Protein AF-0000000067246087 (afdb_homodimer)

InterPro domains:
  IPR004305 Thiaminase-2/PQQC [PF03070] (16-229)
  IPR016084 Haem oxygenase-like, multi-helical [G3DSA:1.20.910.10] (14-231)
  IPR016084 Haem oxygenase-like, multi-helical [SSF48613] (20-230)
  IPR050967 Thiamine Salvage Pathway TenA [PTHR43198] (16-231)

Structure (mmCIF, N/CA/C/O backbone):
data_AF-0000000067246087-model_v1
#
loop_
_entity.id
_entity.type
_entity.pdbx_description
1 polymer 'Thiaminase-2/PQQC domain-containing protein'
#
loop_
_atom_site.group_PDB
_atom_site.id
_atom_site.type_symbol
_atom_site.label_atom_id
_atom_site.label_alt_id
_atom_site.label_comp_id
_atom_site.label_asym_id
_atom_site.label_entity_id
_atom_site.label_seq_id
_atom_site.pdbx_PDB_ins_code
_atom_site.Cartn_x
_atom_site.Cartn_y
_atom_site.Cartn_z
_atom_site.occupancy
_atom_site.B_iso_or_equiv
_atom_site.auth_seq_id
_atom_site.auth_comp_id
_atom_site.auth_asym_id
_atom_site.auth_atom_id
_atom_site.pdbx_PDB_model_num
ATOM 1 N N . MET A 1 1 ? 31.609 -16.297 -1.989 1 57.25 1 MET A N 1
ATOM 2 C CA . MET A 1 1 ? 30.766 -16.828 -3.055 1 57.25 1 MET A CA 1
ATOM 3 C C . MET A 1 1 ? 29.766 -15.789 -3.539 1 57.25 1 MET A C 1
ATOM 5 O O . MET A 1 1 ? 29.328 -14.945 -2.762 1 57.25 1 MET A O 1
ATOM 9 N N . ALA A 1 2 ? 29.531 -15.594 -4.875 1 67.12 2 ALA A N 1
ATOM 10 C CA . ALA A 1 2 ? 28.578 -14.617 -5.422 1 67.12 2 ALA A CA 1
ATOM 11 C C . ALA A 1 2 ? 27.188 -14.836 -4.863 1 67.12 2 ALA A C 1
ATOM 13 O O . ALA A 1 2 ? 26.766 -15.977 -4.652 1 67.12 2 ALA A O 1
ATOM 14 N N . PRO A 1 3 ? 26.484 -13.781 -4.523 1 81.06 3 PRO A N 1
ATOM 15 C CA . PRO A 1 3 ? 25.141 -13.961 -3.977 1 81.06 3 PRO A CA 1
ATOM 16 C C . PRO A 1 3 ? 24.203 -14.672 -4.945 1 81.06 3 PRO A C 1
ATOM 18 O O . PRO A 1 3 ? 24.359 -14.555 -6.164 1 81.06 3 PRO A O 1
ATOM 21 N N . VAL A 1 4 ? 23.469 -15.5 -4.418 1 95.12 4 VAL A N 1
ATOM 22 C CA . VAL A 1 4 ? 22.391 -16.125 -5.184 1 95.12 4 VAL A CA 1
ATOM 23 C C . VAL A 1 4 ? 21.516 -15.031 -5.824 1 95.12 4 VAL A C 1
ATOM 25 O O . VAL A 1 4 ? 21.359 -13.945 -5.266 1 95.12 4 VAL A O 1
ATOM 28 N N . THR A 1 5 ? 21.031 -15.227 -7.055 1 98.19 5 THR A N 1
ATOM 29 C CA . THR A 1 5 ? 20.172 -14.297 -7.781 1 98.19 5 THR A CA 1
ATOM 30 C C . THR A 1 5 ? 18.844 -14.953 -8.125 1 98.19 5 THR A C 1
ATOM 32 O O . THR A 1 5 ? 18.688 -16.172 -7.996 1 98.19 5 THR A O 1
ATOM 35 N N . THR A 1 6 ? 17.875 -14.125 -8.508 1 98.62 6 THR A N 1
ATOM 36 C CA . THR A 1 6 ? 16.594 -14.648 -8.961 1 98.62 6 THR A CA 1
ATOM 37 C C . THR A 1 6 ? 16.797 -15.633 -10.117 1 98.62 6 THR A C 1
ATOM 39 O O . THR A 1 6 ? 16.156 -16.688 -10.148 1 98.62 6 THR A O 1
ATOM 42 N N . ALA A 1 7 ? 17.703 -15.359 -11.055 1 97.75 7 ALA A N 1
ATOM 43 C CA . ALA A 1 7 ? 18 -16.234 -12.195 1 97.75 7 ALA A CA 1
ATOM 44 C C . ALA A 1 7 ? 18.531 -17.578 -11.734 1 97.75 7 ALA A C 1
ATOM 46 O O . ALA A 1 7 ? 18.109 -18.625 -12.227 1 97.75 7 ALA A O 1
ATOM 47 N N . SER A 1 8 ? 19.516 -17.5 -10.828 1 97.69 8 SER A N 1
ATOM 48 C CA . SER A 1 8 ? 20.109 -18.75 -10.352 1 97.69 8 SER A CA 1
ATOM 49 C C . SER A 1 8 ? 19.094 -19.578 -9.555 1 97.69 8 SER A C 1
ATOM 51 O O . SER A 1 8 ? 19.125 -20.812 -9.586 1 97.69 8 SER A O 1
ATOM 53 N N . ILE A 1 9 ? 18.219 -18.922 -8.781 1 98.12 9 ILE A N 1
ATOM 54 C CA . ILE A 1 9 ? 17.188 -19.609 -8.008 1 98.12 9 ILE A CA 1
ATOM 55 C C . ILE A 1 9 ? 16.219 -20.297 -8.953 1 98.12 9 ILE A C 1
ATOM 57 O O . ILE A 1 9 ? 15.875 -21.469 -8.758 1 98.12 9 ILE A O 1
ATOM 61 N N . GLN A 1 10 ? 15.75 -19.578 -9.938 1 97.69 10 GLN A N 1
ATOM 62 C CA . GLN A 1 10 ? 14.836 -20.172 -10.914 1 97.69 10 GLN A CA 1
ATOM 63 C C . GLN A 1 10 ? 15.469 -21.375 -11.609 1 97.69 10 GLN A C 1
ATOM 65 O O . GLN A 1 10 ? 14.82 -22.406 -11.789 1 97.69 10 GLN A O 1
ATOM 70 N N . ALA A 1 11 ? 16.75 -21.281 -12.047 1 96.06 11 ALA A N 1
ATOM 71 C CA . ALA A 1 11 ? 17.469 -22.359 -12.734 1 96.06 11 ALA A CA 1
ATOM 72 C C . ALA A 1 11 ? 17.656 -23.562 -11.812 1 96.06 11 ALA A C 1
ATOM 74 O O . ALA A 1 11 ? 17.797 -24.688 -12.289 1 96.06 11 ALA A O 1
ATOM 75 N N . GLY A 1 12 ? 17.672 -23.281 -10.516 1 96.38 12 GLY A N 1
ATOM 76 C CA . GLY A 1 12 ? 17.938 -24.328 -9.547 1 96.38 12 GLY A CA 1
ATOM 77 C C . GLY A 1 12 ? 16.688 -25.062 -9.109 1 96.38 12 GLY A C 1
ATOM 78 O O . GLY A 1 12 ? 16.766 -26 -8.312 1 96.38 12 GLY A O 1
ATOM 79 N N . LEU A 1 13 ? 15.555 -24.672 -9.578 1 97.25 13 LEU A N 1
ATOM 80 C CA . LEU A 1 13 ? 14.312 -25.359 -9.234 1 97.25 13 LEU A CA 1
ATOM 81 C C . LEU A 1 13 ? 14.312 -26.797 -9.758 1 97.25 13 LEU A C 1
ATOM 83 O O . LEU A 1 13 ? 15.031 -27.109 -10.711 1 97.25 13 LEU A O 1
ATOM 87 N N . PRO A 1 14 ? 13.539 -27.703 -9.086 1 96.75 14 PRO A N 1
ATOM 88 C CA . PRO A 1 14 ? 13.383 -29.047 -9.656 1 96.75 14 PRO A CA 1
ATOM 89 C C . PRO A 1 14 ? 13 -29.031 -11.133 1 96.75 14 PRO A C 1
ATOM 91 O O . PRO A 1 14 ? 12.266 -28.141 -11.57 1 96.75 14 PRO A O 1
ATOM 94 N N . GLU A 1 15 ? 13.438 -30.016 -11.875 1 95.12 15 GLU A N 1
ATOM 95 C CA . GLU A 1 15 ? 13.25 -30.062 -13.32 1 95.12 15 GLU A CA 1
ATOM 96 C C . GLU A 1 15 ? 11.773 -29.984 -13.688 1 95.12 15 GLU A C 1
ATOM 98 O O . GLU A 1 15 ? 10.961 -30.75 -13.164 1 95.12 15 GLU A O 1
ATOM 103 N N . GLY A 1 16 ? 11.5 -28.969 -14.492 1 96 16 GLY A N 1
ATOM 104 C CA . GLY A 1 16 ? 10.164 -28.859 -15.07 1 96 16 GLY A CA 1
ATOM 105 C C . GLY A 1 16 ? 9.195 -28.094 -14.195 1 96 16 GLY A C 1
ATOM 106 O O . GLY A 1 16 ? 8.086 -27.766 -14.625 1 96 16 GLY A O 1
ATOM 107 N N . LEU A 1 17 ? 9.547 -27.797 -12.969 1 97.38 17 LEU A N 1
ATOM 108 C CA . LEU A 1 17 ? 8.586 -27.203 -12.047 1 97.38 17 LEU A CA 1
ATOM 109 C C . LEU A 1 17 ? 8.164 -25.812 -12.523 1 97.38 17 LEU A C 1
ATOM 111 O O . LEU A 1 17 ? 6.973 -25.5 -12.539 1 97.38 17 LEU A O 1
ATOM 115 N N . TRP A 1 18 ? 9.156 -24.953 -12.891 1 97.69 18 TRP A N 1
ATOM 116 C CA . TRP A 1 18 ? 8.82 -23.609 -13.383 1 97.69 18 TRP A CA 1
ATOM 117 C C . TRP A 1 18 ? 7.965 -23.703 -14.641 1 97.69 18 TRP A C 1
ATOM 119 O O . TRP A 1 18 ? 7 -22.938 -14.797 1 97.69 18 TRP A O 1
ATOM 129 N N . ALA A 1 19 ? 8.258 -24.656 -15.516 1 97.06 19 ALA A N 1
ATOM 130 C CA . ALA A 1 19 ? 7.469 -24.875 -16.734 1 97.06 19 ALA A CA 1
ATOM 131 C C . ALA A 1 19 ? 6.039 -25.281 -16.391 1 97.06 19 ALA A C 1
ATOM 133 O O . ALA A 1 19 ? 5.086 -24.797 -17 1 97.06 19 ALA A O 1
ATOM 134 N N . LYS A 1 20 ? 5.898 -26.172 -15.43 1 96.75 20 LYS A N 1
ATOM 135 C CA . LYS A 1 20 ? 4.57 -26.594 -15.008 1 96.75 20 LYS A CA 1
ATOM 136 C C . LYS A 1 20 ? 3.771 -25.438 -14.43 1 96.75 20 LYS A C 1
ATOM 138 O O . LYS A 1 20 ? 2.553 -25.359 -14.602 1 96.75 20 LYS A O 1
ATOM 143 N N . ALA A 1 21 ? 4.473 -24.562 -13.742 1 97.75 21 ALA A N 1
ATOM 144 C CA . ALA A 1 21 ? 3.828 -23.422 -13.109 1 97.75 21 ALA A CA 1
ATOM 145 C C . ALA A 1 21 ? 3.439 -22.359 -14.141 1 97.75 21 ALA A C 1
ATOM 147 O O . ALA A 1 21 ? 2.564 -21.531 -13.883 1 97.75 21 ALA A O 1
ATOM 148 N N . THR A 1 22 ? 4.074 -22.344 -15.359 1 98 22 THR A N 1
ATOM 149 C CA . THR A 1 22 ? 3.875 -21.25 -16.297 1 98 22 THR A CA 1
ATOM 150 C C . THR A 1 22 ? 3.27 -21.766 -17.609 1 98 22 THR A C 1
ATOM 152 O O . THR A 1 22 ? 2.93 -20.969 -18.484 1 98 22 THR A O 1
ATOM 155 N N . SER A 1 23 ? 3.189 -23.047 -17.828 1 95.75 23 SER A N 1
ATOM 156 C CA . SER A 1 23 ? 2.539 -23.703 -18.969 1 95.75 23 SER A CA 1
ATOM 157 C C . SER A 1 23 ? 1.616 -24.828 -18.5 1 95.75 23 SER A C 1
ATOM 159 O O . SER A 1 23 ? 1.953 -26.016 -18.609 1 95.75 23 SER A O 1
ATOM 161 N N . HIS A 1 24 ? 0.532 -24.484 -18.016 1 95.06 24 HIS A N 1
ATOM 162 C CA . HIS A 1 24 ? -0.445 -25.391 -17.422 1 95.06 24 HIS A CA 1
ATOM 163 C C . HIS A 1 24 ? -1.601 -25.656 -18.375 1 95.06 24 HIS A C 1
ATOM 165 O O . HIS A 1 24 ? -1.938 -24.812 -19.203 1 95.06 24 HIS A O 1
ATOM 171 N N . PRO A 1 25 ? -2.322 -26.797 -18.25 1 95.19 25 PRO A N 1
ATOM 172 C CA . PRO A 1 25 ? -3.465 -27.125 -19.109 1 95.19 25 PRO A CA 1
ATOM 173 C C . PRO A 1 25 ? -4.539 -26.047 -19.109 1 95.19 25 PRO A C 1
ATOM 175 O O . PRO A 1 25 ? -5.223 -25.844 -20.109 1 95.19 25 PRO A O 1
ATOM 178 N N . PHE A 1 26 ? -4.797 -25.391 -18.047 1 96.94 26 PHE A N 1
ATOM 179 C CA . PHE A 1 26 ? -5.73 -24.266 -17.984 1 96.94 26 PHE A CA 1
ATOM 180 C C . PHE A 1 26 ? -5.367 -23.219 -19.016 1 96.94 26 PHE A C 1
ATOM 182 O O . PHE A 1 26 ? -6.227 -22.75 -19.781 1 96.94 26 PHE A O 1
ATOM 189 N N . LEU A 1 27 ? -4.086 -22.844 -19.016 1 97.31 27 LEU A N 1
ATOM 190 C CA . LEU A 1 27 ? -3.582 -21.844 -19.953 1 97.31 27 LEU A CA 1
ATOM 191 C C . LEU A 1 27 ? -3.637 -22.359 -21.391 1 97.31 27 LEU A C 1
ATOM 193 O O . LEU A 1 27 ? -4.016 -21.641 -22.312 1 97.31 27 LEU A O 1
ATOM 197 N N . ASP A 1 28 ? -3.307 -23.625 -21.531 1 96.31 28 ASP A N 1
ATOM 198 C CA . ASP A 1 28 ? -3.406 -24.25 -22.844 1 96.31 28 ASP A CA 1
ATOM 199 C C . ASP A 1 28 ? -4.84 -24.219 -23.375 1 96.31 28 ASP A C 1
ATOM 201 O O . ASP A 1 28 ? -5.07 -23.969 -24.562 1 96.31 28 ASP A O 1
ATOM 205 N N . ALA A 1 29 ? -5.793 -24.516 -22.484 1 96.94 29 ALA A N 1
ATOM 206 C CA . ALA A 1 29 ? -7.199 -24.531 -22.875 1 96.94 29 ALA A CA 1
ATOM 207 C C . ALA A 1 29 ? -7.648 -23.141 -23.328 1 96.94 29 ALA A C 1
ATOM 209 O O . ALA A 1 29 ? -8.461 -23.016 -24.25 1 96.94 29 ALA A O 1
ATOM 210 N N . ILE A 1 30 ? -7.184 -22.078 -22.672 1 97.25 30 ILE A N 1
ATOM 211 C CA . ILE A 1 30 ? -7.496 -20.703 -23.094 1 97.25 30 ILE A CA 1
ATOM 212 C C . ILE A 1 30 ? -6.91 -20.438 -24.469 1 97.25 30 ILE A C 1
ATOM 214 O O . ILE A 1 30 ? -7.605 -19.953 -25.359 1 97.25 30 ILE A O 1
ATOM 218 N N . ALA A 1 31 ? -5.648 -20.875 -24.703 1 96.62 31 ALA A N 1
ATOM 219 C CA . ALA A 1 31 ? -4.945 -20.672 -25.953 1 96.62 31 ALA A CA 1
ATOM 220 C C . ALA A 1 31 ? -5.609 -21.453 -27.094 1 96.62 31 ALA A C 1
ATOM 222 O O . ALA A 1 31 ? -5.715 -20.953 -28.219 1 96.62 31 ALA A O 1
ATOM 223 N N . ASP A 1 32 ? -6.027 -22.641 -26.766 1 95.81 32 ASP A N 1
ATOM 224 C CA . ASP A 1 32 ? -6.609 -23.547 -27.766 1 95.81 32 ASP A CA 1
ATOM 225 C C . ASP A 1 32 ? -8.102 -23.281 -27.938 1 95.81 32 ASP A C 1
ATOM 227 O O . ASP A 1 32 ? -8.766 -23.938 -28.734 1 95.81 32 ASP A O 1
ATOM 231 N N . ARG A 1 33 ? -8.617 -22.359 -27.156 1 95.25 33 ARG A N 1
ATOM 232 C CA . ARG A 1 33 ? -10.016 -21.938 -27.219 1 95.25 33 ARG A CA 1
ATOM 233 C C . ARG A 1 33 ? -10.945 -23.109 -26.875 1 95.25 33 ARG A C 1
ATOM 235 O O . ARG A 1 33 ? -11.992 -23.266 -27.5 1 95.25 33 ARG A O 1
ATOM 242 N N . THR A 1 34 ? -10.484 -23.906 -25.938 1 95.94 34 THR A N 1
ATOM 243 C CA . THR A 1 34 ? -11.273 -25.031 -25.469 1 95.94 34 THR A CA 1
ATOM 244 C C . THR A 1 34 ? -11.703 -24.844 -24.016 1 95.94 34 THR A C 1
ATOM 246 O O . THR A 1 34 ? -12.438 -25.656 -23.469 1 95.94 34 THR A O 1
ATOM 249 N N . ILE A 1 35 ? -11.297 -23.734 -23.453 1 96.38 35 ILE A N 1
ATOM 250 C CA . ILE A 1 35 ? -11.641 -23.484 -22.062 1 96.38 35 ILE A CA 1
ATOM 251 C C . ILE A 1 35 ? -13.148 -23.344 -21.922 1 96.38 35 ILE A C 1
ATOM 253 O O . ILE A 1 35 ? -13.805 -22.703 -22.734 1 96.38 35 ILE A O 1
ATOM 257 N N . GLN A 1 36 ? -13.727 -24 -20.922 1 95.31 36 GLN A N 1
ATOM 258 C CA . GLN A 1 36 ? -15.141 -23.828 -20.594 1 95.31 36 GLN A CA 1
ATOM 259 C C . GLN A 1 36 ? -15.359 -22.594 -19.719 1 95.31 36 GLN A C 1
ATOM 261 O O . GLN A 1 36 ? -14.555 -22.312 -18.828 1 95.31 36 GLN A O 1
ATOM 266 N N . PRO A 1 37 ? -16.453 -21.891 -19.922 1 94.25 37 PRO A N 1
ATOM 267 C CA . PRO A 1 37 ? -16.719 -20.688 -19.125 1 94.25 37 PRO A CA 1
ATOM 268 C C . PRO A 1 37 ? -16.672 -20.953 -17.625 1 94.25 37 PRO A C 1
ATOM 270 O O . PRO A 1 37 ? -16.125 -20.141 -16.875 1 94.25 37 PRO A O 1
ATOM 273 N N . ALA A 1 38 ? -17.188 -22.078 -17.188 1 94.69 38 ALA A N 1
ATOM 274 C CA . ALA A 1 38 ? -17.219 -22.406 -15.766 1 94.69 38 ALA A CA 1
ATOM 275 C C . ALA A 1 38 ? -15.805 -22.531 -15.203 1 94.69 38 ALA A C 1
ATOM 277 O O . ALA A 1 38 ? -15.555 -22.156 -14.055 1 94.69 38 ALA A O 1
ATOM 278 N N . GLN A 1 39 ? -14.914 -23.062 -15.977 1 95.44 39 GLN A N 1
ATOM 279 C CA . GLN A 1 39 ? -13.523 -23.219 -15.562 1 95.44 39 GLN A CA 1
ATOM 280 C C . GLN A 1 39 ? -12.844 -21.859 -15.391 1 95.44 39 GLN A C 1
ATOM 282 O O . GLN A 1 39 ? -12.234 -21.594 -14.352 1 95.44 39 GLN A O 1
ATOM 287 N N . PHE A 1 40 ? -13.016 -21.031 -16.438 1 96.75 40 PHE A N 1
ATOM 288 C CA . PHE A 1 40 ? -12.422 -19.703 -16.375 1 96.75 40 PHE A CA 1
ATOM 289 C C . PHE A 1 40 ? -13.008 -18.891 -15.227 1 96.75 40 PHE A C 1
ATOM 291 O O . PHE A 1 40 ? -12.273 -18.203 -14.508 1 96.75 40 PHE A O 1
ATOM 298 N N . ASN A 1 41 ? -14.289 -18.969 -15.062 1 96.19 41 ASN A N 1
ATOM 299 C CA . ASN A 1 41 ? -14.984 -18.219 -14.016 1 96.19 41 ASN A CA 1
ATOM 300 C C . ASN A 1 41 ? -14.516 -18.656 -12.625 1 96.19 41 ASN A C 1
ATOM 302 O O . ASN A 1 41 ? -14.398 -17.828 -11.727 1 96.19 41 ASN A O 1
ATOM 306 N N . THR A 1 42 ? -14.242 -19.938 -12.445 1 95.75 42 THR A N 1
ATOM 307 C CA . THR A 1 42 ? -13.727 -20.422 -11.18 1 95.75 42 THR A CA 1
ATOM 308 C C . THR A 1 42 ? -12.367 -19.797 -10.867 1 95.75 42 THR A C 1
ATOM 310 O O . THR A 1 42 ? -12.156 -19.281 -9.773 1 95.75 42 THR A O 1
ATOM 313 N N . TRP A 1 43 ? -11.516 -19.812 -11.836 1 96.88 43 TRP A N 1
ATOM 314 C CA . TRP A 1 43 ? -10.211 -19.172 -11.664 1 96.88 43 TRP A CA 1
ATOM 315 C C . TRP A 1 43 ? -10.359 -17.703 -11.336 1 96.88 43 TRP A C 1
ATOM 317 O O . TRP A 1 43 ? -9.719 -17.188 -10.414 1 96.88 43 TRP A O 1
ATOM 327 N N . LEU A 1 44 ? -11.188 -17.031 -12.086 1 96.94 44 LEU A N 1
ATOM 328 C CA . LEU A 1 44 ? -11.359 -15.594 -11.953 1 96.94 44 LEU A CA 1
ATOM 329 C C . LEU A 1 44 ? -11.781 -15.227 -10.539 1 96.94 44 LEU A C 1
ATOM 331 O O . LEU A 1 44 ? -11.188 -14.344 -9.914 1 96.94 44 LEU A O 1
ATOM 335 N N . VAL A 1 45 ? -12.742 -15.914 -9.984 1 96.75 45 VAL A N 1
ATOM 336 C CA . VAL A 1 45 ? -13.266 -15.641 -8.648 1 96.75 45 VAL A CA 1
ATOM 337 C C . VAL A 1 45 ? -12.203 -15.945 -7.598 1 96.75 45 VAL A C 1
ATOM 339 O O . VAL A 1 45 ? -11.969 -15.148 -6.684 1 96.75 45 VAL A O 1
ATOM 342 N N . GLN A 1 46 ? -11.523 -17.062 -7.777 1 97.06 46 GLN A N 1
ATOM 343 C CA . GLN A 1 46 ? -10.516 -17.469 -6.801 1 97.06 46 GLN A CA 1
ATOM 344 C C . GLN A 1 46 ? -9.305 -16.547 -6.832 1 97.06 46 GLN A C 1
ATOM 346 O O . GLN A 1 46 ? -8.711 -16.266 -5.789 1 97.06 46 GLN A O 1
ATOM 351 N N . ASP A 1 47 ? -8.961 -16.109 -8.016 1 97.25 47 ASP A N 1
ATOM 352 C CA . ASP A 1 47 ? -7.828 -15.188 -8.133 1 97.25 47 ASP A CA 1
ATOM 353 C C . ASP A 1 47 ? -8.148 -13.836 -7.496 1 97.25 47 ASP A C 1
ATOM 355 O O . ASP A 1 47 ? -7.258 -13.172 -6.961 1 97.25 47 ASP A O 1
ATOM 359 N N . TYR A 1 48 ? -9.43 -13.422 -7.523 1 96.88 48 TYR A N 1
ATOM 360 C CA . TYR A 1 48 ? -9.844 -12.211 -6.812 1 96.88 48 TYR A CA 1
ATOM 361 C C . TYR A 1 48 ? -9.539 -12.328 -5.324 1 96.88 48 TYR A C 1
ATOM 363 O O . TYR A 1 48 ? -9.023 -11.383 -4.719 1 96.88 48 TYR A O 1
ATOM 371 N N . PHE A 1 49 ? -9.844 -13.461 -4.734 1 96.44 49 PHE A N 1
ATOM 372 C CA . PHE A 1 49 ? -9.562 -13.664 -3.318 1 96.44 49 PHE A CA 1
ATOM 373 C C . PHE A 1 49 ? -8.062 -13.648 -3.051 1 96.44 49 PHE A C 1
ATOM 375 O O . PHE A 1 49 ? -7.609 -13.062 -2.068 1 96.44 49 PHE A O 1
ATOM 382 N N . TYR A 1 50 ? -7.328 -14.258 -3.893 1 97.75 50 TYR A N 1
ATOM 383 C CA . TYR A 1 50 ? -5.879 -14.305 -3.746 1 97.75 50 TYR A CA 1
ATOM 384 C C . TYR A 1 50 ? -5.281 -12.898 -3.793 1 97.75 50 TYR A C 1
ATOM 386 O O . TYR A 1 50 ? -4.41 -12.562 -2.988 1 97.75 50 TYR A O 1
ATOM 394 N N . VAL A 1 51 ? -5.73 -12.062 -4.785 1 97.62 51 VAL A N 1
ATOM 395 C CA . VAL A 1 51 ? -5.148 -10.742 -4.992 1 97.62 51 VAL A CA 1
ATOM 396 C C . VAL A 1 51 ? -5.34 -9.883 -3.742 1 97.62 51 VAL A C 1
ATOM 398 O O . VAL A 1 51 ? -4.473 -9.078 -3.391 1 97.62 51 VAL A O 1
ATOM 401 N N . ARG A 1 52 ? -6.387 -10.055 -3.016 1 95.88 52 ARG A N 1
ATOM 402 C CA . ARG A 1 52 ? -6.637 -9.305 -1.793 1 95.88 52 ARG A CA 1
ATOM 403 C C . ARG A 1 52 ? -5.586 -9.609 -0.733 1 95.88 52 ARG A C 1
ATOM 405 O O . ARG A 1 52 ? -5.121 -8.711 -0.033 1 95.88 52 ARG A O 1
ATOM 412 N N . SER A 1 53 ? -5.223 -10.906 -0.636 1 96.5 53 SER A N 1
ATOM 413 C CA . SER A 1 53 ? -4.145 -11.281 0.272 1 96.5 53 SER A CA 1
ATOM 414 C C . SER A 1 53 ? -2.797 -10.766 -0.227 1 96.5 53 SER A C 1
ATOM 416 O O . SER A 1 53 ? -1.938 -10.383 0.57 1 96.5 53 SER A O 1
ATOM 418 N N . PHE A 1 54 ? -2.627 -10.781 -1.501 1 98.5 54 PHE A N 1
ATOM 419 C CA . PHE A 1 54 ? -1.387 -10.305 -2.102 1 98.5 54 PHE A CA 1
ATOM 420 C C . PHE A 1 54 ? -1.192 -8.82 -1.837 1 98.5 54 PHE A C 1
ATOM 422 O O . PHE A 1 54 ? -0.063 -8.359 -1.655 1 98.5 54 PHE A O 1
ATOM 429 N N . VAL A 1 55 ? -2.242 -8.039 -1.796 1 98.38 55 VAL A N 1
ATOM 430 C CA . VAL A 1 55 ? -2.211 -6.625 -1.439 1 98.38 55 VAL A CA 1
ATOM 431 C C . VAL A 1 55 ? -1.589 -6.453 -0.056 1 98.38 55 VAL A C 1
ATOM 433 O O . VAL A 1 55 ? -0.711 -5.609 0.136 1 98.38 55 VAL A O 1
ATOM 436 N N . ARG A 1 56 ? -1.98 -7.297 0.888 1 97.56 56 ARG A N 1
ATOM 437 C CA . ARG A 1 56 ? -1.448 -7.191 2.242 1 97.56 56 ARG A CA 1
ATOM 438 C C . ARG A 1 56 ? 0.012 -7.629 2.293 1 97.56 56 ARG A C 1
ATOM 440 O O . ARG A 1 56 ? 0.812 -7.055 3.033 1 97.56 56 ARG A O 1
ATOM 447 N N . LEU A 1 57 ? 0.364 -8.656 1.5 1 97.88 57 LEU A N 1
ATOM 448 C CA . LEU A 1 57 ? 1.772 -9.016 1.404 1 97.88 57 LEU A CA 1
ATOM 449 C C . LEU A 1 57 ? 2.602 -7.855 0.869 1 97.88 57 LEU A C 1
ATOM 451 O O . LEU A 1 57 ? 3.707 -7.602 1.353 1 97.88 57 LEU A O 1
ATOM 455 N N . THR A 1 58 ? 2.064 -7.188 -0.126 1 98.5 58 THR A N 1
ATOM 456 C CA . THR A 1 58 ? 2.752 -6.035 -0.699 1 98.5 58 THR A CA 1
ATOM 457 C C . THR A 1 58 ? 2.953 -4.949 0.353 1 98.5 58 THR A C 1
ATOM 459 O O . THR A 1 58 ? 4.035 -4.367 0.454 1 98.5 58 THR A O 1
ATOM 462 N N . ALA A 1 59 ? 1.936 -4.695 1.177 1 98.31 59 ALA A N 1
ATOM 463 C CA . ALA A 1 59 ? 2.053 -3.709 2.246 1 98.31 59 ALA A CA 1
ATOM 464 C C . ALA A 1 59 ? 3.16 -4.086 3.225 1 98.31 59 ALA A C 1
ATOM 466 O O . ALA A 1 59 ? 3.996 -3.252 3.578 1 98.31 59 ALA A O 1
ATOM 467 N N . ALA A 1 60 ? 3.191 -5.344 3.637 1 96.81 60 ALA A N 1
ATOM 468 C CA . ALA A 1 60 ? 4.227 -5.812 4.551 1 96.81 60 ALA A CA 1
ATOM 469 C C . ALA A 1 60 ? 5.613 -5.691 3.922 1 96.81 60 ALA A C 1
ATOM 471 O O . ALA A 1 60 ? 6.57 -5.297 4.59 1 96.81 60 ALA A O 1
ATOM 472 N N . THR A 1 61 ? 5.695 -6.027 2.613 1 97.94 61 THR A N 1
ATOM 473 C CA . THR A 1 61 ? 6.961 -5.934 1.894 1 97.94 61 THR A CA 1
ATOM 474 C C . THR A 1 61 ? 7.438 -4.484 1.827 1 97.94 61 THR A C 1
ATOM 476 O O . THR A 1 61 ? 8.625 -4.211 2.002 1 97.94 61 THR A O 1
ATOM 479 N N . MET A 1 62 ? 6.52 -3.584 1.639 1 98.06 62 MET A N 1
ATOM 480 C CA . MET A 1 62 ? 6.848 -2.162 1.586 1 98.06 62 MET A CA 1
ATOM 481 C C . MET A 1 62 ? 7.367 -1.673 2.934 1 98.06 62 MET A C 1
ATOM 483 O O . MET A 1 62 ? 8.273 -0.843 2.99 1 98.06 62 MET A O 1
ATOM 487 N N . LEU A 1 63 ? 6.82 -2.16 4.043 1 96.56 63 LEU A N 1
ATOM 488 C CA . LEU A 1 63 ? 7.27 -1.768 5.375 1 96.56 63 LEU A CA 1
ATOM 489 C C . LEU A 1 63 ? 8.68 -2.279 5.645 1 96.56 63 LEU A C 1
ATOM 491 O O . LEU A 1 63 ? 9.469 -1.619 6.328 1 96.56 63 LEU A O 1
ATOM 495 N N . ALA A 1 64 ? 9 -3.395 5.047 1 95.81 64 ALA A N 1
ATOM 496 C CA . ALA A 1 64 ? 10.297 -4.023 5.293 1 95.81 64 ALA A CA 1
ATOM 497 C C . ALA A 1 64 ? 11.367 -3.457 4.363 1 95.81 64 ALA A C 1
ATOM 499 O O . ALA A 1 64 ? 12.562 -3.6 4.625 1 95.81 64 ALA A O 1
ATOM 500 N N . ALA A 1 65 ? 11.008 -2.861 3.258 1 97.19 65 ALA A N 1
ATOM 501 C CA . ALA A 1 65 ? 11.906 -2.5 2.164 1 97.19 65 ALA A CA 1
ATOM 502 C C . ALA A 1 65 ? 12.758 -1.289 2.531 1 97.19 65 ALA A C 1
ATOM 504 O O . ALA A 1 65 ? 12.289 -0.375 3.215 1 97.19 65 ALA A O 1
ATOM 505 N N . PRO A 1 66 ? 14 -1.288 2.068 1 95.81 66 PRO A N 1
ATOM 506 C CA . PRO A 1 66 ? 14.734 -0.023 2.125 1 95.81 66 PRO A CA 1
ATOM 507 C C . PRO A 1 66 ? 14.109 1.064 1.257 1 95.81 66 PRO A C 1
ATOM 509 O O . PRO A 1 66 ? 13.352 0.76 0.332 1 95.81 66 PRO A O 1
ATOM 512 N N . ASP A 1 67 ? 14.43 2.279 1.564 1 93.56 67 ASP A N 1
ATOM 513 C CA . ASP A 1 67 ? 13.766 3.428 0.956 1 93.56 67 ASP A CA 1
ATOM 514 C C . ASP A 1 67 ? 13.875 3.381 -0.567 1 93.56 67 ASP A C 1
ATOM 516 O O . ASP A 1 67 ? 12.914 3.693 -1.273 1 93.56 67 ASP A O 1
ATOM 520 N N . HIS A 1 68 ? 14.992 3.051 -1.107 1 94.62 68 HIS A N 1
ATOM 521 C CA . HIS A 1 68 ? 15.227 3.146 -2.543 1 94.62 68 HIS A CA 1
ATOM 522 C C . HIS A 1 68 ? 14.508 2.029 -3.295 1 94.62 68 HIS A C 1
ATOM 524 O O . HIS A 1 68 ? 14.492 2.02 -4.527 1 94.62 68 HIS A O 1
ATOM 530 N N . HIS A 1 69 ? 13.852 1.044 -2.627 1 97.5 69 HIS A N 1
ATOM 531 C CA . HIS A 1 69 ? 13.062 -0.002 -3.271 1 97.5 69 HIS A CA 1
ATOM 532 C C . HIS A 1 69 ? 11.57 0.323 -3.225 1 97.5 69 HIS A C 1
ATOM 534 O O . HIS A 1 69 ? 10.758 -0.378 -3.834 1 97.5 69 HIS A O 1
ATOM 540 N N . LEU A 1 70 ? 11.242 1.388 -2.541 1 97.25 70 LEU A N 1
ATOM 541 C CA . LEU A 1 70 ? 9.844 1.646 -2.229 1 97.25 70 LEU A CA 1
ATOM 542 C C . LEU A 1 70 ? 9.062 2.025 -3.486 1 97.25 70 LEU A C 1
ATOM 544 O O . LEU A 1 70 ? 7.91 1.628 -3.652 1 97.25 70 LEU A O 1
ATOM 548 N N . ASP A 1 71 ? 9.672 2.723 -4.434 1 96.31 71 ASP A N 1
ATOM 549 C CA . ASP A 1 71 ? 8.953 3.254 -5.59 1 96.31 71 ASP A CA 1
ATOM 550 C C . ASP A 1 71 ? 8.414 2.127 -6.465 1 96.31 71 ASP A C 1
ATOM 552 O O . ASP A 1 71 ? 7.266 2.178 -6.914 1 96.31 71 ASP A O 1
ATOM 556 N N . VAL A 1 72 ? 9.195 1.082 -6.711 1 97.75 72 VAL A N 1
ATOM 557 C CA . VAL A 1 72 ? 8.773 -0.042 -7.535 1 97.75 72 VAL A CA 1
ATOM 558 C C . VAL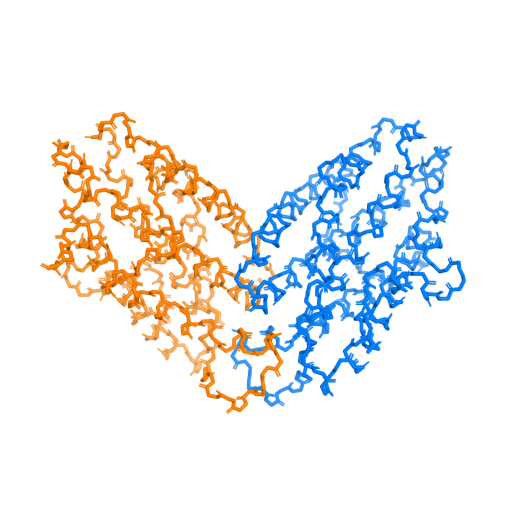 A 1 72 ? 7.617 -0.774 -6.859 1 97.75 72 VAL A C 1
ATOM 560 O O . VAL A 1 72 ? 6.621 -1.112 -7.504 1 97.75 72 VAL A O 1
ATOM 563 N N . LEU A 1 73 ? 7.715 -0.96 -5.527 1 98.38 73 LEU A N 1
ATOM 564 C CA . LEU A 1 73 ? 6.68 -1.652 -4.77 1 98.38 73 LEU A CA 1
ATOM 565 C C . LEU A 1 73 ? 5.395 -0.829 -4.727 1 98.38 73 LEU A C 1
ATOM 567 O O . LEU A 1 73 ? 4.297 -1.377 -4.844 1 98.38 73 LEU A O 1
ATOM 571 N N . LEU A 1 74 ? 5.574 0.441 -4.59 1 98.38 74 LEU A N 1
ATOM 572 C CA . LEU A 1 74 ? 4.43 1.345 -4.586 1 98.38 74 LEU A CA 1
ATOM 573 C C . LEU A 1 74 ? 3.715 1.324 -5.934 1 98.38 74 LEU A C 1
ATOM 575 O O . LEU A 1 74 ? 2.484 1.363 -5.992 1 98.38 74 LEU A O 1
ATOM 579 N N . GLY A 1 75 ? 4.48 1.331 -7.031 1 97.69 75 GLY A N 1
ATOM 580 C CA . GLY A 1 75 ? 3.885 1.155 -8.344 1 97.69 75 GLY A CA 1
ATOM 581 C C . GLY A 1 75 ? 3.096 -0.135 -8.469 1 97.69 75 GLY A C 1
ATOM 582 O O . GLY A 1 75 ? 2.004 -0.146 -9.047 1 97.69 75 GLY A O 1
ATOM 583 N N . GLY A 1 76 ? 3.637 -1.19 -7.953 1 98 76 GLY A N 1
ATOM 584 C CA . GLY A 1 76 ? 2.92 -2.455 -7.926 1 98 76 GLY A CA 1
ATOM 585 C C . GLY A 1 76 ? 1.62 -2.387 -7.148 1 98 76 GLY A C 1
ATOM 586 O O . GLY A 1 76 ? 0.606 -2.945 -7.574 1 98 76 GLY A O 1
ATOM 587 N N . MET A 1 77 ? 1.644 -1.721 -6.012 1 98.31 77 MET A N 1
ATOM 588 C CA . MET A 1 77 ? 0.444 -1.562 -5.191 1 98.31 77 MET A CA 1
ATOM 589 C C . MET A 1 77 ? -0.647 -0.827 -5.961 1 98.31 77 MET A C 1
ATOM 591 O O . MET A 1 77 ? -1.818 -1.203 -5.898 1 98.31 77 MET A O 1
ATOM 595 N N . ALA A 1 78 ? -0.263 0.204 -6.672 1 97.5 78 ALA A N 1
ATOM 596 C CA . ALA A 1 78 ? -1.23 0.938 -7.48 1 97.5 78 ALA A CA 1
ATOM 597 C C . ALA A 1 78 ? -1.836 0.042 -8.555 1 97.5 78 ALA A C 1
ATOM 599 O O . ALA A 1 78 ? -3.041 0.1 -8.82 1 97.5 78 ALA A O 1
ATOM 600 N N . ALA A 1 79 ? -0.972 -0.756 -9.18 1 96.81 79 ALA A N 1
ATOM 601 C CA . ALA A 1 79 ? -1.465 -1.699 -10.18 1 96.81 79 ALA A CA 1
ATOM 602 C C . ALA A 1 79 ? -2.438 -2.699 -9.562 1 96.81 79 ALA A C 1
ATOM 604 O O . ALA A 1 79 ? -3.43 -3.078 -10.188 1 96.81 79 ALA A O 1
ATOM 605 N N . LEU A 1 80 ? -2.174 -3.141 -8.328 1 97.94 80 LEU A N 1
ATOM 606 C CA . LEU A 1 80 ? -3.043 -4.09 -7.641 1 97.94 80 LEU A CA 1
ATOM 607 C C . LEU A 1 80 ? -4.391 -3.455 -7.316 1 97.94 80 LEU A C 1
ATOM 609 O O . LEU A 1 80 ? -5.426 -4.129 -7.352 1 97.94 80 LEU A O 1
ATOM 613 N N . GLN A 1 81 ? -4.371 -2.178 -6.969 1 97.62 81 GLN A N 1
ATOM 614 C CA . GLN A 1 81 ? -5.637 -1.487 -6.746 1 97.62 81 GLN A CA 1
ATOM 615 C C . GLN A 1 81 ? -6.523 -1.545 -7.984 1 97.62 81 GLN A C 1
ATOM 617 O O . GLN A 1 81 ? -7.711 -1.858 -7.895 1 97.62 81 GLN A O 1
ATOM 622 N N . SER A 1 82 ? -5.938 -1.241 -9.125 1 95.88 82 SER A N 1
ATOM 623 C CA . SER A 1 82 ? -6.652 -1.322 -10.391 1 95.88 82 SER A CA 1
ATOM 624 C C . SER A 1 82 ? -7.121 -2.746 -10.672 1 95.88 82 SER A C 1
ATOM 626 O O . SER A 1 82 ? -8.211 -2.953 -11.211 1 95.88 82 SER A O 1
ATOM 628 N N . GLU A 1 83 ? -6.277 -3.652 -10.266 1 96.69 83 GLU A N 1
ATOM 629 C CA . GLU A 1 83 ? -6.582 -5.059 -10.516 1 96.69 83 GLU A CA 1
ATOM 630 C C . GLU A 1 83 ? -7.781 -5.516 -9.688 1 96.69 83 GLU A C 1
ATOM 632 O O . GLU A 1 83 ? -8.664 -6.207 -10.195 1 96.69 83 GLU A O 1
ATOM 637 N N . VAL A 1 84 ? -7.832 -5.18 -8.445 1 96.69 84 VAL A N 1
ATOM 638 C CA . VAL A 1 84 ? -8.938 -5.551 -7.574 1 96.69 84 VAL A CA 1
ATOM 639 C C . VAL A 1 84 ? -10.25 -5.008 -8.141 1 96.69 84 VAL A C 1
ATOM 641 O O . VAL A 1 84 ? -11.234 -5.738 -8.25 1 96.69 84 VAL A O 1
ATOM 644 N N . ALA A 1 85 ? -10.234 -3.762 -8.555 1 95.12 85 ALA A N 1
ATOM 645 C CA . ALA A 1 85 ? -11.422 -3.146 -9.156 1 95.12 85 ALA A CA 1
ATOM 646 C C . ALA A 1 85 ? -11.797 -3.844 -10.461 1 95.12 85 ALA A C 1
ATOM 648 O O . ALA A 1 85 ? -12.984 -4.07 -10.727 1 95.12 85 ALA A O 1
ATOM 649 N N . TRP A 1 86 ? -10.812 -4.152 -11.234 1 96.31 86 TRP A N 1
ATOM 650 C CA . TRP A 1 86 ? -10.992 -4.82 -12.516 1 96.31 86 TRP A CA 1
ATOM 651 C C . TRP A 1 86 ? -11.594 -6.211 -12.328 1 96.31 86 TRP A C 1
ATOM 653 O O . TRP A 1 86 ? -12.523 -6.594 -13.039 1 96.31 86 TRP A O 1
ATOM 663 N N . PHE A 1 87 ? -11.117 -6.988 -11.305 1 96.31 87 PHE A N 1
ATOM 664 C CA . PHE A 1 87 ? -11.656 -8.312 -11 1 96.31 87 PHE A CA 1
ATOM 665 C C . PHE A 1 87 ? -13.117 -8.219 -10.594 1 96.31 87 PHE A C 1
ATOM 667 O O . PHE A 1 87 ? -13.938 -9.039 -11.016 1 96.31 87 PHE A O 1
ATOM 674 N N . LYS A 1 88 ? -13.477 -7.246 -9.812 1 96.19 88 LYS A N 1
ATOM 675 C CA . LYS A 1 88 ? -14.867 -7.055 -9.406 1 96.19 88 LYS A CA 1
ATOM 676 C C . LYS A 1 88 ? -15.758 -6.762 -10.617 1 96.19 88 LYS A C 1
ATOM 678 O O . LYS A 1 88 ? -16.844 -7.32 -10.742 1 96.19 88 LYS A O 1
ATOM 683 N N . ALA A 1 89 ? -15.281 -5.938 -11.516 1 96.44 89 ALA A N 1
ATOM 684 C CA . ALA A 1 89 ? -16.031 -5.594 -12.719 1 96.44 89 ALA A CA 1
ATOM 685 C C . ALA A 1 89 ? -16.219 -6.809 -13.617 1 96.44 89 ALA A C 1
ATOM 687 O O . ALA A 1 89 ? -17.312 -7.031 -14.156 1 96.44 89 ALA A O 1
ATOM 688 N N . LYS A 1 90 ? -15.086 -7.594 -13.773 1 96.56 90 LYS A N 1
ATOM 689 C CA . LYS A 1 90 ? -15.156 -8.781 -14.617 1 96.56 90 LYS A CA 1
ATOM 690 C C . LYS A 1 90 ? -16.125 -9.812 -14.031 1 96.56 90 LYS A C 1
ATOM 692 O O . LYS A 1 90 ? -16.859 -10.469 -14.773 1 96.56 90 LYS A O 1
ATOM 697 N N . ALA A 1 91 ? -16.125 -9.977 -12.719 1 96.75 91 ALA A 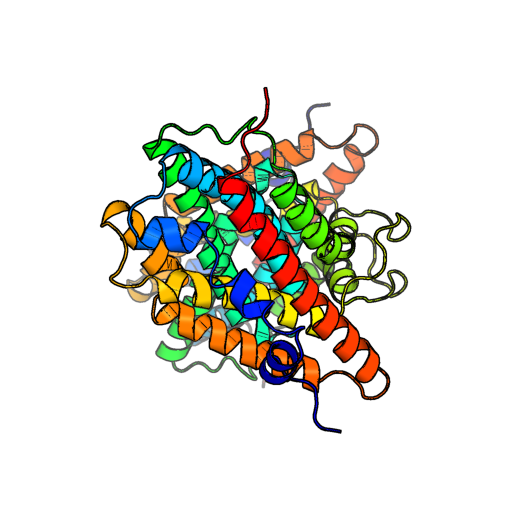N 1
ATOM 698 C CA . ALA A 1 91 ? -17.062 -10.883 -12.062 1 96.75 91 ALA A CA 1
ATOM 699 C C . ALA A 1 91 ? -18.5 -10.438 -12.281 1 96.75 91 ALA A C 1
ATOM 701 O O . ALA A 1 91 ? -19.359 -11.25 -12.602 1 96.75 91 ALA A O 1
ATOM 702 N N . ALA A 1 92 ? -18.734 -9.148 -12.18 1 96.56 92 ALA A N 1
ATOM 703 C CA . ALA A 1 92 ? -20.078 -8.594 -12.375 1 96.56 92 ALA A CA 1
ATOM 704 C C . ALA A 1 92 ? -20.562 -8.805 -13.805 1 96.56 92 ALA A C 1
ATOM 706 O O . ALA A 1 92 ? -21.703 -9.203 -14.031 1 96.56 92 ALA A O 1
ATOM 707 N N . GLU A 1 93 ? -19.703 -8.555 -14.75 1 96.06 93 GLU A N 1
ATOM 708 C CA . GLU A 1 93 ? -20.031 -8.742 -16.156 1 96.06 93 GLU A CA 1
ATOM 709 C C . GLU A 1 93 ? -20.469 -10.18 -16.438 1 96.06 93 GLU A C 1
ATOM 711 O O . GLU A 1 93 ? -21.297 -10.422 -17.312 1 96.06 93 GLU A O 1
ATOM 716 N N . ARG A 1 94 ? -19.891 -11.117 -15.672 1 95.81 94 ARG A N 1
ATOM 717 C CA . ARG A 1 94 ? -20.125 -12.539 -15.906 1 95.81 94 ARG A CA 1
ATOM 718 C C . ARG A 1 94 ? -21.203 -13.078 -14.969 1 95.81 94 ARG A C 1
ATOM 720 O O . ARG A 1 94 ? -21.484 -14.273 -14.969 1 95.81 94 ARG A O 1
ATOM 727 N N . GLY A 1 95 ? -21.734 -12.164 -14.094 1 96.44 95 GLY A N 1
ATOM 728 C CA . GLY A 1 95 ? -22.781 -12.562 -13.164 1 96.44 95 GLY A CA 1
ATOM 729 C C . GLY A 1 95 ? -22.281 -13.453 -12.047 1 96.44 95 GLY A C 1
ATOM 730 O O . GLY A 1 95 ? -23.016 -14.312 -11.547 1 96.44 95 GLY A O 1
ATOM 731 N N . LEU A 1 96 ? -21.031 -13.289 -11.688 1 96.75 96 LEU A N 1
ATOM 732 C CA . LEU A 1 96 ? -20.438 -14.133 -10.664 1 96.75 96 LEU A CA 1
ATOM 733 C C . LEU A 1 96 ? -20.562 -13.492 -9.289 1 96.75 96 LEU A C 1
ATOM 735 O O . LEU A 1 96 ? -20.422 -12.273 -9.148 1 96.75 96 LEU A O 1
ATOM 739 N N . GLN A 1 97 ? -20.812 -14.289 -8.359 1 93.94 97 GLN A N 1
ATOM 740 C CA . GLN A 1 97 ? -20.875 -13.844 -6.973 1 93.94 97 GLN A CA 1
ATOM 741 C C . GLN A 1 97 ? -19.531 -13.977 -6.281 1 93.94 97 GLN A C 1
ATOM 743 O O . GLN A 1 97 ? -18.922 -15.055 -6.281 1 93.94 97 GLN A O 1
ATOM 748 N N . LEU A 1 98 ? -19.047 -12.969 -5.695 1 94.31 98 LEU A N 1
ATOM 749 C CA . LEU A 1 98 ? -17.781 -13 -4.961 1 94.31 98 LEU A CA 1
ATOM 750 C C . LEU A 1 98 ? -18.016 -13.289 -3.48 1 94.31 98 LEU A C 1
ATOM 752 O O . LEU A 1 98 ? -17.562 -14.297 -2.959 1 94.31 98 LEU A O 1
ATOM 756 N N . GLU A 1 99 ? -18.891 -12.414 -2.885 1 89.12 99 GLU A N 1
ATOM 757 C CA . GLU A 1 99 ? -19.188 -12.609 -1.468 1 89.12 99 GLU A CA 1
ATOM 758 C C . GLU A 1 99 ? -19.875 -13.945 -1.226 1 89.12 99 GLU A C 1
ATOM 760 O O . GLU A 1 99 ? -20.828 -14.289 -1.92 1 89.12 99 GLU A O 1
ATOM 765 N N . GLY A 1 100 ? -19.312 -14.641 -0.31 1 90.06 100 GLY A N 1
ATOM 766 C CA . GLY A 1 100 ? -19.953 -15.891 0.06 1 90.06 100 GLY A CA 1
ATOM 767 C C . GLY A 1 100 ? -19.422 -17.078 -0.71 1 90.06 100 GLY A C 1
ATOM 768 O O . GLY A 1 100 ? -19.672 -18.234 -0.345 1 90.06 100 GLY A O 1
ATOM 769 N N . THR A 1 101 ? -18.703 -16.906 -1.83 1 94.31 101 THR A N 1
ATOM 770 C CA . THR A 1 101 ? -18.109 -18.016 -2.564 1 94.31 101 THR A CA 1
ATOM 771 C C . THR A 1 101 ? -16.969 -18.641 -1.767 1 94.31 101 THR A C 1
ATOM 773 O O . THR A 1 101 ? -16.062 -17.938 -1.31 1 94.31 101 THR A O 1
ATOM 776 N N . PRO A 1 102 ? -17.016 -19.938 -1.58 1 94.62 102 PRO A N 1
ATOM 777 C CA . PRO A 1 102 ? -15.953 -20.578 -0.807 1 94.62 102 PRO A CA 1
ATOM 778 C C . PRO A 1 102 ? -14.625 -20.641 -1.562 1 94.62 102 PRO A C 1
ATOM 780 O O . PRO A 1 102 ? -14.617 -20.766 -2.787 1 94.62 102 PRO A O 1
ATOM 783 N N . LEU A 1 103 ? -13.617 -20.625 -0.847 1 95.69 103 LEU A N 1
ATOM 784 C CA . LEU A 1 103 ? -12.297 -20.828 -1.434 1 95.69 103 LEU A CA 1
ATOM 785 C C . LEU A 1 103 ? -12.117 -22.297 -1.856 1 95.69 103 LEU A C 1
ATOM 787 O O . LEU A 1 103 ? -12.5 -23.203 -1.127 1 95.69 103 LEU A O 1
ATOM 791 N N . GLN A 1 104 ? -11.57 -22.438 -2.99 1 95.56 104 GLN A N 1
ATOM 792 C CA . GLN A 1 104 ? -11.078 -23.781 -3.336 1 95.56 104 GLN A CA 1
ATOM 793 C C . GLN A 1 104 ? -9.844 -24.141 -2.518 1 95.56 104 GLN A C 1
ATOM 795 O O . GLN A 1 104 ? -9.109 -23.25 -2.068 1 95.56 104 GLN A O 1
ATOM 800 N N . PRO A 1 105 ? -9.641 -25.422 -2.383 1 95.62 105 PRO A N 1
ATOM 801 C CA . PRO A 1 105 ? -8.516 -25.859 -1.553 1 95.62 105 PRO A CA 1
ATOM 802 C C . PRO A 1 105 ? -7.184 -25.281 -2.014 1 95.62 105 PRO A C 1
ATOM 804 O O . PRO A 1 105 ? -6.387 -24.812 -1.191 1 95.62 105 PRO A O 1
ATOM 807 N N . ALA A 1 106 ? -6.895 -25.25 -3.322 1 96.44 106 ALA A N 1
ATOM 808 C CA . ALA A 1 106 ? -5.633 -24.734 -3.834 1 96.44 106 ALA A CA 1
ATOM 809 C C . ALA A 1 106 ? -5.492 -23.234 -3.521 1 96.44 106 ALA A C 1
ATOM 811 O O . ALA A 1 106 ? -4.406 -22.781 -3.166 1 96.44 106 ALA A O 1
ATOM 812 N N . ALA A 1 107 ? -6.594 -22.5 -3.66 1 97.06 107 ALA A N 1
ATOM 813 C CA . ALA A 1 107 ? -6.578 -21.078 -3.328 1 97.06 107 ALA A CA 1
ATOM 814 C C . ALA A 1 107 ? -6.367 -20.875 -1.833 1 97.06 107 ALA A C 1
ATOM 816 O O . ALA A 1 107 ? -5.602 -20 -1.427 1 97.06 107 ALA A O 1
ATOM 817 N N . ARG A 1 108 ? -7.012 -21.672 -1.063 1 97.44 108 ARG A N 1
ATOM 818 C CA . ARG A 1 108 ? -6.855 -21.594 0.385 1 97.44 108 ARG A CA 1
ATOM 819 C C . ARG A 1 108 ? -5.41 -21.844 0.795 1 97.44 108 ARG A C 1
ATOM 821 O O . ARG A 1 108 ? -4.867 -21.125 1.642 1 97.44 108 ARG A O 1
ATOM 828 N N . ASP A 1 109 ? -4.801 -22.844 0.21 1 97.62 109 ASP A N 1
ATOM 829 C CA . ASP A 1 109 ? -3.41 -23.156 0.527 1 97.62 109 ASP A CA 1
ATOM 830 C C . ASP A 1 109 ? -2.484 -22.016 0.157 1 97.62 109 ASP A C 1
ATOM 832 O O . ASP A 1 109 ? -1.595 -21.641 0.931 1 97.62 109 ASP A O 1
ATOM 836 N N . TYR A 1 110 ? -2.703 -21.469 -0.995 1 98.25 110 TYR A N 1
ATOM 837 C CA . TYR A 1 110 ? -1.871 -20.375 -1.469 1 98.25 110 TYR A CA 1
ATOM 838 C C . TYR A 1 110 ? -2.053 -19.125 -0.595 1 98.25 110 TYR A C 1
ATOM 840 O O . TYR A 1 110 ? -1.073 -18.547 -0.125 1 98.25 110 TYR A O 1
ATOM 848 N N . ILE A 1 111 ? -3.287 -18.766 -0.322 1 97.88 111 ILE A N 1
ATOM 849 C CA . ILE A 1 111 ? -3.611 -17.594 0.487 1 97.88 111 ILE A CA 1
ATOM 850 C C . ILE A 1 111 ? -3.066 -17.781 1.901 1 97.88 111 ILE A C 1
ATOM 852 O O . ILE A 1 111 ? -2.469 -16.859 2.467 1 97.88 111 ILE A O 1
ATOM 856 N N . SER A 1 112 ? -3.207 -19 2.41 1 97.69 112 SER A N 1
ATOM 857 C CA . SER A 1 112 ? -2.693 -19.281 3.748 1 97.69 112 SER A CA 1
ATOM 858 C C . SER A 1 112 ? -1.18 -19.109 3.807 1 97.69 112 SER A C 1
ATOM 860 O O . SER A 1 112 ? -0.651 -18.547 4.7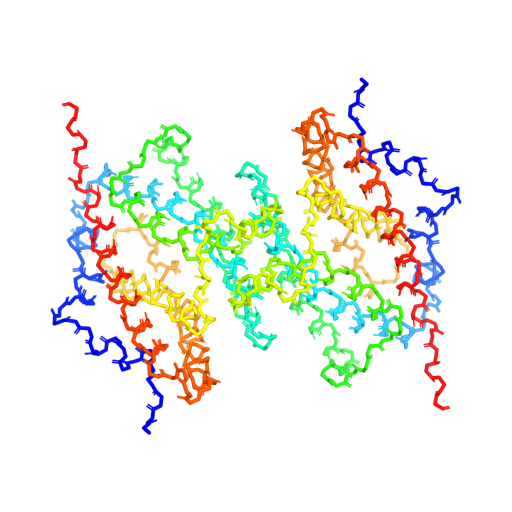66 1 97.69 112 SER A O 1
ATOM 862 N N . TRP A 1 113 ? -0.53 -19.609 2.857 1 97.88 113 TRP A N 1
ATOM 863 C CA . TRP A 1 113 ? 0.924 -19.484 2.828 1 97.88 113 TRP A CA 1
ATOM 864 C C . TRP A 1 113 ? 1.346 -18.031 2.723 1 97.88 113 TRP A C 1
ATOM 866 O O . TRP A 1 113 ? 2.252 -17.578 3.432 1 97.88 113 TRP A O 1
ATOM 876 N N . VAL A 1 114 ? 0.727 -17.266 1.864 1 96.94 114 VAL A N 1
ATOM 877 C CA . VAL A 1 114 ? 0.997 -15.836 1.7 1 96.94 114 VAL A CA 1
ATOM 878 C C . VAL A 1 114 ? 0.743 -15.102 3.018 1 96.94 114 VAL A C 1
ATOM 880 O O . VAL A 1 114 ? 1.548 -14.273 3.438 1 96.94 114 VAL A O 1
ATOM 883 N N . GLU A 1 115 ? -0.339 -15.438 3.65 1 95.56 115 GLU A N 1
ATOM 884 C CA . GLU A 1 115 ? -0.705 -14.789 4.906 1 95.56 115 GLU A CA 1
ATOM 885 C C . GLU A 1 115 ? 0.332 -15.062 5.992 1 95.56 115 GLU A C 1
ATOM 887 O O . GLU A 1 115 ? 0.597 -14.203 6.836 1 95.56 115 GLU A O 1
ATOM 892 N N . GLN A 1 116 ? 0.925 -16.25 5.938 1 95.38 116 GLN A N 1
ATOM 893 C CA . GLN A 1 116 ? 1.979 -16.578 6.895 1 95.38 116 GLN A CA 1
ATOM 894 C C . GLN A 1 116 ? 3.184 -15.656 6.719 1 95.38 116 GLN A C 1
ATOM 896 O O . GLN A 1 116 ? 3.873 -15.336 7.691 1 95.38 116 GLN A O 1
ATOM 901 N N . LEU A 1 117 ? 3.443 -15.234 5.535 1 94.81 117 LEU A N 1
ATOM 902 C CA . LEU A 1 117 ? 4.605 -14.406 5.242 1 94.81 117 LEU A CA 1
ATOM 903 C C . LEU A 1 117 ? 4.445 -13.016 5.852 1 94.81 117 LEU A C 1
ATOM 905 O O . LEU A 1 117 ? 5.434 -12.383 6.23 1 94.81 117 LEU A O 1
ATOM 909 N N . PHE A 1 118 ? 3.209 -12.531 5.961 1 93.75 118 PHE A N 1
ATOM 910 C CA . PHE A 1 118 ? 3.059 -11.18 6.488 1 93.75 118 PHE A CA 1
ATOM 911 C C . PHE A 1 118 ? 2.396 -11.203 7.859 1 93.75 118 PHE A C 1
ATOM 913 O O . PHE A 1 118 ? 2.143 -10.148 8.445 1 93.75 118 PHE A O 1
ATOM 920 N N . ALA A 1 119 ? 2.121 -12.336 8.43 1 92.81 119 ALA A N 1
ATOM 921 C CA . ALA A 1 119 ? 1.412 -12.477 9.695 1 92.81 119 ALA A CA 1
ATOM 922 C C . ALA A 1 119 ? 2.107 -11.703 10.812 1 92.81 119 ALA A C 1
ATOM 924 O O . ALA A 1 119 ? 1.456 -11 11.586 1 92.81 119 ALA A O 1
ATOM 925 N N . PRO A 1 120 ? 3.506 -11.758 10.914 1 90.88 120 PRO A N 1
ATOM 926 C CA . PRO A 1 120 ? 4.152 -11.008 11.992 1 90.88 120 PRO A CA 1
ATOM 927 C C . PRO A 1 120 ? 3.91 -9.508 11.898 1 90.88 120 PRO A C 1
ATOM 929 O O . PRO A 1 120 ? 3.6 -8.859 12.898 1 90.88 120 PRO A O 1
ATOM 932 N N . ALA A 1 121 ? 4.027 -8.969 10.688 1 91.69 121 ALA A N 1
ATOM 933 C CA . ALA A 1 121 ? 3.799 -7.543 10.492 1 91.69 121 ALA A CA 1
ATOM 934 C C . ALA A 1 121 ? 2.348 -7.176 10.781 1 91.69 121 ALA A C 1
ATOM 936 O O . ALA A 1 121 ? 2.074 -6.141 11.398 1 91.69 121 ALA A O 1
ATOM 937 N N . ALA A 1 122 ? 1.437 -8.016 10.344 1 92.06 122 ALA A N 1
ATOM 938 C CA . ALA A 1 122 ? 0.014 -7.77 10.57 1 92.06 122 ALA A CA 1
ATOM 939 C C . ALA A 1 122 ? -0.322 -7.809 12.055 1 92.06 122 ALA A C 1
ATOM 941 O O . ALA A 1 122 ? -1.074 -6.965 12.555 1 92.06 122 ALA A O 1
ATOM 942 N N . ALA A 1 123 ? 0.224 -8.758 12.727 1 90.44 123 ALA A N 1
ATOM 943 C CA . ALA A 1 123 ? -0.008 -8.875 14.164 1 90.44 123 ALA A CA 1
ATOM 944 C C . ALA A 1 123 ? 0.513 -7.641 14.898 1 90.44 123 ALA A C 1
ATOM 946 O O . ALA A 1 123 ? -0.168 -7.102 15.773 1 90.44 123 ALA A O 1
ATOM 947 N N . ALA A 1 124 ? 1.68 -7.207 14.539 1 90 124 ALA A N 1
ATOM 948 C CA . ALA A 1 124 ? 2.258 -6.02 15.164 1 90 124 ALA A CA 1
ATOM 949 C C . ALA A 1 124 ? 1.426 -4.777 14.852 1 90 124 ALA A C 1
ATOM 951 O O . ALA A 1 124 ? 1.208 -3.936 15.727 1 90 124 ALA A O 1
ATOM 952 N N . ALA A 1 125 ? 0.965 -4.676 13.617 1 90.5 125 ALA A N 1
ATOM 953 C CA . ALA A 1 125 ? 0.15 -3.537 13.211 1 90.5 125 ALA A CA 1
ATOM 954 C C . ALA A 1 125 ? -1.16 -3.49 13.992 1 90.5 125 ALA A C 1
ATOM 956 O O . ALA A 1 125 ? -1.682 -2.41 14.273 1 90.5 125 ALA A O 1
ATOM 957 N N . ALA A 1 126 ? -1.615 -4.664 14.375 1 86 126 ALA A N 1
ATOM 958 C CA . ALA A 1 126 ? -2.885 -4.777 15.086 1 86 126 ALA A CA 1
ATOM 959 C C . ALA A 1 126 ? -2.682 -4.633 16.594 1 86 126 ALA A C 1
ATOM 961 O O . ALA A 1 126 ? -3.645 -4.691 17.359 1 86 126 ALA A O 1
ATOM 962 N N . GLY A 1 127 ? -1.438 -4.402 17.047 1 80.62 127 GLY A N 1
ATOM 963 C CA . GLY A 1 127 ? -1.142 -4.227 18.453 1 80.62 127 GLY A CA 1
ATOM 964 C C . GLY A 1 127 ? -1.092 -5.531 19.234 1 80.62 127 GLY A C 1
ATOM 965 O O . GLY A 1 127 ? -1.246 -5.547 20.453 1 80.62 127 GLY A O 1
ATOM 966 N N . ALA A 1 128 ? -1.092 -6.625 18.422 1 66.25 128 ALA A N 1
ATOM 967 C CA . ALA A 1 128 ? -1 -7.922 19.094 1 66.25 128 ALA A CA 1
ATOM 968 C C . ALA A 1 128 ? 0.366 -8.102 19.75 1 66.25 128 ALA A C 1
ATOM 970 O O . ALA A 1 128 ? 1.369 -7.574 19.266 1 66.25 128 ALA A O 1
ATOM 971 N N . ASP A 1 129 ? 0.328 -8.469 21.062 1 57.19 129 ASP A N 1
ATOM 972 C CA . ASP A 1 129 ? 1.579 -8.75 21.766 1 57.19 129 ASP A CA 1
ATOM 973 C C . ASP A 1 129 ? 2.412 -9.773 21 1 57.19 129 ASP A C 1
ATOM 975 O O . ASP A 1 129 ? 1.863 -10.672 20.359 1 57.19 129 ASP A O 1
ATOM 979 N N . ASN A 1 130 ? 3.617 -9.297 20.516 1 49.94 130 ASN A N 1
ATOM 980 C CA . ASN A 1 130 ? 4.609 -10.141 19.859 1 49.94 130 ASN A CA 1
ATOM 981 C C . ASN A 1 130 ? 4.559 -11.57 20.391 1 49.94 130 ASN A C 1
ATOM 983 O O . ASN A 1 130 ? 5.238 -12.461 19.875 1 49.94 130 ASN A O 1
ATOM 987 N N . GLY A 1 131 ? 4.043 -11.727 21.578 1 46.94 131 GLY A N 1
ATOM 988 C CA . GLY A 1 131 ? 4.035 -13.102 22.078 1 46.94 131 GLY A CA 1
ATOM 989 C C . GLY A 1 131 ? 3.084 -14 21.312 1 46.94 131 GLY A C 1
ATOM 990 O O . GLY A 1 131 ? 2.936 -15.18 21.641 1 46.94 131 GLY A O 1
ATOM 991 N N . GLY A 1 132 ? 2.26 -13.406 20.562 1 49.06 132 GLY A N 1
ATOM 992 C CA . GLY A 1 132 ? 1.043 -14.094 20.156 1 49.06 132 GLY A CA 1
ATOM 993 C C . GLY A 1 132 ? 1.249 -15.016 18.969 1 49.06 132 GLY A C 1
ATOM 994 O O . GLY A 1 132 ? 0.285 -15.422 18.312 1 49.06 132 GLY A O 1
ATOM 995 N N . GLY A 1 133 ? 2.51 -15.641 18.922 1 58.12 133 GLY A N 1
ATOM 996 C CA . GLY A 1 133 ? 2.602 -16.828 18.094 1 58.12 133 GLY A CA 1
ATOM 997 C C . GLY A 1 133 ? 2.904 -16.516 16.641 1 58.12 133 GLY A C 1
ATOM 998 O O . GLY A 1 133 ? 2.951 -17.406 15.797 1 58.12 133 GLY A O 1
ATOM 999 N N . ALA A 1 134 ? 2.918 -15.141 16.375 1 64.88 134 ALA A N 1
ATOM 1000 C CA . ALA A 1 134 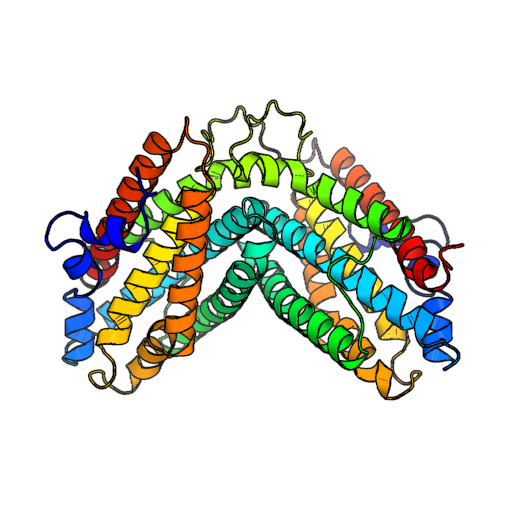? 3.254 -14.898 14.977 1 64.88 134 ALA A CA 1
ATOM 1001 C C . ALA A 1 134 ? 4.746 -15.086 14.734 1 64.88 134 ALA A C 1
ATOM 1003 O O . ALA A 1 134 ? 5.574 -14.68 15.547 1 64.88 134 ALA A O 1
ATOM 1004 N N . GLY A 1 135 ? 5.266 -16.219 14.5 1 73.75 135 GLY A N 1
ATOM 1005 C CA . GLY A 1 135 ? 6.637 -16.547 14.156 1 73.75 135 GLY A CA 1
ATOM 1006 C C . GLY A 1 135 ? 7.43 -15.359 13.656 1 73.75 135 GLY A C 1
ATOM 1007 O O . GLY A 1 135 ? 6.969 -14.219 13.742 1 73.75 135 GLY A O 1
ATOM 1008 N N . LYS A 1 136 ? 8.68 -15.477 13.406 1 80.94 136 LYS A N 1
ATOM 1009 C CA . LYS A 1 136 ? 9.57 -14.453 12.875 1 80.94 136 LYS A CA 1
ATOM 1010 C C . LYS A 1 136 ? 9.273 -14.164 11.406 1 80.94 136 LYS A C 1
ATOM 1012 O O . LYS A 1 136 ? 9.016 -15.086 10.633 1 80.94 136 LYS A O 1
ATOM 1017 N N . ALA A 1 137 ? 9.25 -12.852 11.117 1 86 137 ALA A N 1
ATOM 1018 C CA . ALA A 1 137 ? 9.016 -12.445 9.734 1 86 137 ALA A CA 1
ATOM 1019 C C . ALA A 1 137 ? 10.141 -12.93 8.828 1 86 137 ALA A C 1
ATOM 1021 O O . ALA A 1 137 ? 11.297 -13.031 9.258 1 86 137 ALA A O 1
ATOM 1022 N N . ALA A 1 138 ? 9.766 -13.188 7.617 1 89.56 138 ALA A N 1
ATOM 1023 C CA . ALA A 1 138 ? 10.789 -13.438 6.605 1 89.56 138 ALA A CA 1
ATOM 1024 C C . ALA A 1 138 ? 11.641 -12.195 6.359 1 89.56 138 ALA A C 1
ATOM 1026 O O . ALA A 1 138 ? 11.125 -11.07 6.383 1 89.56 138 ALA A O 1
ATOM 1027 N N . PRO A 1 139 ? 12.992 -12.406 6.172 1 93.19 139 PRO A N 1
ATOM 1028 C CA . PRO A 1 139 ? 13.828 -11.273 5.793 1 93.19 139 PRO A CA 1
ATOM 1029 C C . PRO A 1 139 ? 13.359 -10.586 4.512 1 93.19 139 PRO A C 1
ATOM 1031 O O . PRO A 1 139 ? 12.789 -11.242 3.631 1 93.19 139 PRO A O 1
ATOM 1034 N N . TYR A 1 140 ? 13.625 -9.305 4.406 1 96.56 140 TYR A N 1
ATOM 1035 C CA . TYR A 1 140 ? 13.195 -8.547 3.238 1 96.56 140 TYR A CA 1
ATOM 1036 C C . TYR A 1 140 ? 13.672 -9.211 1.952 1 96.56 140 TYR A C 1
ATOM 1038 O O . TYR A 1 140 ? 12.93 -9.266 0.963 1 96.56 140 TYR A O 1
ATOM 1046 N N . ALA A 1 141 ? 14.906 -9.695 1.924 1 97.25 141 ALA A N 1
ATOM 1047 C CA . ALA A 1 141 ? 15.453 -10.32 0.721 1 97.25 141 ALA A CA 1
ATOM 1048 C C . ALA A 1 141 ? 14.578 -11.477 0.254 1 97.25 141 ALA A C 1
ATOM 1050 O O . ALA A 1 141 ? 14.352 -11.648 -0.946 1 97.25 141 ALA A O 1
ATOM 1051 N N . VAL A 1 142 ? 14.07 -12.25 1.193 1 97.25 142 VAL A N 1
ATOM 1052 C CA . VAL A 1 142 ? 13.203 -13.383 0.857 1 97.25 142 VAL A CA 1
ATOM 1053 C C . VAL A 1 142 ? 11.867 -12.867 0.335 1 97.25 142 VAL A C 1
ATOM 1055 O O . VAL A 1 142 ? 11.352 -13.367 -0.667 1 97.25 142 VAL A O 1
ATOM 1058 N N . LEU A 1 143 ? 11.297 -11.844 1 1 97.62 143 LEU A N 1
ATOM 1059 C CA . LEU A 1 143 ? 10.031 -11.258 0.549 1 97.62 143 LEU A CA 1
ATOM 1060 C C . LEU A 1 143 ? 10.164 -10.703 -0.864 1 97.62 143 LEU A C 1
ATOM 1062 O O . LEU A 1 143 ? 9.266 -10.867 -1.688 1 97.62 143 LEU A O 1
ATOM 1066 N N . ALA A 1 144 ? 11.297 -10.031 -1.092 1 98.12 144 ALA A N 1
ATOM 1067 C CA . ALA A 1 144 ? 11.547 -9.461 -2.414 1 98.12 144 ALA A CA 1
ATOM 1068 C C . ALA A 1 144 ? 11.594 -10.555 -3.479 1 98.12 144 ALA A C 1
ATOM 1070 O O . ALA A 1 144 ? 11.055 -10.383 -4.574 1 98.12 144 ALA A O 1
ATOM 1071 N N . VAL A 1 145 ? 12.219 -11.648 -3.16 1 98.5 145 VAL A N 1
ATOM 1072 C CA . VAL A 1 145 ? 12.32 -12.766 -4.094 1 98.5 145 VAL A CA 1
ATOM 1073 C C . VAL A 1 145 ? 10.938 -13.391 -4.312 1 98.5 145 VAL A C 1
ATOM 1075 O O . VAL A 1 145 ? 10.578 -13.727 -5.438 1 98.5 145 VAL A O 1
ATOM 1078 N N . VAL A 1 146 ? 10.172 -13.578 -3.227 1 98.38 146 VAL A N 1
ATOM 1079 C CA . VAL A 1 146 ? 8.812 -14.109 -3.32 1 98.38 146 VAL A CA 1
ATOM 1080 C C . VAL A 1 146 ? 7.973 -13.227 -4.242 1 98.38 146 VAL A C 1
ATOM 1082 O O . VAL A 1 146 ? 7.285 -13.727 -5.133 1 98.38 146 VAL A O 1
ATOM 1085 N N . PHE A 1 147 ? 8.047 -11.969 -3.969 1 98.06 147 PHE A N 1
ATOM 1086 C CA . PHE A 1 147 ? 7.285 -11.008 -4.75 1 98.06 147 PHE A CA 1
ATOM 1087 C C . PHE A 1 147 ? 7.633 -11.109 -6.23 1 98.06 147 PHE A C 1
ATOM 1089 O O . PHE A 1 147 ? 6.746 -11.164 -7.082 1 98.06 147 PHE A O 1
ATOM 1096 N N . TRP A 1 148 ? 8.922 -11.141 -6.559 1 98.69 148 TRP A N 1
ATOM 1097 C CA . TRP A 1 148 ? 9.383 -11.328 -7.93 1 98.69 148 TRP A CA 1
ATOM 1098 C C . TRP A 1 148 ? 8.836 -12.625 -8.516 1 98.69 148 TRP A C 1
ATOM 1100 O O . TRP A 1 148 ? 8.305 -12.641 -9.625 1 98.69 148 TRP A O 1
ATOM 1110 N N . ALA A 1 149 ? 8.945 -13.719 -7.828 1 98.81 149 ALA A N 1
ATOM 1111 C CA . ALA A 1 149 ? 8.57 -15.039 -8.336 1 98.81 149 ALA A CA 1
ATOM 1112 C C . ALA A 1 149 ? 7.09 -15.094 -8.703 1 98.81 149 ALA A C 1
ATOM 1114 O O . ALA A 1 149 ? 6.719 -15.641 -9.742 1 98.81 149 ALA A O 1
ATOM 1115 N N . ILE A 1 150 ? 6.227 -14.508 -7.832 1 98.62 150 ILE A N 1
ATOM 1116 C CA . ILE A 1 150 ? 4.789 -14.477 -8.078 1 98.62 150 ILE A CA 1
ATOM 1117 C C . ILE A 1 150 ? 4.504 -13.734 -9.383 1 98.62 150 ILE A C 1
ATOM 1119 O O . ILE A 1 150 ? 3.795 -14.242 -10.258 1 98.62 150 ILE A O 1
ATOM 1123 N N . GLU A 1 151 ? 5.074 -12.562 -9.516 1 98.56 151 GLU A N 1
ATOM 1124 C CA . GLU A 1 151 ? 4.832 -11.727 -10.688 1 98.56 151 GLU A CA 1
ATOM 1125 C C . GLU A 1 151 ? 5.465 -12.336 -11.938 1 98.56 151 GLU A C 1
ATOM 1127 O O . GLU A 1 151 ? 4.879 -12.281 -13.023 1 98.56 151 GLU A O 1
ATOM 1132 N N . ALA A 1 152 ? 6.664 -12.891 -11.789 1 98.69 152 ALA A N 1
ATOM 1133 C CA . ALA A 1 152 ? 7.363 -13.5 -12.914 1 98.69 152 ALA A CA 1
ATOM 1134 C C . ALA A 1 152 ? 6.594 -14.703 -13.453 1 98.69 152 ALA A C 1
ATOM 1136 O O . ALA A 1 152 ? 6.551 -14.922 -14.672 1 98.69 152 ALA A O 1
ATOM 1137 N N . CYS A 1 153 ? 6.07 -15.516 -12.578 1 98.5 153 CYS A N 1
ATOM 1138 C CA . CYS A 1 153 ? 5.266 -16.656 -12.992 1 98.5 153 CYS A CA 1
ATOM 1139 C C . CYS A 1 153 ? 4.082 -16.219 -13.844 1 98.5 153 CYS A C 1
ATOM 1141 O O . CYS A 1 153 ? 3.863 -16.75 -14.93 1 98.5 153 CYS A O 1
ATOM 1143 N N . TYR A 1 154 ? 3.297 -15.188 -13.414 1 98.38 154 TYR A N 1
ATOM 1144 C CA . TYR A 1 154 ? 2.133 -14.695 -14.141 1 98.38 154 TYR A CA 1
ATOM 1145 C C . TYR A 1 154 ? 2.543 -14.047 -15.461 1 98.38 154 TYR A C 1
ATOM 1147 O O . TYR A 1 154 ? 1.866 -14.219 -16.469 1 98.38 154 TYR A O 1
ATOM 1155 N N . ASN A 1 155 ? 3.641 -13.297 -15.367 1 98.62 155 ASN A N 1
ATOM 1156 C CA . ASN A 1 155 ? 4.152 -12.688 -16.594 1 98.62 155 ASN A CA 1
ATOM 1157 C C . ASN A 1 155 ? 4.473 -13.734 -17.656 1 98.62 155 ASN A C 1
ATOM 1159 O O . ASN A 1 155 ? 4.039 -13.625 -18.797 1 98.62 155 ASN A O 1
ATOM 1163 N N . THR A 1 156 ? 5.258 -14.773 -17.281 1 98.25 156 THR A N 1
ATOM 1164 C CA . THR A 1 156 ? 5.656 -15.836 -18.203 1 98.25 156 THR A CA 1
ATOM 1165 C C . THR A 1 156 ? 4.434 -16.609 -18.703 1 98.25 156 THR A C 1
ATOM 1167 O O . THR A 1 156 ? 4.297 -16.859 -19.891 1 98.25 156 THR A O 1
ATOM 1170 N N . ALA A 1 157 ? 3.51 -16.953 -17.812 1 98.25 157 ALA A N 1
ATOM 1171 C CA . ALA A 1 157 ? 2.328 -17.75 -18.141 1 98.25 157 ALA A CA 1
ATOM 1172 C C . ALA A 1 157 ? 1.425 -17 -19.125 1 98.25 157 ALA A C 1
ATOM 1174 O O . ALA A 1 157 ? 1.206 -17.469 -20.234 1 98.25 157 ALA A O 1
ATOM 1175 N N . TRP A 1 158 ? 0.955 -15.805 -18.781 1 98.06 158 TRP A N 1
ATOM 1176 C CA . TRP A 1 158 ? 0.002 -15.07 -19.594 1 98.06 158 TRP A CA 1
ATOM 1177 C C . TRP A 1 158 ? 0.685 -14.484 -20.828 1 98.06 158 TRP A C 1
ATOM 1179 O O . TRP A 1 158 ? 0.077 -14.391 -21.906 1 98.06 158 TRP A O 1
ATOM 1189 N N . GLY A 1 159 ? 1.945 -14.055 -20.672 1 97.69 159 GLY A N 1
ATOM 1190 C CA . GLY A 1 159 ? 2.691 -13.555 -21.812 1 97.69 159 GLY A CA 1
ATOM 1191 C C . GLY A 1 159 ? 2.809 -14.57 -22.938 1 97.69 159 GLY A C 1
ATOM 1192 O O . GLY A 1 159 ? 2.814 -14.195 -24.109 1 97.69 159 GLY A O 1
ATOM 1193 N N . SER A 1 160 ? 2.914 -15.836 -22.625 1 96.94 160 SER A N 1
ATOM 1194 C CA . SER A 1 160 ? 3.086 -16.891 -23.609 1 96.94 160 SER A CA 1
ATOM 1195 C C . SER A 1 160 ? 1.821 -17.094 -24.438 1 96.94 160 SER A C 1
ATOM 1197 O O . SER A 1 160 ? 1.851 -17.734 -25.484 1 96.94 160 SER A O 1
ATOM 1199 N N . LEU A 1 161 ? 0.702 -16.5 -24.031 1 97.69 161 LEU A N 1
ATOM 1200 C CA . LEU A 1 161 ? -0.582 -16.688 -24.703 1 97.69 161 LEU A CA 1
ATOM 1201 C C . LEU A 1 161 ? -0.829 -15.602 -25.734 1 97.69 161 LEU A C 1
ATOM 1203 O O . LEU A 1 161 ? -1.822 -15.648 -26.469 1 97.69 161 LEU A O 1
ATOM 1207 N N . ARG A 1 162 ? 0.03 -14.648 -25.797 1 95.5 162 ARG A N 1
ATOM 1208 C CA . ARG A 1 162 ? -0.173 -13.516 -26.703 1 95.5 162 ARG A CA 1
ATOM 1209 C C . ARG A 1 162 ? -0.421 -13.984 -28.125 1 95.5 162 ARG A C 1
ATOM 1211 O O . ARG A 1 162 ? 0.361 -14.766 -28.672 1 95.5 162 ARG A O 1
ATOM 1218 N N . GLY A 1 163 ? -1.543 -13.516 -28.719 1 94.25 163 GLY A N 1
ATOM 1219 C CA . GLY A 1 163 ? -1.881 -13.812 -30.094 1 94.25 163 GLY A CA 1
ATOM 1220 C C . GLY A 1 163 ? -2.529 -15.172 -30.266 1 94.25 163 GLY A C 1
ATOM 1221 O O . GLY A 1 163 ? -2.852 -15.578 -31.391 1 94.25 163 GLY A O 1
ATOM 1222 N N . ARG A 1 164 ? -2.84 -15.875 -29.172 1 95.62 164 ARG A N 1
ATOM 1223 C CA . ARG A 1 164 ? -3.336 -17.25 -29.281 1 95.62 164 ARG A CA 1
ATOM 1224 C C . ARG A 1 164 ? -4.742 -17.375 -28.719 1 95.62 164 ARG A C 1
ATOM 1226 O O . ARG A 1 164 ? -5.41 -18.391 -28.906 1 95.62 164 ARG A O 1
ATOM 1233 N N . VAL A 1 165 ? -5.199 -16.328 -28.062 1 96.81 165 VAL A N 1
ATOM 1234 C CA . VAL A 1 165 ? -6.438 -16.469 -27.297 1 96.81 165 VAL A CA 1
ATOM 1235 C C . VAL A 1 165 ? -7.59 -15.82 -28.062 1 96.81 165 VAL A C 1
ATOM 1237 O O . VAL A 1 165 ? -7.363 -15.008 -28.969 1 96.81 165 VAL A O 1
ATOM 1240 N N . ALA A 1 166 ? -8.836 -16.172 -27.781 1 96.19 166 ALA A N 1
ATOM 1241 C CA . ALA A 1 166 ? -10.016 -15.461 -28.266 1 96.19 166 ALA A CA 1
ATOM 1242 C C . ALA A 1 166 ? -10.062 -14.031 -27.734 1 96.19 166 ALA A C 1
ATOM 1244 O O . ALA A 1 166 ? -9.484 -13.734 -26.688 1 96.19 166 ALA A O 1
ATOM 1245 N N . PRO A 1 167 ? -10.711 -13.125 -28.406 1 95.44 167 PRO A N 1
ATOM 1246 C CA . PRO A 1 167 ? -10.734 -11.703 -28.047 1 95.44 167 PRO A CA 1
ATOM 1247 C C . PRO A 1 167 ? -11.203 -11.461 -26.609 1 95.44 167 PRO A C 1
ATOM 1249 O O . PRO A 1 167 ? -10.75 -10.523 -25.953 1 95.44 167 PRO A O 1
ATOM 1252 N N . GLU A 1 168 ? -12.07 -12.289 -26.094 1 94.19 168 GLU A N 1
ATOM 1253 C CA . GLU A 1 168 ? -12.641 -12.07 -24.766 1 94.19 168 GLU A CA 1
ATOM 1254 C C . GLU A 1 168 ? -11.586 -12.273 -23.672 1 94.19 168 GLU A C 1
ATOM 1256 O O . GLU A 1 168 ? -11.781 -11.852 -22.531 1 94.19 168 GLU A O 1
ATOM 1261 N N . TYR A 1 169 ? -10.453 -12.859 -24.016 1 96.31 169 TYR A N 1
ATOM 1262 C CA . TYR A 1 169 ? -9.422 -13.125 -23.016 1 96.31 169 TYR A CA 1
ATOM 1263 C C . TYR A 1 169 ? -8.203 -12.227 -23.25 1 96.31 169 TYR A C 1
ATOM 1265 O O . TYR A 1 169 ? -7.242 -12.266 -22.484 1 96.31 169 TYR A O 1
ATOM 1273 N N . ASP A 1 170 ? -8.203 -11.352 -24.266 1 96.25 170 ASP A N 1
ATOM 1274 C CA . ASP A 1 170 ? -7.09 -10.477 -24.625 1 96.25 170 ASP A CA 1
ATOM 1275 C C . ASP A 1 170 ? -6.703 -9.57 -23.469 1 96.25 170 ASP A C 1
ATOM 1277 O O . ASP A 1 170 ? -5.52 -9.297 -23.25 1 96.25 170 ASP A O 1
ATOM 1281 N N . GLU A 1 171 ? -7.703 -9.117 -22.766 1 96.06 171 GLU A N 1
ATOM 1282 C CA . GLU A 1 171 ? -7.43 -8.18 -21.688 1 96.06 171 GLU A CA 1
ATOM 1283 C C . GLU A 1 171 ? -6.578 -8.828 -20.594 1 96.06 171 GLU A C 1
ATOM 1285 O O . GLU A 1 171 ? -5.766 -8.156 -19.953 1 96.06 171 GLU A O 1
ATOM 1290 N N . PHE A 1 172 ? -6.738 -10.117 -20.359 1 97 172 PHE A N 1
ATOM 1291 C CA . PHE A 1 172 ? -5.961 -10.836 -19.359 1 97 172 PHE A CA 1
ATOM 1292 C C . PHE A 1 172 ? -4.516 -11 -19.812 1 97 172 PHE A C 1
ATOM 1294 O O . PHE A 1 172 ? -3.584 -10.797 -19.031 1 97 172 PHE A O 1
ATOM 1301 N N . VAL A 1 173 ? -4.332 -11.32 -21.078 1 97.62 173 VAL A N 1
ATOM 1302 C CA . VAL A 1 173 ? -3 -11.438 -21.656 1 97.62 173 VAL A CA 1
ATOM 1303 C C . VAL A 1 173 ? -2.291 -10.086 -21.594 1 97.62 173 VAL A C 1
ATOM 1305 O O . VAL A 1 173 ? -1.108 -10.016 -21.25 1 97.62 173 VAL A O 1
ATOM 1308 N N . GLU A 1 174 ? -2.996 -9 -21.859 1 97 174 GLU A N 1
ATOM 1309 C CA . GLU A 1 174 ? -2.418 -7.66 -21.844 1 97 174 GLU A CA 1
ATOM 1310 C C . GLU A 1 174 ? -2.039 -7.242 -20.422 1 97 174 GLU A C 1
ATOM 1312 O O . GLU A 1 174 ? -1.037 -6.551 -20.219 1 97 174 GLU A O 1
ATOM 1317 N N . ARG A 1 175 ? -2.82 -7.629 -19.484 1 96.56 175 ARG A N 1
ATOM 1318 C CA . ARG A 1 175 ? -2.562 -7.234 -18.109 1 96.56 175 ARG A CA 1
ATOM 1319 C C . ARG A 1 175 ? -1.231 -7.801 -17.609 1 96.56 175 ARG A C 1
ATOM 1321 O O . ARG A 1 175 ? -0.42 -7.074 -17.031 1 96.56 175 ARG A O 1
ATOM 1328 N N . TRP A 1 176 ? -0.942 -9.078 -17.859 1 97.62 176 TRP A N 1
ATOM 1329 C CA . TRP A 1 176 ? 0.243 -9.695 -17.266 1 97.62 176 TRP A CA 1
ATOM 1330 C C . TRP A 1 176 ? 1.3 -9.969 -18.328 1 97.62 176 TRP A C 1
ATOM 1332 O O . TRP A 1 176 ? 2.414 -10.391 -18.016 1 97.62 176 TRP A O 1
ATOM 1342 N N . GLY A 1 177 ? 0.98 -9.656 -19.641 1 97.25 177 GLY A N 1
ATOM 1343 C CA . GLY A 1 177 ? 1.933 -9.891 -20.719 1 97.25 177 GLY A CA 1
ATOM 1344 C C . GLY A 1 177 ? 2.373 -8.609 -21.406 1 97.25 177 GLY A C 1
ATOM 1345 O O . GLY A 1 177 ? 3.104 -8.656 -22.406 1 97.25 177 GLY A O 1
ATOM 1346 N N . SER A 1 178 ? 1.92 -7.449 -20.969 1 96.69 178 SER A N 1
ATOM 1347 C CA . SER A 1 178 ? 2.27 -6.184 -21.594 1 96.69 178 SER A CA 1
ATOM 1348 C C . SER A 1 178 ? 3.756 -5.875 -21.438 1 96.69 178 SER A C 1
ATOM 1350 O O . SER A 1 178 ? 4.422 -6.441 -20.562 1 96.69 178 SER A O 1
ATOM 1352 N N . LYS A 1 179 ? 4.289 -4.965 -22.25 1 97.31 179 LYS A N 1
ATOM 1353 C CA . LYS A 1 179 ? 5.676 -4.523 -22.141 1 97.31 179 LYS A CA 1
ATOM 1354 C C . LYS A 1 179 ? 5.945 -3.867 -20.797 1 97.31 179 LYS A C 1
ATOM 1356 O O . LYS A 1 179 ? 7.023 -4.035 -20.219 1 97.31 179 LYS A O 1
ATOM 1361 N N . GLU A 1 180 ? 4.961 -3.141 -20.281 1 97.12 180 GLU A N 1
ATOM 1362 C CA . GLU A 1 180 ? 5.086 -2.475 -19 1 97.12 180 GLU A CA 1
ATOM 1363 C C . GLU A 1 180 ? 5.227 -3.488 -17.859 1 97.12 180 GLU A C 1
ATOM 1365 O O . GLU A 1 180 ? 6.012 -3.285 -16.938 1 97.12 180 GLU A O 1
ATOM 1370 N N . PHE A 1 181 ? 4.492 -4.555 -17.969 1 98 181 PHE A N 1
ATOM 1371 C CA . PHE A 1 181 ? 4.562 -5.574 -16.938 1 98 181 PHE A CA 1
ATOM 1372 C C . PHE A 1 181 ? 5.871 -6.352 -17.031 1 98 181 PHE A C 1
ATOM 1374 O O . PHE A 1 181 ? 6.457 -6.707 -16 1 98 181 PHE A O 1
ATOM 1381 N N . VAL A 1 182 ? 6.336 -6.645 -18.203 1 98.31 182 VAL A N 1
ATOM 1382 C CA . VAL A 1 182 ? 7.641 -7.273 -18.391 1 98.31 182 VAL A CA 1
ATOM 1383 C C . VAL A 1 182 ? 8.719 -6.434 -17.719 1 98.31 182 VAL A C 1
ATOM 1385 O O . VAL A 1 182 ? 9.57 -6.961 -17 1 98.31 182 VAL A O 1
ATOM 1388 N N . GLN A 1 183 ? 8.688 -5.16 -17.953 1 98.38 183 GLN A N 1
ATOM 1389 C CA . GLN A 1 183 ? 9.664 -4.266 -17.344 1 98.38 183 GLN A CA 1
ATOM 1390 C C . GLN A 1 183 ? 9.523 -4.27 -15.82 1 98.38 183 GLN A C 1
ATOM 1392 O O . GLN A 1 183 ? 10.531 -4.234 -15.102 1 98.38 183 GLN A O 1
ATOM 1397 N N . TYR A 1 184 ? 8.328 -4.27 -15.383 1 98.25 184 TYR A N 1
ATOM 1398 C CA . TYR A 1 184 ? 8.078 -4.32 -13.945 1 98.25 184 TYR A CA 1
ATOM 1399 C C . TYR A 1 184 ? 8.711 -5.555 -13.328 1 98.25 184 TYR A C 1
ATOM 1401 O O . TYR A 1 184 ? 9.383 -5.465 -12.297 1 98.25 184 TYR A O 1
ATOM 1409 N N . VAL A 1 185 ? 8.531 -6.73 -13.914 1 98.62 185 VAL A N 1
ATOM 1410 C CA . VAL A 1 185 ? 9.086 -7.984 -13.422 1 98.62 185 VAL A CA 1
ATOM 1411 C C . VAL A 1 185 ? 10.617 -7.91 -13.43 1 98.62 185 VAL A C 1
ATOM 1413 O O . VAL A 1 185 ? 11.273 -8.383 -12.5 1 98.62 185 VAL A O 1
ATOM 1416 N N . ALA A 1 186 ? 11.164 -7.281 -14.453 1 98.69 186 ALA A N 1
ATOM 1417 C CA . ALA A 1 186 ? 12.609 -7.09 -14.516 1 98.69 186 ALA A CA 1
ATOM 1418 C C . ALA A 1 186 ? 13.102 -6.211 -13.367 1 98.69 186 ALA A C 1
ATOM 1420 O O . ALA A 1 186 ? 14.141 -6.492 -12.766 1 98.69 186 ALA A O 1
ATOM 1421 N N . ASP A 1 187 ? 12.383 -5.141 -13.094 1 98.69 187 ASP A N 1
ATOM 1422 C CA . ASP A 1 187 ? 12.734 -4.258 -11.984 1 98.69 187 ASP A CA 1
ATOM 1423 C C . ASP A 1 187 ? 12.68 -5 -10.648 1 98.69 187 ASP A C 1
ATOM 1425 O O . ASP A 1 187 ? 13.531 -4.789 -9.781 1 98.69 187 ASP A O 1
ATOM 1429 N N . LEU A 1 188 ? 11.68 -5.832 -10.469 1 98.75 188 LEU A N 1
ATOM 1430 C CA . LEU A 1 188 ? 11.562 -6.633 -9.258 1 98.75 188 LEU A CA 1
ATOM 1431 C C . LEU A 1 188 ? 12.75 -7.582 -9.109 1 98.75 188 LEU A C 1
ATOM 1433 O O . LEU A 1 188 ? 13.242 -7.801 -8 1 98.75 188 LEU A O 1
ATOM 1437 N N . ALA A 1 189 ? 13.164 -8.203 -10.242 1 98.81 189 ALA A N 1
ATOM 1438 C CA . ALA A 1 189 ? 14.32 -9.094 -10.203 1 98.81 189 ALA A CA 1
ATOM 1439 C C . ALA A 1 189 ? 15.57 -8.352 -9.742 1 98.81 189 ALA A C 1
ATOM 1441 O O . ALA A 1 189 ? 16.328 -8.852 -8.906 1 98.81 189 ALA A O 1
ATOM 1442 N N . VAL A 1 190 ? 15.773 -7.156 -10.266 1 98.69 190 VAL A N 1
ATOM 1443 C CA . VAL A 1 190 ? 16.922 -6.34 -9.906 1 98.69 190 VAL A CA 1
ATOM 1444 C C . VAL A 1 190 ? 16.891 -6.023 -8.414 1 98.69 190 VAL A C 1
ATOM 1446 O O . VAL A 1 190 ? 17.906 -6.133 -7.719 1 98.69 190 VAL A O 1
ATOM 1449 N N . GLN A 1 191 ? 15.742 -5.676 -7.941 1 98.38 191 GLN A N 1
ATOM 1450 C CA . GLN A 1 191 ? 15.57 -5.344 -6.531 1 98.38 191 GLN A CA 1
ATOM 1451 C C . GLN A 1 191 ? 15.82 -6.566 -5.648 1 98.38 191 GLN A C 1
ATOM 1453 O O . GLN A 1 191 ? 16.469 -6.461 -4.605 1 98.38 191 GLN A O 1
ATOM 1458 N N . ALA A 1 192 ? 15.242 -7.656 -6.043 1 98.62 192 ALA A N 1
ATOM 1459 C CA . ALA A 1 192 ? 15.438 -8.891 -5.281 1 98.62 192 ALA A CA 1
ATOM 1460 C C . ALA A 1 192 ? 16.906 -9.281 -5.234 1 98.62 192 ALA A C 1
ATOM 1462 O O . ALA A 1 192 ? 17.422 -9.656 -4.176 1 98.62 192 ALA A O 1
ATOM 1463 N N . ASP A 1 193 ? 17.594 -9.18 -6.355 1 98.69 193 ASP A N 1
ATOM 1464 C CA . ASP A 1 193 ? 19.016 -9.508 -6.414 1 98.69 193 ASP A CA 1
ATOM 1465 C C . ASP A 1 193 ? 19.828 -8.57 -5.531 1 98.69 193 ASP A C 1
ATOM 1467 O O . ASP A 1 193 ? 20.75 -9.016 -4.832 1 98.69 193 ASP A O 1
ATOM 1471 N N . ALA A 1 194 ? 19.516 -7.285 -5.582 1 98.19 194 ALA A N 1
ATOM 1472 C CA . ALA A 1 194 ? 20.203 -6.324 -4.727 1 98.19 194 ALA A CA 1
ATOM 1473 C C . ALA A 1 194 ? 19.984 -6.641 -3.252 1 98.19 194 ALA A C 1
ATOM 1475 O O . ALA A 1 194 ? 20.891 -6.531 -2.439 1 98.19 194 ALA A O 1
ATOM 1476 N N . ALA A 1 195 ? 18.766 -6.977 -2.902 1 97.69 195 ALA A N 1
ATOM 1477 C CA . ALA A 1 195 ? 18.438 -7.328 -1.521 1 97.69 195 ALA A CA 1
ATOM 1478 C C . ALA A 1 195 ? 19.219 -8.555 -1.065 1 97.69 195 ALA A C 1
ATOM 1480 O O . ALA A 1 195 ? 19.734 -8.586 0.054 1 97.69 195 ALA A O 1
ATOM 1481 N N . LEU A 1 196 ? 19.281 -9.578 -1.914 1 97.94 196 LEU A N 1
ATOM 1482 C CA . LEU A 1 196 ? 20.047 -10.781 -1.604 1 97.94 196 LEU A CA 1
ATOM 1483 C C . LEU A 1 196 ? 21.531 -10.445 -1.403 1 97.94 196 LEU A C 1
ATOM 1485 O O . LEU A 1 196 ? 22.172 -10.953 -0.48 1 97.94 196 LEU A O 1
ATOM 1489 N N . ALA A 1 197 ? 22.047 -9.555 -2.207 1 97.5 197 ALA A N 1
ATOM 1490 C CA . ALA A 1 197 ? 23.453 -9.18 -2.158 1 97.5 197 ALA A CA 1
ATOM 1491 C C . ALA A 1 197 ? 23.781 -8.398 -0.887 1 97.5 197 ALA A C 1
ATOM 1493 O O . ALA A 1 197 ? 24.906 -8.406 -0.409 1 97.5 197 ALA A O 1
ATOM 1494 N N . ALA A 1 198 ? 22.781 -7.746 -0.355 1 95.94 198 ALA A N 1
ATOM 1495 C CA . ALA A 1 198 ? 22.984 -6.863 0.791 1 95.94 198 ALA A CA 1
ATOM 1496 C C . ALA A 1 198 ? 22.938 -7.645 2.102 1 95.94 198 ALA A C 1
ATOM 1498 O O . ALA A 1 198 ? 23.219 -7.102 3.168 1 95.94 198 ALA A O 1
ATOM 1499 N N . VAL A 1 199 ? 22.594 -8.938 2.059 1 95.38 199 VAL A N 1
ATOM 1500 C CA . VAL A 1 199 ? 22.484 -9.758 3.262 1 95.38 199 VAL A CA 1
ATOM 1501 C C . VAL A 1 199 ? 23.859 -9.953 3.877 1 95.38 199 VAL A C 1
ATOM 1503 O O . VAL A 1 199 ? 24.828 -10.273 3.172 1 95.38 199 VAL A O 1
ATOM 1506 N N . PRO A 1 200 ? 23.953 -9.664 5.191 1 94 200 PRO A N 1
ATOM 1507 C CA . PRO A 1 200 ? 25.234 -9.898 5.848 1 94 200 PRO A CA 1
ATOM 1508 C C . PRO A 1 200 ? 25.766 -11.312 5.613 1 94 200 PRO A C 1
ATOM 1510 O O . PRO A 1 200 ? 24.984 -12.266 5.566 1 94 200 PRO A O 1
ATOM 1513 N N . ALA A 1 201 ? 27.047 -11.461 5.605 1 94.88 201 ALA A N 1
ATOM 1514 C CA . ALA A 1 201 ? 27.734 -12.703 5.238 1 94.88 201 ALA A CA 1
ATOM 1515 C C . ALA A 1 201 ? 27.312 -13.852 6.156 1 94.88 201 ALA A C 1
ATOM 1517 O O . ALA A 1 201 ? 27.156 -14.984 5.703 1 94.88 201 ALA A O 1
ATOM 1518 N N . ASP A 1 202 ? 27.125 -13.547 7.375 1 95.31 202 ASP A N 1
ATOM 1519 C CA . ASP A 1 202 ? 26.859 -14.594 8.359 1 95.31 202 ASP A CA 1
ATOM 1520 C C . ASP A 1 202 ? 25.422 -15.125 8.211 1 95.31 202 ASP A C 1
ATOM 1522 O O . ASP A 1 202 ? 25.094 -16.188 8.742 1 95.31 202 ASP A O 1
ATOM 1526 N N . GLN A 1 203 ? 24.609 -14.422 7.414 1 94.38 203 GLN A N 1
ATOM 1527 C CA . GLN A 1 203 ? 23.234 -14.836 7.203 1 94.38 203 GLN A CA 1
ATOM 1528 C C . GLN A 1 203 ? 22.984 -15.234 5.754 1 94.38 203 GLN A C 1
ATOM 1530 O O . GLN A 1 203 ? 21.906 -15.703 5.406 1 94.38 203 GLN A O 1
ATOM 1535 N N . ALA A 1 204 ? 23.922 -15.062 4.918 1 95.44 204 ALA A N 1
ATOM 1536 C CA . ALA A 1 204 ? 23.766 -15.156 3.471 1 95.44 204 ALA A CA 1
ATOM 1537 C C . ALA A 1 204 ? 23.297 -16.547 3.061 1 95.44 204 ALA A C 1
ATOM 1539 O O . ALA A 1 204 ? 22.375 -16.703 2.264 1 95.44 204 ALA A O 1
ATOM 1540 N N . ALA A 1 205 ? 23.906 -17.547 3.592 1 96.06 205 ALA A N 1
ATOM 1541 C CA . ALA A 1 205 ? 23.562 -18.906 3.217 1 96.06 205 ALA A CA 1
ATOM 1542 C C . ALA A 1 205 ? 22.141 -19.25 3.621 1 96.06 205 ALA A C 1
ATOM 1544 O O . ALA A 1 205 ? 21.391 -19.859 2.846 1 96.06 205 ALA A O 1
ATOM 1545 N N . ALA A 1 206 ? 21.766 -18.906 4.812 1 95.81 206 ALA A N 1
ATOM 1546 C CA . ALA A 1 206 ? 20.422 -19.203 5.312 1 95.81 206 ALA A CA 1
ATOM 1547 C C . ALA A 1 206 ? 19.359 -18.453 4.504 1 95.81 206 ALA A C 1
ATOM 1549 O O . ALA A 1 206 ? 18.312 -19.016 4.176 1 95.81 206 ALA A O 1
ATOM 1550 N N . VAL A 1 207 ? 19.641 -17.234 4.211 1 96.44 207 VAL A N 1
ATOM 1551 C CA . VAL A 1 207 ? 18.703 -16.422 3.453 1 96.44 207 VAL A CA 1
ATOM 1552 C C . VAL A 1 207 ? 18.578 -16.969 2.029 1 96.44 207 VAL A C 1
ATOM 1554 O O . VAL A 1 207 ? 17.484 -17.031 1.474 1 96.44 207 VAL A O 1
ATOM 1557 N N . ALA A 1 208 ? 19.656 -17.328 1.473 1 97.25 208 ALA A N 1
ATOM 1558 C CA . ALA A 1 208 ? 19.641 -17.922 0.141 1 97.25 208 ALA A CA 1
ATOM 1559 C C . ALA A 1 208 ? 18.781 -19.188 0.115 1 97.25 208 ALA A C 1
ATOM 1561 O O . ALA A 1 208 ? 17.953 -19.359 -0.778 1 97.25 208 ALA A O 1
ATOM 1562 N N . ALA A 1 209 ? 18.969 -20.031 1.067 1 97.69 209 ALA A N 1
ATOM 1563 C CA . ALA A 1 209 ? 18.203 -21.266 1.151 1 97.69 209 ALA A CA 1
ATOM 1564 C C . ALA A 1 209 ? 16.703 -20.969 1.312 1 97.69 209 ALA A C 1
ATOM 1566 O O . ALA A 1 209 ? 15.867 -21.625 0.694 1 97.69 209 ALA A O 1
ATOM 1567 N N . ALA A 1 210 ? 16.406 -20 2.129 1 97.12 210 ALA A N 1
ATOM 1568 C CA . ALA A 1 210 ? 15.008 -19.625 2.348 1 97.12 210 ALA A CA 1
ATOM 1569 C C . ALA A 1 210 ? 14.383 -19.062 1.069 1 97.12 210 ALA A C 1
ATOM 1571 O O . ALA A 1 210 ? 13.227 -19.344 0.764 1 97.12 210 ALA A O 1
ATOM 1572 N N . ALA A 1 211 ? 15.141 -18.281 0.354 1 98 211 ALA A N 1
ATOM 1573 C CA . ALA A 1 211 ? 14.656 -17.703 -0.902 1 98 211 ALA A CA 1
ATOM 1574 C C . ALA A 1 211 ? 14.398 -18.797 -1.935 1 98 211 ALA A C 1
ATOM 1576 O O . ALA A 1 211 ? 13.375 -18.781 -2.619 1 98 211 ALA A O 1
ATOM 1577 N N . GLU A 1 212 ? 15.32 -19.719 -2.025 1 98.12 212 GLU A N 1
ATOM 1578 C CA . GLU A 1 212 ? 15.148 -20.844 -2.941 1 98.12 212 GLU A CA 1
ATOM 1579 C C . GLU A 1 212 ? 13.906 -21.656 -2.592 1 98.12 212 GLU A C 1
ATOM 1581 O O . GLU A 1 212 ? 13.125 -22.016 -3.475 1 98.12 212 GLU A O 1
ATOM 1586 N N . ALA A 1 213 ? 13.75 -21.938 -1.349 1 98.31 213 ALA A N 1
ATOM 1587 C CA . ALA A 1 213 ? 12.586 -22.688 -0.89 1 98.31 213 ALA A CA 1
ATOM 1588 C C . ALA A 1 213 ? 11.297 -21.922 -1.182 1 98.31 213 ALA A C 1
ATOM 1590 O O . ALA A 1 213 ? 10.273 -22.531 -1.531 1 98.31 213 ALA A O 1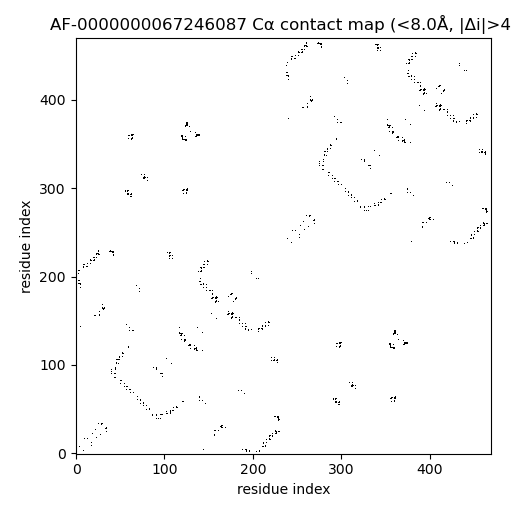
ATOM 1591 N N . ALA A 1 214 ? 11.352 -20.656 -1.006 1 98.19 214 ALA A N 1
ATOM 1592 C CA . ALA A 1 214 ? 10.164 -19.828 -1.226 1 98.19 214 ALA A CA 1
ATOM 1593 C C . ALA A 1 214 ? 9.766 -19.828 -2.697 1 98.19 214 ALA A C 1
ATOM 1595 O O . ALA A 1 214 ? 8.578 -19.922 -3.025 1 98.19 214 ALA A O 1
ATOM 1596 N N . VAL A 1 215 ? 10.75 -19.719 -3.619 1 98.69 215 VAL A N 1
ATOM 1597 C CA . VAL A 1 215 ? 10.438 -19.719 -5.047 1 98.69 215 VAL A CA 1
ATOM 1598 C C . VAL A 1 215 ? 9.891 -21.078 -5.449 1 98.69 215 VAL A C 1
ATOM 1600 O O . VAL A 1 215 ? 8.945 -21.172 -6.234 1 98.69 215 VAL A O 1
ATOM 1603 N N . ARG A 1 216 ? 10.477 -22.125 -4.91 1 98.62 216 ARG A N 1
ATOM 1604 C CA . ARG A 1 216 ? 9.945 -23.453 -5.148 1 98.62 216 ARG A CA 1
ATOM 1605 C C . ARG A 1 216 ? 8.492 -23.562 -4.695 1 98.62 216 ARG A C 1
ATOM 1607 O O . ARG A 1 216 ? 7.648 -24.094 -5.414 1 98.62 216 ARG A O 1
ATOM 1614 N N . ARG A 1 217 ? 8.18 -23.062 -3.527 1 98.56 217 ARG A N 1
ATOM 1615 C CA . ARG A 1 217 ? 6.832 -23.109 -2.977 1 98.56 217 ARG A CA 1
ATOM 1616 C C . ARG A 1 217 ? 5.863 -22.312 -3.854 1 98.56 217 ARG A C 1
ATOM 1618 O O . ARG A 1 217 ? 4.746 -22.781 -4.117 1 98.56 217 ARG A O 1
ATOM 1625 N N . VAL A 1 218 ? 6.262 -21.109 -4.328 1 98.62 218 VAL A N 1
ATOM 1626 C CA . VAL A 1 218 ? 5.434 -20.312 -5.227 1 98.62 218 VAL A CA 1
ATOM 1627 C C . VAL A 1 218 ? 5.086 -21.125 -6.473 1 98.62 218 VAL A C 1
ATOM 1629 O O . VAL A 1 218 ? 3.92 -21.203 -6.867 1 98.62 218 VAL A O 1
ATOM 1632 N N . ALA A 1 219 ? 6.105 -21.734 -7.062 1 98.38 219 ALA A N 1
ATOM 1633 C CA . ALA A 1 219 ? 5.887 -22.516 -8.273 1 98.38 219 ALA A CA 1
ATOM 1634 C C . ALA A 1 219 ? 4.914 -23.656 -8.023 1 98.38 219 ALA A C 1
ATOM 1636 O O . ALA A 1 219 ? 4.012 -23.906 -8.828 1 98.38 219 ALA A O 1
ATOM 1637 N N . GLU A 1 220 ? 5.074 -24.359 -6.918 1 98.06 220 GLU A N 1
ATOM 1638 C CA . GLU A 1 220 ? 4.195 -25.469 -6.57 1 98.06 220 GLU A CA 1
ATOM 1639 C C . GLU A 1 220 ? 2.758 -25 -6.379 1 98.06 220 GLU A C 1
ATOM 1641 O O . GLU A 1 220 ? 1.82 -25.641 -6.855 1 98.06 220 GLU A O 1
ATOM 1646 N N . LEU A 1 221 ? 2.617 -23.922 -5.684 1 98.38 221 LEU A N 1
ATOM 1647 C CA . LEU A 1 221 ? 1.288 -23.391 -5.398 1 98.38 221 LEU A CA 1
ATOM 1648 C C . LEU A 1 221 ? 0.625 -22.875 -6.672 1 98.38 221 LEU A C 1
ATOM 1650 O O . LEU A 1 221 ? -0.591 -23 -6.836 1 98.38 221 LEU A O 1
ATOM 1654 N N . GLU A 1 222 ? 1.409 -22.312 -7.59 1 98.12 222 GLU A N 1
ATOM 1655 C CA . GLU A 1 222 ? 0.866 -21.812 -8.852 1 98.12 222 GLU A CA 1
ATOM 1656 C C . GLU A 1 222 ? 0.298 -22.969 -9.688 1 98.12 222 GLU A C 1
ATOM 1658 O O . GLU A 1 222 ? -0.741 -22.812 -10.336 1 98.12 222 GLU A O 1
ATOM 1663 N N . VAL A 1 223 ? 0.966 -24.109 -9.672 1 96.81 223 VAL A N 1
ATOM 1664 C CA . VAL A 1 223 ? 0.473 -25.281 -10.398 1 96.81 223 VAL A CA 1
ATOM 1665 C C . VAL A 1 223 ? -0.918 -25.641 -9.891 1 96.81 223 VAL A C 1
ATOM 1667 O O . VAL A 1 223 ? -1.835 -25.875 -10.688 1 96.81 223 VAL A O 1
ATOM 1670 N N . GLY A 1 224 ? -1.018 -25.719 -8.555 1 95.5 224 GLY A N 1
ATOM 1671 C CA . GLY A 1 224 ? -2.309 -26.016 -7.961 1 95.5 224 GLY A CA 1
ATOM 1672 C C . GLY A 1 224 ? -3.354 -24.953 -8.234 1 95.5 224 GLY A C 1
ATOM 1673 O O . GLY A 1 224 ? -4.535 -25.266 -8.406 1 95.5 224 GLY A O 1
ATOM 1674 N N . PHE A 1 225 ? -2.934 -23.719 -8.273 1 96 225 PHE A N 1
ATOM 1675 C CA . PHE A 1 225 ? -3.832 -22.578 -8.461 1 96 225 PHE A CA 1
ATOM 1676 C C . PHE A 1 225 ? -4.496 -22.641 -9.828 1 96 225 PHE A C 1
ATOM 1678 O O . PHE A 1 225 ? -5.711 -22.469 -9.945 1 96 225 PHE A O 1
ATOM 1685 N N . TRP A 1 226 ? -3.744 -22.969 -10.852 1 95.81 226 TRP A N 1
ATOM 1686 C CA . TRP A 1 226 ? -4.301 -23.141 -12.188 1 95.81 226 TRP A CA 1
ATOM 1687 C C . TRP A 1 226 ? -5.273 -24.328 -12.219 1 95.81 226 TRP A C 1
ATOM 1689 O O . TRP A 1 226 ? -6.332 -24.234 -12.852 1 95.81 226 TRP A O 1
ATOM 1699 N N . ALA A 1 227 ? -4.957 -25.375 -11.547 1 93.75 227 ALA A N 1
ATOM 1700 C CA . ALA A 1 227 ? -5.691 -26.625 -11.586 1 93.75 227 ALA A CA 1
ATOM 1701 C C . ALA A 1 227 ? -7.082 -26.469 -10.977 1 93.75 227 ALA A C 1
ATOM 1703 O O . ALA A 1 227 ? -7.98 -27.281 -11.25 1 93.75 227 ALA A O 1
ATOM 1704 N N . MET A 1 228 ? -7.281 -25.375 -10.195 1 91.69 228 MET A N 1
ATOM 1705 C CA . MET A 1 228 ? -8.562 -25.156 -9.539 1 91.69 228 MET A CA 1
ATOM 1706 C C . MET A 1 228 ? -9.688 -25.016 -10.562 1 91.69 228 MET A C 1
ATOM 1708 O O . MET A 1 228 ? -10.836 -25.359 -10.281 1 91.69 228 MET A O 1
ATOM 1712 N N . ALA A 1 229 ? -9.312 -24.562 -11.711 1 89.31 229 ALA A N 1
ATOM 1713 C CA . ALA A 1 229 ? -10.289 -24.344 -12.773 1 89.31 229 ALA A CA 1
ATOM 1714 C C . ALA A 1 229 ? -10.984 -25.656 -13.164 1 89.31 229 ALA A C 1
ATOM 1716 O O . ALA A 1 229 ? -12.086 -25.641 -13.703 1 89.31 229 ALA A O 1
ATOM 1717 N N . PHE A 1 230 ? -10.328 -26.781 -12.805 1 88.38 230 PHE A N 1
ATOM 1718 C CA . PHE A 1 230 ? -10.852 -28.078 -13.25 1 88.38 230 PHE A CA 1
ATOM 1719 C C . PHE A 1 230 ? -11.508 -28.812 -12.102 1 88.38 230 PHE A C 1
ATOM 1721 O O . PHE A 1 230 ? -12.047 -29.906 -12.289 1 88.38 230 PHE A O 1
ATOM 1728 N N . HIS A 1 231 ? -11.242 -28.203 -10.898 1 77.12 231 HIS A N 1
ATOM 1729 C CA . HIS A 1 231 ? -11.852 -28.859 -9.742 1 77.12 231 HIS A CA 1
ATOM 1730 C C . HIS A 1 231 ? -13.359 -28.641 -9.711 1 77.12 231 HIS A C 1
ATOM 1732 O O . HIS A 1 231 ? -13.828 -27.516 -9.883 1 77.12 231 HIS A O 1
ATOM 1738 N N . VAL A 1 232 ? -14.117 -29.75 -9.875 1 60.38 232 VAL A N 1
ATOM 1739 C CA . VAL A 1 232 ? -15.57 -29.719 -9.75 1 60.38 232 VAL A CA 1
ATOM 1740 C C . VAL A 1 232 ? -15.977 -30.031 -8.312 1 60.38 232 VAL A C 1
ATOM 1742 O O . VAL A 1 232 ? -15.469 -30.984 -7.723 1 60.38 232 VAL A O 1
ATOM 1745 N N . ASP A 1 233 ? -16.281 -28.953 -7.59 1 51.12 233 ASP A N 1
ATOM 1746 C CA . ASP A 1 233 ? -16.812 -29.25 -6.262 1 51.12 233 ASP A CA 1
ATOM 1747 C C . ASP A 1 233 ? -17.828 -30.391 -6.32 1 51.12 233 ASP A C 1
ATOM 1749 O O . ASP A 1 233 ? -18.703 -30.406 -7.188 1 51.12 233 ASP A O 1
ATOM 1753 N N . SER A 1 234 ? -17.406 -31.609 -6.141 1 39.12 234 SER A N 1
ATOM 1754 C CA . SER A 1 234 ? -18.422 -32.656 -5.98 1 39.12 234 SER A CA 1
ATOM 1755 C C . SER A 1 234 ? -19.547 -32.219 -5.051 1 39.12 234 SER A C 1
ATOM 1757 O O . SER A 1 234 ? -19.297 -31.906 -3.883 1 39.12 234 SER A O 1
ATOM 1759 N N . LYS A 1 235 ? -20.469 -31.594 -5.578 1 37.69 235 LYS A N 1
ATOM 1760 C CA . LYS A 1 235 ? -21.641 -31.688 -4.707 1 37.69 235 LYS A CA 1
ATOM 1761 C C . LYS A 1 235 ? -22.141 -33.125 -4.594 1 37.69 235 LYS A C 1
ATOM 1763 O O . LYS A 1 235 ? -22.094 -33.875 -5.57 1 37.69 235 LYS A O 1
ATOM 1768 N N . MET B 1 1 ? -22.516 5.195 26.625 1 56.19 1 MET B N 1
ATOM 1769 C CA . MET B 1 1 ? -22.25 6.48 26 1 56.19 1 MET B CA 1
ATOM 1770 C C . MET B 1 1 ? -21.969 6.309 24.5 1 56.19 1 MET B C 1
ATOM 1772 O O . MET B 1 1 ? -21.422 5.281 24.094 1 56.19 1 MET B O 1
ATOM 1776 N N . ALA B 1 2 ? -22.5 7.152 23.578 1 65.88 2 ALA B N 1
ATOM 1777 C CA . ALA B 1 2 ? -22.281 7.047 22.141 1 65.88 2 ALA B CA 1
ATOM 1778 C C . ALA B 1 2 ? -20.797 7.09 21.797 1 65.88 2 ALA B C 1
ATOM 1780 O O . ALA B 1 2 ? -20.031 7.812 22.438 1 65.88 2 ALA B O 1
ATOM 1781 N N . PRO B 1 3 ? -20.359 6.262 20.891 1 80.12 3 PRO B N 1
ATOM 1782 C CA . PRO B 1 3 ? -18.938 6.277 20.547 1 80.12 3 PRO B CA 1
ATOM 1783 C C . PRO B 1 3 ? -18.469 7.629 20.016 1 80.12 3 PRO B C 1
ATOM 1785 O O . PRO B 1 3 ? -19.25 8.367 19.406 1 80.12 3 PRO B O 1
ATOM 1788 N N . VAL B 1 4 ? -17.375 8 20.469 1 95 4 VAL B N 1
ATOM 1789 C CA . VAL B 1 4 ? -16.719 9.18 19.906 1 95 4 VAL B CA 1
ATOM 1790 C C . VAL B 1 4 ? -16.609 9.055 18.391 1 95 4 VAL B C 1
ATOM 1792 O O . VAL B 1 4 ? -16.453 7.949 17.875 1 95 4 VAL B O 1
ATOM 1795 N N . THR B 1 5 ? -16.844 10.133 17.625 1 98.12 5 THR B N 1
ATOM 1796 C CA . THR B 1 5 ? -16.75 10.172 16.172 1 98.12 5 THR B CA 1
ATOM 1797 C C . THR B 1 5 ? -15.695 11.18 15.727 1 98.12 5 THR B C 1
ATOM 1799 O O . THR B 1 5 ? -15.211 11.977 16.531 1 98.12 5 THR B O 1
ATOM 1802 N N . THR B 1 6 ? -15.32 11.078 14.445 1 98.56 6 THR B N 1
ATOM 1803 C CA . THR B 1 6 ? -14.398 12.062 13.883 1 98.56 6 THR B CA 1
ATOM 1804 C C . THR B 1 6 ? -14.945 13.477 14.055 1 98.56 6 THR B C 1
ATOM 1806 O O . THR B 1 6 ? -14.203 14.398 14.414 1 98.56 6 THR B O 1
ATOM 1809 N N . ALA B 1 7 ? -16.25 13.703 13.891 1 97.69 7 ALA B N 1
ATOM 1810 C CA . ALA B 1 7 ? -16.891 15.008 14.047 1 97.69 7 ALA B CA 1
ATOM 1811 C C . ALA B 1 7 ? -16.766 15.516 15.484 1 97.69 7 ALA B C 1
ATOM 1813 O O . ALA B 1 7 ? -16.438 16.688 15.711 1 97.69 7 ALA B O 1
ATOM 1814 N N . SER B 1 8 ? -17.078 14.625 16.422 1 97.56 8 SER B N 1
ATOM 1815 C CA . SER B 1 8 ? -17.016 15.039 17.812 1 97.56 8 SER B CA 1
ATOM 1816 C C . SER B 1 8 ? -15.57 15.32 18.234 1 97.56 8 SER B C 1
ATOM 1818 O O . SER B 1 8 ? -15.312 16.203 19.062 1 97.56 8 SER B O 1
ATOM 1820 N N . ILE B 1 9 ? -14.602 14.547 17.719 1 98.06 9 ILE B N 1
ATOM 1821 C CA . ILE B 1 9 ? -13.195 14.758 18.031 1 98.06 9 ILE B CA 1
ATOM 1822 C C . ILE B 1 9 ? -12.742 16.109 17.484 1 98.06 9 ILE B C 1
ATOM 1824 O O . ILE B 1 9 ? -12.094 16.891 18.188 1 98.06 9 ILE B O 1
ATOM 1828 N N . GLN B 1 10 ? -13.062 16.391 16.25 1 97.62 10 GLN B N 1
ATOM 1829 C CA . GLN B 1 10 ? -12.703 17.672 15.656 1 97.62 10 GLN B CA 1
ATOM 1830 C C . GLN B 1 10 ? -13.305 18.828 16.438 1 97.62 10 GLN B C 1
ATOM 1832 O O . GLN B 1 10 ? -12.633 19.828 16.703 1 97.62 10 GLN B O 1
ATOM 1837 N N . ALA B 1 11 ? -14.594 18.766 16.844 1 95.94 11 ALA B N 1
ATOM 1838 C CA . ALA B 1 11 ? -15.289 19.797 17.609 1 95.94 11 ALA B CA 1
ATOM 1839 C C . ALA B 1 11 ? -14.672 19.984 18.984 1 95.94 11 ALA B C 1
ATOM 1841 O O . ALA B 1 11 ? -14.773 21.062 19.578 1 95.94 11 ALA B O 1
ATOM 1842 N N . GLY B 1 12 ? -14.062 18.906 19.469 1 96.19 12 GLY B N 1
ATOM 1843 C CA . GLY B 1 12 ? -13.508 18.922 20.812 1 96.19 12 GLY B CA 1
ATOM 1844 C C . GLY B 1 12 ? -12.086 19.438 20.859 1 96.19 12 GLY B C 1
ATOM 1845 O O . GLY B 1 12 ? -11.5 19.547 21.938 1 96.19 12 GLY B O 1
ATOM 1846 N N . LEU B 1 13 ? -11.492 19.766 19.75 1 97.19 13 LEU B N 1
ATOM 1847 C CA . LEU B 1 13 ? -10.141 20.312 19.719 1 97.19 13 LEU B CA 1
ATOM 1848 C C . LEU B 1 13 ? -10.086 21.656 20.422 1 97.19 13 LEU B C 1
ATOM 1850 O O . LEU B 1 13 ? -11.102 22.344 20.531 1 97.19 13 LEU B O 1
ATOM 1854 N N . PRO B 1 14 ? -8.875 22.047 20.953 1 96.69 14 PRO B N 1
ATOM 1855 C CA . PRO B 1 14 ? -8.727 23.406 21.484 1 96.69 14 PRO B CA 1
ATOM 1856 C C . PRO B 1 14 ? -9.219 24.469 20.5 1 96.69 14 PRO B C 1
ATOM 1858 O O . PRO B 1 14 ? -9.07 24.312 19.297 1 96.69 14 PRO B O 1
ATOM 1861 N N . GLU B 1 15 ? -9.742 25.547 21.031 1 95.12 15 GLU B N 1
ATOM 1862 C CA . GLU B 1 15 ? -10.359 26.594 20.219 1 95.12 15 GLU B CA 1
ATOM 1863 C C . GLU B 1 15 ? -9.375 27.141 19.188 1 95.12 15 GLU B C 1
ATOM 1865 O O . GLU B 1 15 ? -8.25 27.516 19.531 1 95.12 15 GLU B O 1
ATOM 1870 N N . GLY B 1 16 ? -9.82 27.031 17.938 1 95.94 16 GLY B N 1
ATOM 1871 C CA . GLY B 1 16 ? -9.078 27.672 16.859 1 95.94 16 GLY B CA 1
ATOM 1872 C C . GLY B 1 16 ? -7.996 26.781 16.281 1 95.94 16 GLY B C 1
ATOM 1873 O O . GLY B 1 16 ? -7.414 27.109 15.242 1 95.94 16 GLY B O 1
ATOM 1874 N N . LEU B 1 17 ? -7.695 25.672 16.891 1 97.38 17 LEU B N 1
ATOM 1875 C CA . LEU B 1 17 ? -6.566 24.859 16.453 1 97.38 17 LEU B CA 1
ATOM 1876 C C . LEU B 1 17 ? -6.812 24.312 15.047 1 97.38 17 LEU B C 1
ATOM 1878 O O . LEU B 1 17 ? -5.93 24.375 14.188 1 97.38 17 LEU B O 1
ATOM 1882 N N . TRP B 1 18 ? -8.031 23.719 14.805 1 97.62 18 TRP B N 1
ATOM 1883 C CA . TRP B 1 18 ? -8.336 23.188 13.477 1 97.62 18 TRP B CA 1
ATOM 1884 C C . TRP B 1 18 ? -8.297 24.297 12.43 1 97.62 18 TRP B C 1
ATOM 1886 O O . TRP B 1 18 ? -7.777 24.094 11.328 1 97.62 18 TRP B O 1
ATOM 1896 N N . ALA B 1 19 ? -8.773 25.484 12.789 1 97.06 19 ALA B N 1
ATOM 1897 C CA . ALA B 1 19 ? -8.742 26.625 11.891 1 97.06 19 ALA B CA 1
ATOM 1898 C C . ALA B 1 19 ? -7.301 27.031 11.57 1 97.06 19 ALA B C 1
ATOM 1900 O O . ALA B 1 19 ? -6.973 27.328 10.422 1 97.06 19 ALA B O 1
ATOM 1901 N N . LYS B 1 20 ? -6.461 27.047 12.578 1 96.75 20 LYS B N 1
ATOM 1902 C CA . LYS B 1 20 ? -5.055 27.375 12.375 1 96.75 20 LYS B CA 1
ATOM 1903 C C . LYS B 1 20 ? -4.371 26.359 11.461 1 96.75 20 LYS B C 1
ATOM 1905 O O . LYS B 1 20 ? -3.498 26.719 10.672 1 96.75 20 LYS B O 1
ATOM 1910 N N . ALA B 1 21 ? -4.773 25.125 11.609 1 97.81 21 ALA B N 1
ATOM 1911 C CA . ALA B 1 21 ? -4.184 24.047 10.82 1 97.81 21 ALA B CA 1
ATOM 1912 C C . ALA B 1 21 ? -4.668 24.094 9.375 1 97.81 21 ALA B C 1
ATOM 1914 O O . ALA B 1 21 ? -4.02 23.562 8.477 1 97.81 21 ALA B O 1
ATOM 1915 N N . THR B 1 22 ? -5.844 24.75 9.078 1 97.94 22 THR B N 1
ATOM 1916 C CA . THR B 1 22 ? -6.449 24.672 7.75 1 97.94 22 THR B CA 1
ATOM 1917 C C . THR B 1 22 ? -6.531 26.047 7.102 1 97.94 22 THR B C 1
ATOM 1919 O O . THR B 1 22 ? -6.91 26.156 5.934 1 97.94 22 THR B O 1
ATOM 1922 N N . SER B 1 23 ? -6.293 27.125 7.816 1 95.75 23 SER B N 1
ATOM 1923 C CA . SER B 1 23 ? -6.211 28.5 7.332 1 95.75 23 SER B CA 1
ATOM 1924 C C . SER B 1 23 ? -4.945 29.188 7.832 1 95.75 23 SER B C 1
ATOM 1926 O O . SER B 1 23 ? -5 30 8.75 1 95.75 23 SER B O 1
ATOM 1928 N N . HIS B 1 24 ? -3.902 28.875 7.27 1 95 24 HIS B N 1
ATOM 1929 C CA . HIS B 1 24 ? -2.576 29.344 7.656 1 95 24 HIS B CA 1
ATOM 1930 C C . HIS B 1 24 ? -2.084 30.453 6.727 1 95 24 HIS B C 1
ATOM 1932 O O . HIS B 1 24 ? -2.453 30.484 5.551 1 95 24 HIS B O 1
ATOM 1938 N N . PRO B 1 25 ? -1.153 31.344 7.172 1 95.19 25 PRO B N 1
ATOM 1939 C CA . PRO B 1 25 ? -0.605 32.406 6.348 1 95.19 25 PRO B CA 1
ATOM 1940 C C . PRO B 1 25 ? 0.006 31.906 5.043 1 95.19 25 PRO B C 1
ATOM 1942 O O . PRO B 1 25 ? -0.025 32.625 4.027 1 95.19 25 PRO B O 1
ATOM 1945 N N . PHE B 1 26 ? 0.632 30.797 5.004 1 96.94 26 PHE B N 1
ATOM 1946 C CA . PHE B 1 26 ? 1.149 30.188 3.781 1 96.94 26 PHE B CA 1
ATOM 1947 C C . PHE B 1 26 ? 0.048 30.062 2.736 1 96.94 26 PHE B C 1
ATOM 1949 O O . PHE B 1 26 ? 0.231 30.453 1.581 1 96.94 26 PHE B O 1
ATOM 1956 N N . LEU B 1 27 ? -1.073 29.484 3.168 1 97.25 27 LEU B N 1
ATOM 1957 C CA . LEU B 1 27 ? -2.223 29.297 2.289 1 97.25 27 LEU B CA 1
ATOM 1958 C C . LEU B 1 27 ? -2.818 30.641 1.882 1 97.25 27 LEU B C 1
ATOM 1960 O O . LEU B 1 27 ? -3.178 30.844 0.719 1 97.25 27 LEU B O 1
ATOM 1964 N N . ASP B 1 28 ? -2.867 31.547 2.832 1 96.31 28 ASP B N 1
ATOM 1965 C CA . ASP B 1 28 ? -3.338 32.906 2.531 1 96.31 28 ASP B CA 1
ATOM 1966 C C . ASP B 1 28 ? -2.463 33.562 1.472 1 96.31 28 ASP B C 1
ATOM 1968 O O . ASP B 1 28 ? -2.971 34.25 0.575 1 96.31 28 ASP B O 1
ATOM 1972 N N . ALA B 1 29 ? -1.146 33.406 1.619 1 97 29 ALA B N 1
ATOM 1973 C CA . ALA B 1 29 ? -0.212 34 0.672 1 97 29 ALA B CA 1
ATOM 1974 C C . ALA B 1 29 ? -0.421 33.438 -0.733 1 97 29 ALA B C 1
ATOM 1976 O O . ALA B 1 29 ? -0.285 34.188 -1.722 1 97 29 ALA B O 1
ATOM 1977 N N . ILE B 1 30 ? -0.699 32.156 -0.866 1 97.25 30 ILE B N 1
ATOM 1978 C CA . ILE B 1 30 ? -0.992 31.547 -2.162 1 97.25 30 ILE B CA 1
ATOM 1979 C C . ILE B 1 30 ? -2.27 32.156 -2.736 1 97.25 30 ILE B C 1
ATOM 1981 O O . ILE B 1 30 ? -2.301 32.562 -3.896 1 97.25 30 ILE B O 1
ATOM 1985 N N . ALA B 1 31 ? -3.311 32.312 -1.883 1 96.62 31 ALA B N 1
ATOM 1986 C CA . ALA B 1 31 ? -4.605 32.844 -2.293 1 96.62 31 ALA B CA 1
ATOM 1987 C C . ALA B 1 31 ? -4.488 34.312 -2.707 1 96.62 31 ALA B C 1
ATOM 1989 O O . ALA B 1 31 ? -5.125 34.75 -3.674 1 96.62 31 ALA B O 1
ATOM 1990 N N . ASP B 1 32 ? -3.695 35.031 -1.96 1 95.88 32 ASP B N 1
ATOM 1991 C CA . ASP B 1 32 ? -3.539 36.469 -2.18 1 95.88 32 ASP B CA 1
ATOM 1992 C C . ASP B 1 32 ? -2.49 36.75 -3.252 1 95.88 32 ASP B C 1
ATOM 1994 O O . ASP B 1 32 ? -2.225 37.906 -3.582 1 95.88 32 ASP B O 1
ATOM 1998 N N . ARG B 1 33 ? -1.869 35.719 -3.75 1 95.25 33 ARG B N 1
ATOM 1999 C CA . ARG B 1 33 ? -0.867 35.781 -4.809 1 95.25 33 ARG B CA 1
ATOM 2000 C C . ARG B 1 33 ? 0.352 36.562 -4.352 1 95.25 33 ARG B C 1
ATOM 2002 O O . ARG B 1 33 ? 0.915 37.344 -5.121 1 95.25 33 ARG B O 1
ATOM 2009 N N . THR B 1 34 ? 0.67 36.406 -3.09 1 95.94 34 THR B N 1
ATOM 2010 C CA . THR B 1 34 ? 1.832 37.094 -2.52 1 95.94 34 THR B CA 1
ATOM 2011 C C . THR B 1 34 ? 2.908 36.062 -2.135 1 95.94 34 THR B C 1
ATOM 2013 O O . THR B 1 34 ? 3.996 36.438 -1.697 1 95.94 34 THR B O 1
ATOM 2016 N N . ILE B 1 35 ? 2.619 34.812 -2.363 1 96.44 35 ILE B N 1
ATOM 2017 C CA . ILE B 1 35 ? 3.58 33.781 -2 1 96.44 35 ILE B CA 1
ATOM 2018 C C . ILE B 1 35 ? 4.855 33.938 -2.826 1 96.44 35 ILE B C 1
ATOM 2020 O O . ILE B 1 35 ? 4.793 34.188 -4.031 1 96.44 35 ILE B O 1
ATOM 2024 N N . GLN B 1 36 ? 5.996 33.875 -2.189 1 95.31 36 GLN B N 1
ATOM 2025 C CA . GLN B 1 36 ? 7.273 33.875 -2.895 1 95.31 36 GLN B CA 1
ATOM 2026 C C . GLN B 1 36 ? 7.629 32.469 -3.387 1 95.31 36 GLN B C 1
ATOM 2028 O O . GLN B 1 36 ? 7.375 31.484 -2.697 1 95.31 36 GLN B O 1
ATOM 2033 N N . PRO B 1 37 ? 8.242 32.375 -4.555 1 94.31 37 PRO B N 1
ATOM 2034 C CA . PRO B 1 37 ? 8.594 31.062 -5.094 1 94.31 37 PRO B CA 1
ATOM 2035 C C . PRO B 1 37 ? 9.422 30.219 -4.121 1 94.31 37 PRO B C 1
ATOM 2037 O O . PRO B 1 37 ? 9.188 29.016 -3.982 1 94.31 37 PRO B O 1
ATOM 2040 N N . ALA B 1 38 ? 10.344 30.844 -3.408 1 94.69 38 ALA B N 1
ATOM 2041 C CA . ALA B 1 38 ? 11.195 30.125 -2.471 1 94.69 38 ALA B CA 1
ATOM 2042 C C . ALA B 1 38 ? 10.375 29.5 -1.35 1 94.69 38 ALA B C 1
ATOM 2044 O O . ALA B 1 38 ? 10.703 28.406 -0.873 1 94.69 38 ALA B O 1
ATOM 2045 N N . GLN B 1 39 ? 9.375 30.203 -0.911 1 95.5 39 GLN B N 1
ATOM 2046 C CA . GLN B 1 39 ? 8.508 29.688 0.147 1 95.5 39 GLN B CA 1
ATOM 2047 C C . GLN B 1 39 ? 7.727 28.469 -0.32 1 95.5 39 GLN B C 1
ATOM 2049 O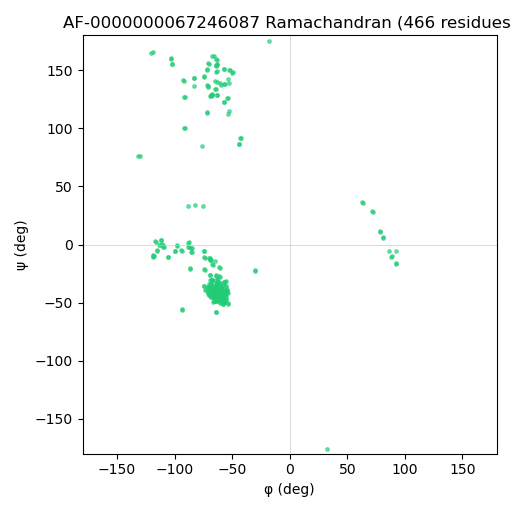 O . GLN B 1 39 ? 7.727 27.422 0.35 1 95.5 39 GLN B O 1
ATOM 2054 N N . PHE B 1 40 ? 7.113 28.625 -1.51 1 96.75 40 PHE B N 1
ATOM 2055 C CA . PHE B 1 40 ? 6.344 27.516 -2.059 1 96.75 40 PHE B CA 1
ATOM 2056 C C . PHE B 1 40 ? 7.242 26.312 -2.326 1 96.75 40 PHE B C 1
ATOM 2058 O O . PHE B 1 40 ? 6.875 25.172 -2.018 1 96.75 40 PHE B O 1
ATOM 2065 N N . ASN B 1 41 ? 8.383 26.562 -2.879 1 96.19 41 ASN B N 1
ATOM 2066 C CA . ASN B 1 41 ? 9.336 25.5 -3.203 1 96.19 41 ASN B CA 1
ATOM 2067 C C . ASN B 1 41 ? 9.797 24.75 -1.952 1 96.19 41 ASN B C 1
ATOM 2069 O O . ASN B 1 41 ? 9.984 23.547 -1.979 1 96.19 41 ASN B O 1
ATOM 2073 N N . THR B 1 42 ? 9.984 25.469 -0.853 1 95.75 42 THR B N 1
ATOM 2074 C CA . THR B 1 42 ? 10.352 24.828 0.407 1 95.75 42 THR B CA 1
ATOM 2075 C C . THR B 1 42 ? 9.273 23.859 0.865 1 95.75 42 THR B C 1
ATOM 2077 O O . THR B 1 42 ? 9.562 22.703 1.19 1 95.75 42 THR B O 1
ATOM 2080 N N . TRP B 1 43 ? 8.062 24.328 0.835 1 96.88 43 TRP B N 1
ATOM 2081 C CA . TRP B 1 43 ? 6.945 23.453 1.203 1 96.88 43 TRP B CA 1
ATOM 2082 C C . TRP B 1 43 ? 6.887 22.234 0.295 1 96.88 43 TRP B C 1
ATOM 2084 O O . TRP B 1 43 ? 6.746 21.109 0.771 1 96.88 43 TRP B O 1
ATOM 2094 N N . LEU B 1 44 ? 7.004 22.469 -0.975 1 96.94 44 LEU B N 1
ATOM 2095 C CA . LEU B 1 44 ? 6.871 21.406 -1.972 1 96.94 44 LEU B CA 1
ATOM 2096 C C . LEU B 1 44 ? 7.887 20.297 -1.721 1 96.94 44 LEU B C 1
ATOM 2098 O O . LEU B 1 44 ? 7.523 19.125 -1.678 1 96.94 44 LEU B O 1
ATOM 2102 N N . VAL B 1 45 ? 9.125 20.625 -1.491 1 96.75 45 VAL B N 1
ATOM 2103 C CA . VAL B 1 45 ? 10.195 19.656 -1.28 1 96.75 45 VAL B CA 1
ATOM 2104 C C . VAL B 1 45 ? 9.969 18.922 0.034 1 96.75 45 VAL B C 1
ATOM 2106 O O . VAL B 1 45 ? 10.086 17.688 0.088 1 96.75 45 VAL B O 1
ATOM 2109 N N . GLN B 1 46 ? 9.586 19.656 1.059 1 97.06 46 GLN B N 1
ATOM 2110 C CA . GLN B 1 46 ? 9.398 19.047 2.371 1 97.06 46 GLN B CA 1
ATOM 2111 C C . GLN B 1 46 ? 8.18 18.141 2.383 1 97.06 46 GLN B C 1
ATOM 2113 O O . GLN B 1 46 ? 8.18 17.094 3.047 1 97.06 46 GLN B O 1
ATOM 2118 N N . ASP B 1 47 ? 7.16 18.547 1.663 1 97.25 47 ASP B N 1
ATOM 2119 C CA . ASP B 1 47 ? 5.965 17.703 1.594 1 97.25 47 ASP B CA 1
ATOM 2120 C C . ASP B 1 47 ? 6.242 16.406 0.839 1 97.25 47 ASP B C 1
ATOM 2122 O O . ASP B 1 47 ? 5.645 15.375 1.137 1 97.25 47 ASP B O 1
ATOM 2126 N N . TYR B 1 48 ? 7.168 16.438 -0.143 1 96.94 48 TYR B N 1
ATOM 2127 C CA . TYR B 1 48 ? 7.594 15.219 -0.812 1 96.94 48 TYR B CA 1
ATOM 2128 C C . TYR B 1 48 ? 8.172 14.227 0.188 1 96.94 48 TYR B C 1
ATOM 2130 O O . TYR B 1 48 ? 7.852 13.031 0.141 1 96.94 48 TYR B O 1
ATOM 2138 N N . PHE B 1 49 ? 9.008 14.695 1.093 1 96.44 49 PHE B N 1
ATOM 2139 C CA . PHE B 1 49 ? 9.594 13.812 2.102 1 96.44 49 PHE B CA 1
ATOM 2140 C C . PHE B 1 49 ? 8.516 13.273 3.033 1 96.44 49 PHE B C 1
ATOM 2142 O O . PHE B 1 49 ? 8.523 12.086 3.383 1 96.44 49 PHE B O 1
ATOM 2149 N N . TYR B 1 50 ? 7.609 14.094 3.412 1 97.75 50 TYR B N 1
ATOM 2150 C CA . TYR B 1 50 ? 6.523 13.68 4.293 1 97.75 50 TYR B CA 1
ATOM 2151 C C . TYR B 1 50 ? 5.684 12.586 3.645 1 97.75 50 TYR B C 1
ATOM 2153 O O . TYR B 1 50 ? 5.324 11.602 4.297 1 97.75 50 TYR B O 1
ATOM 2161 N N . VAL B 1 51 ? 5.305 12.766 2.334 1 97.62 51 VAL B N 1
ATOM 2162 C CA . VAL B 1 51 ? 4.41 11.844 1.651 1 97.62 51 VAL B CA 1
ATOM 2163 C C . VAL B 1 51 ? 5.035 10.445 1.616 1 97.62 51 VAL B C 1
ATOM 2165 O O . VAL B 1 51 ? 4.332 9.445 1.719 1 97.62 51 VAL B O 1
ATOM 2168 N N . ARG B 1 52 ? 6.316 10.336 1.536 1 95.94 52 ARG B N 1
ATOM 2169 C CA . ARG B 1 52 ? 6.996 9.047 1.522 1 95.94 52 ARG B CA 1
ATOM 2170 C C . ARG B 1 52 ? 6.781 8.297 2.836 1 95.94 52 ARG B C 1
ATOM 2172 O O . ARG B 1 52 ? 6.566 7.086 2.838 1 95.94 52 ARG B O 1
ATOM 2179 N N . SER B 1 53 ? 6.855 9.047 3.943 1 96.56 53 SER B N 1
ATOM 2180 C CA . SER B 1 53 ? 6.559 8.445 5.238 1 96.56 53 SER B CA 1
ATOM 2181 C C . SER B 1 53 ? 5.078 8.094 5.355 1 96.56 53 SER B C 1
ATOM 2183 O O . SER B 1 53 ? 4.719 7.082 5.961 1 96.56 53 SER B O 1
ATOM 2185 N N . PHE B 1 54 ? 4.258 8.93 4.82 1 98.44 54 PHE B N 1
ATOM 2186 C CA . PHE B 1 54 ? 2.818 8.703 4.855 1 98.44 54 PHE B CA 1
ATOM 2187 C C . PHE B 1 54 ? 2.451 7.434 4.098 1 98.44 54 PHE B C 1
ATOM 2189 O O . PHE B 1 54 ? 1.523 6.719 4.484 1 98.44 54 PHE B O 1
ATOM 2196 N N . VAL B 1 55 ? 3.143 7.102 3.025 1 98.38 55 VAL B N 1
ATOM 2197 C CA . VAL B 1 55 ? 2.971 5.863 2.275 1 98.38 55 VAL B CA 1
ATOM 2198 C C . VAL B 1 55 ? 3.17 4.664 3.201 1 98.38 55 VAL B C 1
ATOM 2200 O O . VAL B 1 55 ? 2.361 3.734 3.205 1 98.38 55 VAL B O 1
ATOM 2203 N N . ARG B 1 56 ? 4.191 4.719 4.035 1 97.56 56 ARG B N 1
ATOM 2204 C CA . ARG B 1 56 ? 4.465 3.609 4.945 1 97.56 56 ARG B CA 1
ATOM 2205 C C . ARG B 1 56 ? 3.41 3.533 6.043 1 97.56 56 ARG B C 1
ATOM 2207 O O . ARG B 1 56 ? 3.02 2.441 6.461 1 97.56 56 ARG B O 1
ATOM 2214 N N . LEU B 1 57 ? 2.943 4.699 6.516 1 97.88 57 LEU B N 1
ATOM 2215 C CA . LEU B 1 57 ? 1.837 4.688 7.469 1 97.88 57 LEU B CA 1
ATOM 2216 C C . LEU B 1 57 ? 0.603 4.031 6.855 1 97.88 57 LEU B C 1
ATOM 2218 O O . LEU B 1 57 ? -0.094 3.266 7.523 1 97.88 57 LEU B O 1
ATOM 2222 N N . THR B 1 58 ? 0.344 4.359 5.613 1 98.56 58 THR B N 1
ATOM 2223 C CA . THR B 1 58 ? -0.794 3.77 4.918 1 98.56 58 THR B CA 1
ATOM 2224 C C . THR B 1 58 ? -0.652 2.254 4.832 1 98.56 58 THR B C 1
ATOM 2226 O O . THR B 1 58 ? -1.612 1.52 5.074 1 98.56 58 THR B O 1
ATOM 2229 N N . ALA B 1 59 ? 0.555 1.766 4.535 1 98.31 59 ALA B N 1
ATOM 2230 C CA . ALA B 1 59 ? 0.798 0.326 4.48 1 98.31 59 ALA B CA 1
ATOM 2231 C C . ALA B 1 59 ? 0.512 -0.329 5.828 1 98.31 59 ALA B C 1
ATOM 2233 O O . ALA B 1 59 ? -0.174 -1.353 5.895 1 98.31 59 ALA B O 1
ATOM 2234 N N . ALA B 1 60 ? 1.008 0.273 6.898 1 96.81 60 ALA B N 1
ATOM 2235 C CA . ALA B 1 60 ? 0.769 -0.261 8.234 1 96.81 60 ALA B CA 1
ATOM 2236 C C . ALA B 1 60 ? -0.719 -0.255 8.57 1 96.81 60 ALA B C 1
ATOM 2238 O O . ALA B 1 60 ? -1.232 -1.208 9.164 1 96.81 60 ALA B O 1
ATOM 2239 N N . THR B 1 61 ? -1.405 0.84 8.18 1 97.94 61 THR B N 1
ATOM 2240 C CA . THR B 1 61 ? -2.838 0.954 8.422 1 97.94 61 THR B CA 1
ATOM 2241 C C . THR B 1 61 ? -3.604 -0.132 7.676 1 97.94 61 THR B C 1
ATOM 2243 O O . THR B 1 61 ? -4.535 -0.732 8.219 1 97.94 61 THR B O 1
ATOM 2246 N N . MET B 1 62 ? -3.182 -0.416 6.48 1 98.06 62 MET B N 1
ATOM 2247 C CA . MET B 1 62 ? -3.814 -1.456 5.676 1 98.06 62 MET B CA 1
ATOM 2248 C C . MET B 1 62 ? -3.627 -2.828 6.316 1 98.06 62 MET B C 1
ATOM 2250 O O . MET B 1 62 ? -4.531 -3.666 6.273 1 98.06 62 MET B O 1
ATOM 2254 N N . LEU B 1 63 ? -2.473 -3.107 6.918 1 96.56 63 LEU B N 1
ATOM 2255 C CA . LEU B 1 63 ? -2.219 -4.387 7.574 1 96.56 63 LEU B CA 1
ATOM 2256 C C . LEU B 1 63 ? -3.096 -4.547 8.812 1 96.56 63 LEU B C 1
ATOM 2258 O O . LEU B 1 63 ? -3.523 -5.656 9.133 1 96.56 63 LEU B O 1
ATOM 2262 N N . ALA B 1 64 ? -3.41 -3.438 9.43 1 95.81 64 ALA B N 1
ATOM 2263 C CA . ALA B 1 64 ? -4.176 -3.475 10.672 1 95.81 64 ALA B CA 1
ATOM 2264 C C . ALA B 1 64 ? -5.676 -3.498 10.391 1 95.81 64 ALA B C 1
ATOM 2266 O O . ALA B 1 64 ? -6.473 -3.859 11.258 1 95.81 64 ALA B O 1
ATOM 2267 N N . ALA B 1 65 ? -6.125 -3.086 9.234 1 97.19 65 ALA B N 1
ATOM 2268 C CA . ALA B 1 65 ? -7.523 -2.816 8.922 1 97.19 65 ALA B CA 1
ATOM 2269 C C . ALA B 1 65 ? -8.305 -4.113 8.75 1 97.19 65 ALA B C 1
ATOM 2271 O O . ALA B 1 65 ? -7.781 -5.105 8.242 1 97.19 65 ALA B O 1
ATOM 2272 N N . PRO B 1 66 ? -9.562 -4.098 9.172 1 95.81 66 PRO B N 1
ATOM 2273 C CA . PRO B 1 66 ? -10.438 -5.195 8.742 1 95.81 66 PRO B CA 1
ATOM 2274 C C . PRO B 1 66 ? -10.648 -5.223 7.23 1 95.81 66 PRO B C 1
ATOM 2276 O O . PRO B 1 66 ? -10.453 -4.207 6.555 1 95.81 66 PRO B O 1
ATOM 2279 N N . ASP B 1 67 ? -11.031 -6.359 6.738 1 93.62 67 ASP B N 1
ATOM 2280 C CA . ASP B 1 67 ? -11.086 -6.594 5.301 1 93.62 67 ASP B CA 1
ATOM 2281 C C . ASP B 1 67 ? -11.977 -5.57 4.605 1 93.62 67 ASP B C 1
ATOM 2283 O O . ASP B 1 67 ? -11.648 -5.086 3.521 1 93.62 67 ASP B O 1
ATOM 2287 N N . HIS B 1 68 ? -13.094 -5.242 5.148 1 94.62 68 HIS B N 1
ATOM 2288 C CA . HIS B 1 68 ? -14.078 -4.402 4.473 1 94.62 68 HIS B CA 1
ATOM 2289 C C . HIS B 1 68 ? -13.633 -2.943 4.453 1 94.62 68 HIS B C 1
ATOM 2291 O O . HIS B 1 68 ? -14.266 -2.105 3.809 1 94.62 68 HIS B O 1
ATOM 2297 N N . HIS B 1 69 ? -12.508 -2.539 5.105 1 97.56 69 HIS B N 1
ATOM 2298 C CA . HIS B 1 69 ? -11.961 -1.187 5.059 1 97.56 69 HIS B CA 1
ATOM 2299 C C . HIS B 1 69 ? -10.805 -1.094 4.066 1 97.56 69 HIS B C 1
ATOM 2301 O O . HIS B 1 69 ? -10.312 0 3.783 1 97.56 69 HIS B O 1
ATOM 2307 N N . LEU B 1 70 ? -10.43 -2.225 3.531 1 97.31 70 LEU B N 1
ATOM 2308 C CA . LEU B 1 70 ? -9.195 -2.287 2.764 1 97.31 70 LEU B CA 1
ATOM 2309 C C . LEU B 1 70 ? -9.328 -1.527 1.448 1 97.31 70 LEU B C 1
ATOM 2311 O O . LEU B 1 70 ? -8.383 -0.862 1.011 1 97.31 70 LEU B O 1
ATOM 2315 N N . ASP B 1 71 ? -10.492 -1.521 0.823 1 96.31 71 ASP B N 1
ATOM 2316 C CA . ASP B 1 71 ? -10.656 -0.948 -0.509 1 96.31 71 ASP B CA 1
ATOM 2317 C C . ASP B 1 71 ? -10.422 0.561 -0.492 1 96.31 71 ASP B C 1
ATOM 2319 O O . ASP B 1 71 ? -9.742 1.097 -1.371 1 96.31 71 ASP B O 1
ATOM 2323 N N . VAL B 1 72 ? -10.93 1.267 0.503 1 97.81 72 VAL B N 1
ATOM 2324 C CA . VAL B 1 72 ? -10.766 2.713 0.606 1 97.81 72 VAL B CA 1
ATOM 2325 C C . VAL B 1 72 ? -9.289 3.045 0.826 1 97.81 72 VAL B C 1
ATOM 2327 O O . VAL B 1 72 ? -8.75 3.953 0.188 1 97.81 72 VAL B O 1
ATOM 2330 N N . LEU B 1 73 ? -8.617 2.256 1.688 1 98.38 73 LEU B N 1
ATOM 2331 C CA . LEU B 1 73 ? -7.211 2.482 1.987 1 98.38 73 LEU B CA 1
ATOM 2332 C C . LEU B 1 73 ? -6.34 2.18 0.771 1 98.38 73 LEU B C 1
ATOM 2334 O O . LEU B 1 73 ? -5.383 2.904 0.494 1 98.38 73 LEU B O 1
ATOM 2338 N N . LEU B 1 74 ? -6.711 1.157 0.081 1 98.44 74 LEU B N 1
ATOM 2339 C CA . LEU B 1 74 ? -5.996 0.793 -1.138 1 98.44 74 LEU B CA 1
ATOM 2340 C C . LEU B 1 74 ? -6.133 1.884 -2.195 1 98.44 74 LEU B C 1
ATOM 2342 O O . LEU B 1 74 ? -5.176 2.188 -2.908 1 98.44 74 LEU B O 1
ATOM 2346 N N . GLY B 1 75 ? -7.344 2.439 -2.352 1 97.75 75 GLY B N 1
ATOM 2347 C CA . GLY B 1 75 ? -7.52 3.588 -3.225 1 97.75 75 GLY B CA 1
ATOM 2348 C C . GLY B 1 75 ? -6.645 4.77 -2.844 1 97.75 75 GLY B C 1
ATOM 2349 O O . GLY B 1 75 ? -6.066 5.426 -3.713 1 97.75 75 GLY B O 1
ATOM 2350 N N . GLY B 1 76 ? -6.547 5.023 -1.571 1 98.06 76 GLY B N 1
ATOM 2351 C CA . GLY B 1 76 ? -5.648 6.062 -1.089 1 98.06 76 GLY B CA 1
ATOM 2352 C C . GLY B 1 76 ? -4.195 5.805 -1.433 1 98.06 76 GLY B C 1
ATOM 2353 O O . GLY B 1 76 ? -3.469 6.723 -1.817 1 98.06 76 GLY B O 1
ATOM 2354 N N . MET B 1 77 ? -3.77 4.566 -1.295 1 98.31 77 MET B N 1
ATOM 2355 C CA . MET B 1 77 ? -2.396 4.195 -1.624 1 98.31 77 MET B CA 1
ATOM 2356 C C . MET B 1 77 ? -2.1 4.457 -3.098 1 98.31 77 MET B C 1
ATOM 2358 O O . MET B 1 77 ? -1.027 4.961 -3.439 1 98.31 77 MET B O 1
ATOM 2362 N N . ALA B 1 78 ? -3.035 4.117 -3.949 1 97.56 78 ALA B N 1
ATOM 2363 C CA . ALA B 1 78 ? -2.861 4.379 -5.375 1 97.56 78 ALA B CA 1
ATOM 2364 C C . ALA B 1 78 ? -2.734 5.875 -5.645 1 97.56 78 ALA B C 1
ATOM 2366 O O . ALA B 1 78 ? -1.91 6.297 -6.461 1 97.56 78 ALA B O 1
ATOM 2367 N N . ALA B 1 79 ? -3.576 6.652 -4.965 1 96.88 79 ALA B N 1
ATOM 2368 C CA . ALA B 1 79 ? -3.492 8.102 -5.105 1 96.88 79 ALA B CA 1
ATOM 2369 C C . ALA B 1 79 ? -2.135 8.617 -4.637 1 96.88 79 ALA B C 1
ATOM 2371 O O . ALA B 1 79 ? -1.577 9.547 -5.234 1 96.88 79 ALA B O 1
ATOM 2372 N N . LEU B 1 80 ? -1.59 8.031 -3.566 1 97.94 80 LEU B N 1
ATOM 2373 C CA . LEU B 1 80 ? -0.293 8.445 -3.039 1 97.94 80 LEU B CA 1
ATOM 2374 C C . LEU B 1 80 ? 0.824 8.102 -4.02 1 97.94 80 LEU B C 1
ATOM 2376 O O . LEU B 1 80 ? 1.801 8.844 -4.137 1 97.94 80 LEU B O 1
ATOM 2380 N N . GLN B 1 81 ? 0.695 6.973 -4.695 1 97.69 81 GLN B N 1
ATOM 2381 C CA . GLN B 1 81 ? 1.677 6.641 -5.723 1 97.69 81 GLN B CA 1
ATOM 2382 C C . GLN B 1 81 ? 1.741 7.727 -6.793 1 97.69 81 GLN B C 1
ATOM 2384 O O . GLN B 1 81 ? 2.828 8.164 -7.176 1 97.69 81 GLN B O 1
ATOM 2389 N N . SER B 1 82 ? 0.588 8.133 -7.258 1 95.94 82 SER B N 1
ATOM 2390 C CA . SER B 1 82 ? 0.505 9.219 -8.234 1 95.94 82 SER B CA 1
ATOM 2391 C C . SER B 1 82 ? 1.073 10.516 -7.676 1 95.94 82 SER B C 1
ATOM 2393 O O . SER B 1 82 ? 1.712 11.281 -8.398 1 95.94 82 SER B O 1
ATOM 2395 N N . GLU B 1 83 ? 0.82 10.672 -6.414 1 96.69 83 GLU B N 1
ATOM 2396 C CA . GLU B 1 83 ? 1.271 11.898 -5.762 1 96.69 83 GLU B CA 1
ATOM 2397 C C . GLU B 1 83 ? 2.795 11.945 -5.672 1 96.69 83 GLU B C 1
ATOM 2399 O O . GLU B 1 83 ? 3.404 12.984 -5.938 1 96.69 83 GLU B O 1
ATOM 2404 N N . VAL B 1 84 ? 3.422 10.891 -5.293 1 96.75 84 VAL B N 1
ATOM 2405 C CA . VAL B 1 84 ? 4.875 10.828 -5.191 1 96.75 84 VAL B CA 1
ATOM 2406 C C . VAL B 1 84 ? 5.504 11.133 -6.547 1 96.75 84 VAL B C 1
ATOM 2408 O O . VAL B 1 84 ? 6.422 11.953 -6.645 1 96.75 84 VAL B O 1
ATOM 2411 N N . ALA B 1 85 ? 4.969 10.547 -7.59 1 95.12 85 ALA B N 1
ATOM 2412 C CA . ALA B 1 85 ? 5.457 10.797 -8.945 1 95.12 85 ALA B CA 1
ATOM 2413 C C . ALA B 1 85 ? 5.234 12.25 -9.344 1 95.12 85 ALA B C 1
ATOM 2415 O O . ALA B 1 85 ? 6.105 12.867 -9.961 1 95.12 85 ALA B O 1
ATOM 2416 N N . TRP B 1 86 ? 4.102 12.75 -9 1 96.31 86 TRP B N 1
ATOM 2417 C CA . TRP B 1 86 ? 3.717 14.125 -9.305 1 96.31 86 TRP B CA 1
ATOM 2418 C C . TRP B 1 86 ? 4.637 15.117 -8.594 1 96.31 86 TRP B C 1
ATOM 2420 O O . TRP B 1 86 ? 5.102 16.094 -9.203 1 96.31 86 TRP B O 1
ATOM 2430 N N . PHE B 1 87 ? 4.98 14.859 -7.301 1 96.31 87 PHE B N 1
ATOM 2431 C CA . PHE B 1 87 ? 5.895 15.711 -6.547 1 96.31 87 PHE B CA 1
ATOM 2432 C C . PHE B 1 87 ? 7.277 15.719 -7.184 1 96.31 87 PHE B C 1
ATOM 2434 O O . PHE B 1 87 ? 7.91 16.781 -7.289 1 96.31 87 PHE B O 1
ATOM 2441 N N . LYS B 1 88 ? 7.758 14.609 -7.625 1 96.12 88 LYS B N 1
ATOM 2442 C CA . LYS B 1 88 ? 9.055 14.531 -8.297 1 96.12 88 LYS B CA 1
ATOM 2443 C C . LYS B 1 88 ? 9.055 15.352 -9.578 1 96.12 88 LYS B C 1
ATOM 2445 O O . LYS B 1 88 ? 10 16.094 -9.859 1 96.12 88 LYS B O 1
ATOM 2450 N N . ALA B 1 89 ? 7.996 15.273 -10.344 1 96.44 89 ALA B N 1
ATOM 2451 C CA . ALA B 1 89 ? 7.875 16.016 -11.594 1 96.44 89 ALA B CA 1
ATOM 2452 C C . ALA B 1 89 ? 7.828 17.516 -11.336 1 96.44 89 ALA B C 1
ATOM 2454 O O . ALA B 1 89 ? 8.477 18.297 -12.047 1 96.44 89 ALA B O 1
ATOM 2455 N N . LYS B 1 90 ? 7.016 17.891 -10.289 1 96.56 90 LYS B N 1
ATOM 2456 C CA . LYS B 1 90 ? 6.902 19.312 -9.953 1 96.56 90 LYS B CA 1
ATOM 2457 C C . LYS B 1 90 ? 8.242 19.875 -9.484 1 96.56 90 LYS B C 1
ATOM 2459 O O . LYS B 1 90 ? 8.602 21 -9.82 1 96.56 90 LYS B O 1
ATOM 2464 N N . ALA B 1 91 ? 8.977 19.109 -8.703 1 96.75 91 ALA B N 1
ATOM 2465 C CA . ALA B 1 91 ? 10.305 19.531 -8.258 1 96.75 91 ALA B CA 1
ATOM 2466 C C . ALA B 1 91 ? 11.25 19.703 -9.438 1 96.75 91 ALA B C 1
ATOM 2468 O O . ALA B 1 91 ? 11.977 20.703 -9.523 1 96.75 91 ALA B O 1
ATOM 2469 N N . ALA B 1 92 ? 11.195 18.797 -10.375 1 96.62 92 ALA B N 1
ATOM 2470 C CA . ALA B 1 92 ? 12.047 18.844 -11.562 1 96.62 92 ALA B CA 1
ATOM 2471 C C . ALA B 1 92 ? 11.719 20.078 -12.414 1 96.62 92 ALA B C 1
ATOM 2473 O O . ALA B 1 92 ? 12.617 20.766 -12.883 1 96.62 92 ALA B O 1
ATOM 2474 N N . GLU B 1 93 ? 10.461 20.328 -12.602 1 96.12 93 GLU B N 1
ATOM 2475 C CA . GLU B 1 93 ? 10.016 21.484 -13.375 1 96.12 93 GLU B CA 1
ATOM 2476 C C . GLU B 1 93 ? 10.562 22.781 -12.781 1 96.12 93 GLU B C 1
ATOM 2478 O O . GLU B 1 93 ? 10.828 23.734 -13.516 1 96.12 93 GLU B O 1
ATOM 2483 N N . ARG B 1 94 ? 10.727 22.797 -11.461 1 95.81 94 ARG B N 1
ATOM 2484 C CA . ARG B 1 94 ? 11.133 24 -10.75 1 95.81 94 ARG B CA 1
ATOM 2485 C C . ARG B 1 94 ? 12.641 24 -10.484 1 95.81 94 ARG B C 1
ATOM 2487 O O . ARG B 1 94 ? 13.156 24.906 -9.836 1 95.81 94 ARG B O 1
ATOM 2494 N N . GLY B 1 95 ? 13.32 22.891 -10.93 1 96.44 95 GLY B N 1
ATOM 2495 C CA . GLY B 1 95 ? 14.758 22.797 -10.75 1 96.44 95 GLY B CA 1
ATOM 2496 C C . GLY B 1 95 ? 15.164 22.547 -9.312 1 96.44 95 GLY B C 1
ATOM 2497 O O . GLY B 1 95 ? 16.234 22.984 -8.875 1 96.44 95 GLY B O 1
ATOM 2498 N N . LEU B 1 96 ? 14.305 21.906 -8.57 1 96.75 96 LEU B N 1
ATOM 2499 C CA . LEU B 1 96 ? 14.562 21.656 -7.152 1 96.75 96 LEU B CA 1
ATOM 2500 C C . LEU B 1 96 ? 15.258 20.312 -6.945 1 96.75 96 LEU B C 1
ATOM 2502 O O . LEU B 1 96 ? 14.938 19.344 -7.625 1 96.75 96 LEU B O 1
ATOM 2506 N N . GLN B 1 97 ? 16.141 20.312 -6.078 1 93.94 97 GLN B N 1
ATOM 2507 C CA . GLN B 1 97 ? 16.844 19.094 -5.703 1 93.94 97 GLN B CA 1
ATOM 2508 C C . GLN B 1 97 ? 16.141 18.391 -4.535 1 93.94 97 GLN B C 1
ATOM 2510 O O . GLN B 1 97 ? 15.922 19 -3.488 1 93.94 97 GLN B O 1
ATOM 2515 N N . LEU B 1 98 ? 15.836 17.188 -4.652 1 94.31 98 LEU B N 1
ATOM 2516 C CA . LEU B 1 98 ? 15.211 16.406 -3.584 1 94.31 98 LEU B CA 1
ATOM 2517 C C . LEU B 1 98 ? 16.266 15.68 -2.76 1 94.31 98 LEU B C 1
ATOM 2519 O O . LEU B 1 98 ? 16.391 15.914 -1.558 1 94.31 98 LEU B O 1
ATOM 2523 N N . GLU B 1 99 ? 17.078 14.875 -3.504 1 89.19 99 GLU B N 1
ATOM 2524 C CA . GLU B 1 99 ? 18.125 14.133 -2.807 1 89.19 99 GLU B CA 1
ATOM 2525 C C . GLU B 1 99 ? 19.141 15.07 -2.154 1 89.19 99 GLU B C 1
ATOM 2527 O O . GLU B 1 99 ? 19.625 16.016 -2.793 1 89.19 99 GLU B O 1
ATOM 2532 N N . GLY B 1 100 ? 19.344 14.797 -0.918 1 89.94 100 GLY B N 1
ATOM 2533 C CA . GLY B 1 100 ? 20.359 15.586 -0.232 1 89.94 100 GLY B CA 1
ATOM 2534 C C . GLY B 1 100 ? 19.797 16.812 0.459 1 89.94 100 GLY B C 1
ATOM 2535 O O . GLY B 1 100 ? 20.469 17.438 1.279 1 89.94 100 GLY B O 1
ATOM 2536 N N . THR B 1 101 ? 18.562 17.281 0.147 1 94.19 101 THR B N 1
ATOM 2537 C CA . THR B 1 101 ? 17.953 18.406 0.838 1 94.19 101 THR B CA 1
ATOM 2538 C C . THR B 1 101 ? 17.609 18.031 2.275 1 94.19 101 THR B C 1
ATOM 2540 O O . THR B 1 101 ? 16.953 17.016 2.518 1 94.19 101 THR B O 1
ATOM 2543 N N . PRO B 1 102 ? 18.047 18.828 3.205 1 94.62 102 PRO B N 1
ATOM 2544 C CA . PRO B 1 102 ? 17.75 18.516 4.605 1 94.62 102 PRO B CA 1
ATOM 2545 C C . PRO B 1 102 ? 16.297 18.75 4.965 1 94.62 102 PRO B C 1
ATOM 2547 O O . PRO B 1 102 ? 15.656 19.656 4.438 1 94.62 102 PRO B O 1
ATOM 2550 N N . LEU B 1 103 ? 15.852 18 5.867 1 95.69 103 LEU B N 1
ATOM 2551 C CA . LEU B 1 103 ? 14.523 18.234 6.414 1 95.69 103 LEU B CA 1
ATOM 2552 C C . LEU B 1 103 ? 14.484 19.484 7.273 1 95.69 103 LEU B C 1
ATOM 2554 O O . LEU B 1 103 ? 15.406 19.734 8.055 1 95.69 103 LEU B O 1
ATOM 2558 N N . GLN B 1 104 ? 13.469 20.234 7.082 1 95.56 104 GLN B N 1
ATOM 2559 C CA . GLN B 1 104 ? 13.195 21.281 8.062 1 95.56 104 GLN B CA 1
ATOM 2560 C C . GLN B 1 104 ? 12.719 20.688 9.383 1 95.56 104 GLN B C 1
ATOM 2562 O O . GLN B 1 104 ? 12.156 19.594 9.414 1 95.56 104 GLN B O 1
ATOM 2567 N N . PRO B 1 105 ? 12.938 21.453 10.438 1 95.62 105 PRO B N 1
ATOM 2568 C CA . PRO B 1 105 ? 12.57 20.938 11.758 1 95.62 105 PRO B CA 1
ATOM 2569 C C . PRO B 1 105 ? 11.109 20.516 11.844 1 95.62 105 PRO B C 1
ATOM 2571 O O . PRO B 1 105 ? 10.797 19.453 12.375 1 95.62 105 PRO B O 1
ATOM 2574 N N . ALA B 1 106 ? 10.172 21.312 11.312 1 96.44 106 ALA B N 1
ATOM 2575 C CA . ALA B 1 106 ? 8.75 20.984 11.375 1 96.44 106 ALA B CA 1
ATOM 2576 C C . ALA B 1 106 ? 8.453 19.703 10.609 1 96.44 106 ALA B C 1
ATOM 2578 O O . ALA B 1 106 ? 7.652 18.875 11.062 1 96.44 106 ALA B O 1
ATOM 2579 N N . ALA B 1 107 ? 9.086 19.547 9.453 1 97.06 107 ALA B N 1
ATOM 2580 C CA . ALA B 1 107 ? 8.914 18.328 8.672 1 97.06 107 ALA B CA 1
ATOM 2581 C C . ALA B 1 107 ? 9.492 17.125 9.414 1 97.06 107 ALA B C 1
ATOM 2583 O O . ALA B 1 107 ? 8.883 16.047 9.438 1 97.06 107 ALA B O 1
ATOM 2584 N N . ARG B 1 108 ? 10.633 17.312 10 1 97.38 108 ARG B N 1
ATOM 2585 C CA . ARG B 1 108 ? 11.258 16.25 10.766 1 97.38 108 ARG B CA 1
ATOM 2586 C C . ARG B 1 108 ? 10.367 15.805 11.922 1 97.38 108 ARG B C 1
ATOM 2588 O O . ARG B 1 108 ? 10.211 14.602 12.156 1 97.38 108 ARG B O 1
ATOM 2595 N N . ASP B 1 109 ? 9.797 16.75 12.625 1 97.62 109 ASP B N 1
ATOM 2596 C CA . ASP B 1 109 ? 8.922 16.422 13.742 1 97.62 109 ASP B CA 1
ATOM 2597 C C . ASP B 1 109 ? 7.695 15.641 13.273 1 97.62 109 ASP B C 1
ATOM 2599 O O . ASP B 1 109 ? 7.301 14.656 13.906 1 97.62 109 ASP B O 1
ATOM 2603 N N . TYR B 1 110 ? 7.133 16.094 12.219 1 98.25 110 TYR B N 1
ATOM 2604 C CA . TYR B 1 110 ? 5.941 15.445 11.68 1 98.25 110 TYR B CA 1
ATOM 2605 C C . TYR B 1 110 ? 6.262 14.031 11.195 1 98.25 110 TYR B C 1
ATOM 2607 O O . TYR B 1 110 ? 5.578 13.078 11.562 1 98.25 110 TYR B O 1
ATOM 2615 N N . ILE B 1 111 ? 7.316 13.883 10.422 1 97.88 111 ILE B N 1
ATOM 2616 C CA . ILE B 1 111 ? 7.73 12.602 9.875 1 97.88 111 ILE B CA 1
ATOM 2617 C C . ILE B 1 111 ? 8.094 11.648 11.008 1 97.88 111 ILE B C 1
ATOM 2619 O O . ILE B 1 111 ? 7.688 10.477 11 1 97.88 111 ILE B O 1
ATOM 2623 N N . SER B 1 112 ? 8.773 12.203 12.016 1 97.69 112 SER B N 1
ATOM 2624 C CA . SER B 1 112 ? 9.141 11.375 13.164 1 97.69 112 SER B CA 1
ATOM 2625 C C . SER B 1 112 ? 7.898 10.852 13.891 1 97.69 112 SER B C 1
ATOM 2627 O O . SER B 1 112 ? 7.855 9.688 14.281 1 97.69 112 SER B O 1
ATOM 2629 N N . TRP B 1 113 ? 6.984 11.695 14.094 1 97.88 113 TRP B N 1
ATOM 2630 C CA . TRP B 1 113 ? 5.762 11.281 14.773 1 97.88 113 TRP B CA 1
ATOM 2631 C C . TRP B 1 113 ? 5.02 10.227 13.969 1 97.88 113 TRP B C 1
ATOM 2633 O O . TRP B 1 113 ? 4.559 9.219 14.516 1 97.88 113 TRP B O 1
ATOM 2643 N N . VAL B 1 114 ? 4.871 10.406 12.68 1 96.94 114 VAL B N 1
ATOM 2644 C CA . VAL B 1 114 ? 4.227 9.453 11.789 1 96.94 114 VAL B CA 1
ATOM 2645 C C . VAL B 1 114 ? 4.969 8.117 11.836 1 96.94 114 VAL B C 1
ATOM 2647 O O . VAL B 1 114 ? 4.344 7.055 11.922 1 96.94 114 VAL B O 1
ATOM 2650 N N . GLU B 1 115 ? 6.262 8.18 11.789 1 95.5 115 GLU B N 1
ATOM 2651 C CA . GLU B 1 115 ? 7.074 6.965 11.797 1 95.5 115 GLU B CA 1
ATOM 2652 C C . GLU B 1 115 ? 6.887 6.18 13.094 1 95.5 115 GLU B C 1
ATOM 2654 O O . GLU B 1 115 ? 6.922 4.949 13.094 1 95.5 115 GLU B O 1
ATOM 2659 N N . GLN B 1 116 ? 6.668 6.906 14.18 1 95.38 116 GLN B N 1
ATOM 2660 C CA . GLN B 1 116 ? 6.402 6.246 15.453 1 95.38 116 GLN B CA 1
ATOM 2661 C C . GLN B 1 116 ? 5.117 5.426 15.391 1 95.38 116 GLN B C 1
ATOM 2663 O O . GLN B 1 116 ? 5.008 4.383 16.047 1 95.38 116 GLN B O 1
ATOM 2668 N N . LEU B 1 117 ? 4.164 5.875 14.664 1 94.75 117 LEU B N 1
ATOM 2669 C CA . LEU B 1 117 ? 2.869 5.211 14.578 1 94.75 117 LEU B CA 1
ATOM 2670 C C . LEU B 1 117 ? 2.992 3.863 13.875 1 94.75 117 LEU B C 1
ATOM 2672 O O . LEU B 1 117 ? 2.244 2.93 14.172 1 94.75 117 LEU B O 1
ATOM 2676 N N . PHE B 1 118 ? 3.943 3.738 12.938 1 93.69 118 PHE B N 1
ATOM 2677 C CA . PHE B 1 118 ? 4.02 2.473 12.211 1 93.69 118 PHE B CA 1
ATOM 2678 C C . PHE B 1 118 ? 5.297 1.722 12.57 1 93.69 118 PHE B C 1
ATOM 2680 O O . PHE B 1 118 ? 5.566 0.648 12.031 1 93.69 118 PHE B O 1
ATOM 2687 N N . ALA B 1 119 ? 6.094 2.205 13.477 1 92.81 119 ALA B N 1
ATOM 2688 C CA . ALA B 1 119 ? 7.387 1.626 13.836 1 92.81 119 ALA B CA 1
ATOM 2689 C C . ALA B 1 119 ? 7.234 0.166 14.258 1 92.81 119 ALA B C 1
ATOM 2691 O O . ALA B 1 119 ? 8.008 -0.692 13.828 1 92.81 119 ALA B O 1
ATOM 2692 N N . PRO B 1 120 ? 6.184 -0.2 15.102 1 90.94 120 PRO B N 1
ATOM 2693 C CA . PRO B 1 120 ? 6.062 -1.605 15.5 1 90.94 120 PRO B CA 1
ATOM 2694 C C . PRO B 1 120 ? 5.844 -2.537 14.305 1 90.94 120 PRO B C 1
ATOM 2696 O O . PRO B 1 120 ? 6.48 -3.59 14.219 1 90.94 120 PRO B O 1
ATOM 2699 N N . ALA B 1 121 ? 4.977 -2.137 13.398 1 91.69 121 ALA B N 1
ATOM 2700 C CA . ALA B 1 121 ? 4.711 -2.947 12.211 1 91.69 121 ALA B CA 1
ATOM 2701 C C . ALA B 1 121 ? 5.957 -3.057 11.336 1 91.69 121 ALA B C 1
ATOM 2703 O O . ALA B 1 121 ? 6.262 -4.129 10.805 1 91.69 121 ALA B O 1
ATOM 2704 N N . ALA B 1 122 ? 6.656 -1.953 11.18 1 92.12 122 ALA B N 1
ATOM 2705 C CA . ALA B 1 122 ? 7.867 -1.938 10.367 1 92.12 122 ALA B CA 1
ATOM 2706 C C . ALA B 1 122 ? 8.945 -2.828 10.977 1 92.12 122 ALA B C 1
ATOM 2708 O O . ALA B 1 122 ? 9.625 -3.574 10.266 1 92.12 122 ALA B O 1
ATOM 2709 N N . ALA B 1 123 ? 9.086 -2.744 12.258 1 90.44 123 ALA B N 1
ATOM 2710 C CA . ALA B 1 123 ? 10.07 -3.576 12.938 1 90.44 123 ALA B CA 1
ATOM 2711 C C . ALA B 1 123 ? 9.75 -5.059 12.773 1 90.44 123 ALA B C 1
ATOM 2713 O O . ALA B 1 123 ? 10.641 -5.863 12.484 1 90.44 123 ALA B O 1
ATOM 2714 N N . ALA B 1 124 ? 8.508 -5.402 12.922 1 90.12 124 ALA B N 1
ATOM 2715 C CA . ALA B 1 124 ? 8.086 -6.793 12.758 1 90.12 124 ALA B CA 1
ATOM 2716 C C . ALA B 1 124 ? 8.305 -7.258 11.32 1 90.12 124 ALA B C 1
ATOM 2718 O O . ALA B 1 124 ? 8.75 -8.383 11.086 1 90.12 124 ALA B O 1
ATOM 2719 N N . ALA B 1 125 ? 7.996 -6.398 10.367 1 90.56 125 ALA B N 1
ATOM 2720 C CA . ALA B 1 125 ? 8.164 -6.727 8.953 1 90.56 125 ALA B CA 1
ATOM 2721 C C . ALA B 1 125 ? 9.641 -6.973 8.625 1 90.56 125 ALA B C 1
ATOM 2723 O O . ALA B 1 125 ? 9.953 -7.797 7.762 1 90.56 125 ALA B O 1
ATOM 2724 N N . ALA B 1 126 ? 10.492 -6.289 9.359 1 86.06 126 ALA B N 1
ATOM 2725 C CA . ALA B 1 126 ? 11.93 -6.387 9.117 1 86.06 126 ALA B CA 1
ATOM 2726 C C . ALA B 1 126 ? 12.539 -7.547 9.906 1 86.06 126 ALA B C 1
ATOM 2728 O O . ALA B 1 126 ? 13.742 -7.793 9.82 1 86.06 126 ALA B O 1
ATOM 2729 N N . GLY B 1 127 ? 11.711 -8.305 10.641 1 80.94 127 GLY B N 1
ATOM 2730 C CA . GLY B 1 127 ? 12.188 -9.445 11.398 1 80.94 127 GLY B CA 1
ATOM 2731 C C . GLY B 1 127 ? 12.859 -9.062 12.703 1 80.94 127 GLY B C 1
ATOM 2732 O O . GLY B 1 127 ? 13.641 -9.844 13.258 1 80.94 127 GLY B O 1
ATOM 2733 N N . ALA B 1 128 ? 12.688 -7.758 13.023 1 66.75 128 ALA B N 1
ATOM 2734 C CA . ALA B 1 128 ? 13.273 -7.324 14.289 1 66.75 128 ALA B CA 1
ATOM 2735 C C . ALA B 1 128 ? 12.539 -7.949 15.469 1 66.75 128 ALA B C 1
ATOM 2737 O O . ALA B 1 128 ? 11.336 -8.227 15.391 1 66.75 128 ALA B O 1
ATOM 2738 N N . ASP B 1 129 ? 13.328 -8.57 16.375 1 57.28 129 ASP B N 1
ATOM 2739 C CA . ASP B 1 129 ? 12.734 -9.117 17.594 1 57.28 129 ASP B CA 1
ATOM 2740 C C . ASP B 1 129 ? 11.93 -8.047 18.328 1 57.28 129 ASP B C 1
ATOM 2742 O O . ASP B 1 129 ? 12.289 -6.867 18.312 1 57.28 129 ASP B O 1
ATOM 2746 N N . ASN B 1 130 ? 10.555 -8.258 18.344 1 50.38 130 ASN B N 1
ATOM 2747 C CA . ASN B 1 130 ? 9.648 -7.402 19.109 1 50.38 130 ASN B CA 1
ATOM 2748 C C . ASN B 1 130 ? 10.336 -6.836 20.344 1 50.38 130 ASN B C 1
ATOM 2750 O O . ASN B 1 130 ? 9.742 -6.039 21.078 1 50.38 130 ASN B O 1
ATOM 2754 N N . GLY B 1 131 ? 11.375 -7.496 20.766 1 46 131 GLY B N 1
ATOM 2755 C CA . GLY B 1 131 ? 11.969 -6.926 21.969 1 46 131 GLY B CA 1
ATOM 2756 C C . GLY B 1 131 ? 12.547 -5.543 21.75 1 46 131 GLY B C 1
ATOM 2757 O O . GLY B 1 131 ? 13.078 -4.934 22.688 1 46 131 GLY B O 1
ATOM 2758 N N . GLY B 1 132 ? 12.703 -5.188 20.547 1 47.97 132 GLY B N 1
ATOM 2759 C CA . GLY B 1 132 ? 13.672 -4.145 20.234 1 47.97 132 GLY B CA 1
ATOM 2760 C C . GLY B 1 132 ? 13.086 -2.746 20.312 1 47.97 132 GLY B C 1
ATOM 2761 O O . GLY B 1 132 ? 13.641 -1.806 19.734 1 47.97 132 GLY B O 1
ATOM 2762 N N . GLY B 1 133 ? 12.094 -2.541 21.281 1 57.78 133 GLY B N 1
ATOM 2763 C CA . GLY B 1 133 ? 11.883 -1.158 21.688 1 57.78 133 GLY B CA 1
ATOM 2764 C C . GLY B 1 133 ? 10.805 -0.462 20.891 1 57.78 133 GLY B C 1
ATOM 2765 O O . GLY B 1 133 ? 10.539 0.725 21.094 1 57.78 133 GLY B O 1
ATOM 2766 N N . ALA B 1 134 ? 10.258 -1.157 19.844 1 64.5 134 ALA B N 1
ATOM 2767 C CA . ALA B 1 134 ? 9.289 -0.399 19.047 1 64.5 134 ALA B CA 1
ATOM 2768 C C . ALA B 1 134 ? 7.961 -0.262 19.797 1 64.5 134 ALA B C 1
ATOM 2770 O O . ALA B 1 134 ? 7.082 0.492 19.375 1 64.5 134 ALA B O 1
ATOM 2771 N N . GLY B 1 135 ? 7.824 -0.166 20.953 1 73.5 135 GLY B N 1
ATOM 2772 C CA . GLY B 1 135 ? 6.598 0.001 21.703 1 73.5 135 GLY B CA 1
ATOM 2773 C C . GLY B 1 135 ? 5.402 -0.682 21.078 1 73.5 135 GLY B C 1
ATOM 2774 O O . GLY B 1 135 ? 5.551 -1.445 20.109 1 73.5 135 GLY B O 1
ATOM 2775 N N . LYS B 1 136 ? 4.223 -0.548 21.609 1 81.12 136 LYS B N 1
ATOM 2776 C CA . LYS B 1 136 ? 2.973 -1.126 21.125 1 81.12 136 LYS B CA 1
ATOM 2777 C C . LYS B 1 136 ? 2.359 -0.263 20.031 1 81.12 136 LYS B C 1
ATOM 2779 O O . LYS B 1 136 ? 2.367 0.966 20.109 1 81.12 136 LYS B O 1
ATOM 2784 N N . ALA B 1 137 ? 1.896 -0.96 18.984 1 86 137 ALA B N 1
ATOM 2785 C CA . ALA B 1 137 ? 1.245 -0.254 17.875 1 86 137 ALA B CA 1
ATOM 2786 C C . ALA B 1 137 ? -0.038 0.425 18.344 1 86 137 ALA B C 1
ATOM 2788 O O . ALA B 1 137 ? -0.713 -0.067 19.25 1 86 137 ALA B O 1
ATOM 2789 N N . ALA B 1 138 ? -0.328 1.517 17.719 1 89.56 138 ALA B N 1
ATOM 2790 C CA . ALA B 1 138 ? -1.638 2.131 17.906 1 89.56 138 ALA B CA 1
ATOM 2791 C C . ALA B 1 138 ? -2.754 1.222 17.406 1 89.56 138 ALA B C 1
ATOM 2793 O O . ALA B 1 138 ? -2.594 0.542 16.391 1 89.56 138 ALA B O 1
ATOM 2794 N N . PRO B 1 139 ? -3.9 1.186 18.188 1 93.25 139 PRO B N 1
ATOM 2795 C CA . PRO B 1 139 ? -5.059 0.444 17.688 1 93.25 139 PRO B CA 1
ATOM 2796 C C . PRO B 1 139 ? -5.523 0.938 16.312 1 93.25 139 PRO B C 1
ATOM 2798 O O . PRO B 1 139 ? -5.383 2.123 16 1 93.25 139 PRO B O 1
ATOM 2801 N N . TYR B 1 140 ? -6.109 0.047 15.547 1 96.56 140 TYR B N 1
ATOM 2802 C CA . TYR B 1 140 ? -6.562 0.405 14.203 1 96.56 140 TYR B CA 1
ATOM 2803 C C . TYR B 1 140 ? -7.477 1.623 14.25 1 96.56 140 TYR B C 1
ATOM 2805 O O . TYR B 1 140 ? -7.398 2.496 13.383 1 96.56 140 TYR B O 1
ATOM 2813 N N . ALA B 1 141 ? -8.367 1.686 15.227 1 97.19 141 ALA B N 1
ATOM 2814 C CA . ALA B 1 141 ? -9.305 2.801 15.32 1 97.19 141 ALA B CA 1
ATOM 2815 C C . ALA B 1 141 ? -8.562 4.137 15.383 1 97.19 141 ALA B C 1
ATOM 2817 O O . ALA B 1 141 ? -8.984 5.117 14.773 1 97.19 141 ALA B O 1
ATOM 2818 N N . VAL B 1 142 ? -7.469 4.168 16.109 1 97.25 142 VAL B N 1
ATOM 2819 C CA . VAL B 1 142 ? -6.68 5.391 16.234 1 97.25 142 VAL B CA 1
ATOM 2820 C C . VAL B 1 142 ? -5.996 5.699 14.914 1 97.25 142 VAL B C 1
ATOM 2822 O O . VAL B 1 142 ? -5.996 6.848 14.461 1 97.25 142 VAL B O 1
ATOM 2825 N N . LEU B 1 143 ? -5.422 4.668 14.25 1 97.69 143 LEU B N 1
ATOM 2826 C CA . LEU B 1 143 ? -4.781 4.867 12.953 1 97.69 143 LEU B CA 1
ATOM 2827 C C . LEU B 1 143 ? -5.777 5.395 11.93 1 97.69 143 LEU B C 1
ATOM 2829 O O . LEU B 1 143 ? -5.449 6.273 11.133 1 97.69 143 LEU B O 1
ATOM 2833 N N . ALA B 1 144 ? -6.973 4.809 11.969 1 98.12 144 ALA B N 1
ATOM 2834 C CA . ALA B 1 144 ? -8.016 5.238 11.047 1 98.12 144 ALA B CA 1
ATOM 2835 C C . ALA B 1 144 ? -8.367 6.707 11.258 1 98.12 144 ALA B C 1
ATOM 2837 O O . ALA B 1 144 ? -8.562 7.453 10.297 1 98.12 144 ALA B O 1
ATOM 2838 N N . VAL B 1 145 ? -8.453 7.113 12.492 1 98.5 145 VAL B N 1
ATOM 2839 C CA . VAL B 1 145 ? -8.766 8.5 12.82 1 98.5 145 VAL B CA 1
ATOM 2840 C C . VAL B 1 145 ? -7.617 9.406 12.391 1 98.5 145 VAL B C 1
ATOM 2842 O O . VAL B 1 145 ? -7.844 10.492 11.844 1 98.5 145 VAL B O 1
ATOM 2845 N N . VAL B 1 146 ? -6.371 8.992 12.656 1 98.38 146 VAL B N 1
ATOM 2846 C CA . VAL B 1 146 ? -5.195 9.75 12.242 1 98.38 146 VAL B CA 1
ATOM 2847 C C . VAL B 1 146 ? -5.219 9.953 10.727 1 98.38 146 VAL B C 1
ATOM 2849 O O . VAL B 1 146 ? -5.02 11.07 10.242 1 98.38 146 VAL B O 1
ATOM 2852 N N . PHE B 1 147 ? -5.438 8.875 10.055 1 98.12 147 PHE B N 1
ATOM 2853 C CA . PHE B 1 147 ? -5.465 8.906 8.594 1 98.12 147 PHE B CA 1
ATOM 2854 C C . PHE B 1 147 ? -6.516 9.891 8.102 1 98.12 147 PHE B C 1
ATOM 2856 O O . PHE B 1 147 ? -6.238 10.711 7.223 1 98.12 147 PHE B O 1
ATOM 2863 N N . TRP B 1 148 ? -7.727 9.828 8.648 1 98.69 148 TRP B N 1
ATOM 2864 C CA . TRP B 1 148 ? -8.789 10.773 8.32 1 98.69 148 TRP B CA 1
ATOM 2865 C C . TRP B 1 148 ? -8.352 12.203 8.602 1 98.69 148 TRP B C 1
ATOM 2867 O O . TRP B 1 148 ? -8.508 13.086 7.762 1 98.69 148 TRP B O 1
ATOM 2877 N N . ALA B 1 149 ? -7.809 12.484 9.75 1 98.81 149 ALA B N 1
ATOM 2878 C CA . ALA B 1 149 ? -7.465 13.836 10.18 1 98.81 149 ALA B CA 1
ATOM 2879 C C . ALA B 1 149 ? -6.449 14.477 9.227 1 98.81 149 ALA B C 1
ATOM 2881 O O . ALA B 1 149 ? -6.574 15.648 8.867 1 98.81 149 ALA B O 1
ATOM 2882 N N . ILE B 1 150 ? -5.422 13.68 8.82 1 98.62 150 ILE B N 1
ATOM 2883 C CA . ILE B 1 150 ? -4.395 14.172 7.906 1 98.62 150 ILE B CA 1
ATOM 2884 C C . ILE B 1 150 ? -5.035 14.594 6.586 1 98.62 150 ILE B C 1
ATOM 2886 O O . ILE B 1 150 ? -4.809 15.703 6.105 1 98.62 150 ILE B O 1
ATOM 2890 N N . GLU B 1 151 ? -5.848 13.734 6.035 1 98.62 151 GLU B N 1
ATOM 2891 C CA . GLU B 1 151 ? -6.477 13.992 4.742 1 98.62 151 GLU B CA 1
ATOM 2892 C C . GLU B 1 151 ? -7.516 15.102 4.844 1 98.62 151 GLU B C 1
ATOM 2894 O O . GLU B 1 151 ? -7.637 15.93 3.939 1 98.62 151 GLU B O 1
ATOM 2899 N N . ALA B 1 152 ? -8.273 15.102 5.941 1 98.69 152 ALA B N 1
ATOM 2900 C CA . ALA B 1 152 ? -9.305 16.125 6.145 1 98.69 152 ALA B CA 1
ATOM 2901 C C . ALA B 1 152 ? -8.688 17.516 6.266 1 98.69 152 ALA B C 1
ATOM 2903 O O . ALA B 1 152 ? -9.25 18.484 5.77 1 98.69 152 ALA B O 1
ATOM 2904 N N . CYS B 1 153 ? -7.602 17.609 6.984 1 98.5 153 CYS B N 1
ATOM 2905 C CA . CYS B 1 153 ? -6.902 18.891 7.109 1 98.5 153 CYS B CA 1
ATOM 2906 C C . CYS B 1 153 ? -6.5 19.422 5.742 1 98.5 153 CYS B C 1
ATOM 2908 O O . CYS B 1 153 ? -6.777 20.578 5.422 1 98.5 153 CYS B O 1
ATOM 2910 N N . TYR B 1 154 ? -5.879 18.609 4.844 1 98.44 154 TYR B N 1
ATOM 2911 C CA . TYR B 1 154 ? -5.441 19.016 3.516 1 98.44 154 TYR B CA 1
ATOM 2912 C C . TYR B 1 154 ? -6.633 19.359 2.629 1 98.44 154 TYR B C 1
ATOM 2914 O O . TYR B 1 154 ? -6.59 20.312 1.859 1 98.44 154 TYR B O 1
ATOM 2922 N N . ASN B 1 155 ? -7.652 18.516 2.758 1 98.62 155 ASN B N 1
ATOM 2923 C CA . ASN B 1 155 ? -8.867 18.781 1.998 1 98.62 155 ASN B CA 1
ATOM 2924 C C . ASN B 1 155 ? -9.445 20.156 2.334 1 98.62 155 ASN B C 1
ATOM 2926 O O . ASN B 1 155 ? -9.734 20.938 1.437 1 98.62 155 ASN B O 1
ATOM 2930 N N . THR B 1 156 ? -9.633 20.453 3.637 1 98.19 156 THR B N 1
ATOM 2931 C CA . THR B 1 156 ? -10.195 21.719 4.09 1 98.19 156 THR B CA 1
ATOM 2932 C C . THR B 1 156 ? -9.289 22.875 3.699 1 98.19 156 THR B C 1
ATOM 2934 O O . THR B 1 156 ? -9.758 23.891 3.182 1 98.19 156 THR B O 1
ATOM 2937 N N . ALA B 1 157 ? -7.984 22.734 3.895 1 98.25 157 ALA B N 1
ATOM 2938 C CA . ALA B 1 157 ? -7.012 23.797 3.629 1 98.25 157 ALA B CA 1
ATOM 2939 C C . ALA B 1 157 ? -6.98 24.156 2.146 1 98.25 157 ALA B C 1
ATOM 2941 O O . ALA B 1 157 ? -7.293 25.281 1.766 1 98.25 157 ALA B O 1
ATOM 2942 N N . TRP B 1 158 ? -6.703 23.203 1.262 1 98.06 158 TRP B N 1
ATOM 2943 C CA . TRP B 1 158 ? -6.543 23.469 -0.165 1 98.06 158 TRP B CA 1
ATOM 2944 C C . TRP B 1 158 ? -7.895 23.719 -0.824 1 98.06 158 TRP B C 1
ATOM 2946 O O . TRP B 1 158 ? -7.996 24.516 -1.761 1 98.06 158 TRP B O 1
ATOM 2956 N N . GLY B 1 159 ? -8.938 23.016 -0.361 1 97.69 159 GLY B N 1
ATOM 2957 C CA . GLY B 1 159 ? -10.273 23.266 -0.886 1 97.69 159 GLY B CA 1
ATOM 2958 C C . GLY B 1 159 ? -10.727 24.703 -0.721 1 97.69 159 GLY B C 1
ATOM 2959 O O . GLY B 1 159 ? -11.445 25.219 -1.569 1 97.69 159 GLY B O 1
ATOM 2960 N N . SER B 1 160 ? -10.336 25.344 0.359 1 96.88 160 SER B N 1
ATOM 2961 C CA . SER B 1 160 ? -10.758 26.703 0.655 1 96.88 160 SER B CA 1
ATOM 2962 C C . SER B 1 160 ? -10.125 27.703 -0.315 1 96.88 160 SER B C 1
ATOM 2964 O O . SER B 1 160 ? -10.547 28.859 -0.396 1 96.88 160 SER B O 1
ATOM 2966 N N . LEU B 1 161 ? -9.141 27.281 -1.099 1 97.69 161 LEU B N 1
ATOM 2967 C CA . LEU B 1 161 ? -8.406 28.172 -1.991 1 97.69 161 LEU B CA 1
ATOM 2968 C C . LEU B 1 161 ? -9.016 28.156 -3.389 1 97.69 161 LEU B C 1
ATOM 2970 O O . LEU B 1 161 ? -8.586 28.922 -4.262 1 97.69 161 LEU B O 1
ATOM 2974 N N . ARG B 1 162 ? -9.984 27.328 -3.613 1 95.62 162 ARG B N 1
ATOM 2975 C CA . ARG B 1 162 ? -10.562 27.188 -4.945 1 95.62 162 ARG B CA 1
ATOM 2976 C C . ARG B 1 162 ? -11.016 28.531 -5.496 1 95.62 162 ARG B C 1
ATOM 2978 O O . ARG B 1 162 ? -11.758 29.266 -4.836 1 95.62 162 ARG B O 1
ATOM 2985 N N . GLY B 1 163 ? -10.523 28.859 -6.723 1 94.38 163 GLY B N 1
ATOM 2986 C CA . GLY B 1 163 ? -10.914 30.094 -7.41 1 94.38 163 GLY B CA 1
ATOM 2987 C C . GLY B 1 163 ? -10.156 31.312 -6.93 1 94.38 163 GLY B C 1
ATOM 2988 O O . GLY B 1 163 ? -10.391 32.406 -7.41 1 94.38 163 GLY B O 1
ATOM 2989 N N . ARG B 1 164 ? -9.156 31.141 -6.055 1 95.69 164 ARG B N 1
ATOM 2990 C CA . ARG B 1 164 ? -8.492 32.312 -5.461 1 95.69 164 ARG B CA 1
ATOM 2991 C C . ARG B 1 164 ? -7.012 32.344 -5.832 1 95.69 164 ARG B C 1
ATOM 2993 O O . ARG B 1 164 ? -6.332 33.344 -5.602 1 95.69 164 ARG B O 1
ATOM 3000 N N . VAL B 1 165 ? -6.547 31.266 -6.434 1 96.81 165 VAL B N 1
ATOM 3001 C CA . VAL B 1 165 ? -5.102 31.156 -6.613 1 96.81 165 VAL B CA 1
ATOM 3002 C C . VAL B 1 165 ? -4.73 31.484 -8.062 1 96.81 165 VAL B C 1
ATOM 3004 O O . VAL B 1 165 ? -5.59 31.453 -8.945 1 96.81 165 VAL B O 1
ATOM 3007 N N . ALA B 1 166 ? -3.48 31.828 -8.344 1 96.19 166 ALA B N 1
ATOM 3008 C CA . ALA B 1 166 ? -2.957 31.938 -9.703 1 96.19 166 ALA B CA 1
ATOM 3009 C C . ALA B 1 166 ? -2.979 30.594 -10.414 1 96.19 166 ALA B C 1
ATOM 3011 O O . ALA B 1 166 ? -2.955 29.547 -9.766 1 96.19 166 ALA B O 1
ATOM 3012 N N . PRO B 1 167 ? -3.016 30.547 -11.703 1 95.5 167 PRO B N 1
ATOM 3013 C CA . PRO B 1 167 ? -3.148 29.328 -12.484 1 95.5 167 PRO B CA 1
ATOM 3014 C C . PRO B 1 167 ? -2.057 28.297 -12.164 1 95.5 167 PRO B C 1
ATOM 3016 O O . PRO B 1 167 ? -2.301 27.094 -12.219 1 95.5 167 PRO B O 1
ATOM 3019 N N . GLU B 1 168 ? -0.879 28.75 -11.82 1 94.19 168 GLU B N 1
ATOM 3020 C CA . GLU B 1 168 ? 0.238 27.828 -11.586 1 94.19 168 GLU B CA 1
ATOM 3021 C C . GLU B 1 168 ? 0.016 27 -10.328 1 94.19 168 GLU B C 1
ATOM 3023 O O . GLU B 1 168 ? 0.68 25.969 -10.125 1 94.19 168 GLU B O 1
ATOM 3028 N N . TYR B 1 169 ? -0.947 27.359 -9.5 1 96.31 169 TYR B N 1
ATOM 3029 C CA . TYR B 1 169 ? -1.195 26.641 -8.266 1 96.31 169 TYR B CA 1
ATOM 3030 C C . TYR B 1 169 ? -2.514 25.875 -8.336 1 96.31 169 TYR B C 1
ATOM 3032 O O . TYR B 1 169 ? -2.873 25.156 -7.402 1 96.31 169 TYR B O 1
ATOM 3040 N N . ASP B 1 170 ? -3.268 25.938 -9.445 1 96.25 170 ASP B N 1
ATOM 3041 C CA . ASP B 1 170 ? -4.574 25.312 -9.617 1 96.25 170 ASP B CA 1
ATOM 3042 C C . ASP B 1 170 ? -4.48 23.797 -9.422 1 96.25 170 ASP B C 1
ATOM 3044 O O . ASP B 1 170 ? -5.391 23.188 -8.867 1 96.25 170 ASP B O 1
ATOM 3048 N N . GLU B 1 171 ? -3.404 23.25 -9.914 1 96.06 171 GLU B N 1
ATOM 3049 C CA . GLU B 1 171 ? -3.264 21.797 -9.836 1 96.06 171 GLU B CA 1
ATOM 3050 C C . GLU B 1 171 ? -3.225 21.328 -8.391 1 96.06 171 GLU B C 1
ATOM 3052 O O . GLU B 1 171 ? -3.701 20.234 -8.078 1 96.06 171 GLU B O 1
ATOM 3057 N N . PHE B 1 172 ? -2.664 22.109 -7.48 1 97.06 172 PHE B N 1
ATOM 3058 C CA . PHE B 1 172 ? -2.596 21.75 -6.066 1 97.06 172 PHE B CA 1
ATOM 3059 C C . PHE B 1 172 ? -3.975 21.828 -5.422 1 97.06 172 PHE B C 1
ATOM 3061 O O . PHE B 1 172 ? -4.363 20.938 -4.664 1 97.06 172 PHE B O 1
ATOM 3068 N N . VAL B 1 173 ? -4.719 22.859 -5.758 1 97.69 173 VAL B N 1
ATOM 3069 C CA . VAL B 1 173 ? -6.086 23.016 -5.273 1 97.69 173 VAL B CA 1
ATOM 3070 C C . VAL B 1 173 ? -6.945 21.859 -5.773 1 97.69 173 VAL B C 1
ATOM 3072 O O . VAL B 1 173 ? -7.742 21.297 -5.016 1 97.69 173 VAL B O 1
ATOM 3075 N N . GLU B 1 174 ? -6.766 21.438 -7.012 1 97 174 GLU B N 1
ATOM 3076 C CA . GLU B 1 174 ? -7.543 20.359 -7.594 1 97 174 GLU B CA 1
ATOM 3077 C C . GLU B 1 174 ? -7.195 19.016 -6.945 1 97 174 GLU B C 1
ATOM 3079 O O . GLU B 1 174 ? -8.062 18.156 -6.77 1 97 174 GLU B O 1
ATOM 3084 N N . ARG B 1 175 ? -5.965 18.828 -6.621 1 96.56 175 ARG B N 1
ATOM 3085 C CA . ARG B 1 175 ? -5.535 17.562 -6.035 1 96.56 175 ARG B CA 1
ATOM 3086 C C . ARG B 1 175 ? -6.219 17.312 -4.695 1 96.56 175 ARG B C 1
ATOM 3088 O O . ARG B 1 175 ? -6.738 16.234 -4.449 1 96.56 175 ARG B O 1
ATOM 3095 N N . TRP B 1 176 ? -6.27 18.328 -3.807 1 97.69 176 TRP B N 1
ATOM 3096 C CA . TRP B 1 176 ? -6.77 18.078 -2.457 1 97.69 176 TRP B CA 1
ATOM 3097 C C . TRP B 1 176 ? -8.133 18.734 -2.256 1 97.69 176 TRP B C 1
ATOM 3099 O O . TRP B 1 176 ? -8.758 18.562 -1.208 1 97.69 176 TRP B O 1
ATOM 3109 N N . GLY B 1 177 ? -8.656 19.469 -3.311 1 97.25 177 GLY B N 1
ATOM 3110 C CA . GLY B 1 177 ? -9.953 20.125 -3.199 1 97.25 177 GLY B CA 1
ATOM 3111 C C . GLY B 1 177 ? -10.977 19.594 -4.172 1 97.25 177 GLY B C 1
ATOM 3112 O O . GLY B 1 177 ? -12.094 20.109 -4.258 1 97.25 177 GLY B O 1
ATOM 3113 N N . SER B 1 178 ? -10.641 18.578 -4.965 1 96.75 178 SER B N 1
ATOM 3114 C CA . SER B 1 178 ? -11.562 18.031 -5.953 1 96.75 178 SER B CA 1
ATOM 3115 C C . SER B 1 178 ? -12.75 17.344 -5.285 1 96.75 178 SER B C 1
ATOM 3117 O O . SER B 1 178 ? -12.688 17 -4.102 1 96.75 178 SER B O 1
ATOM 3119 N N . LYS B 1 179 ? -13.836 17.125 -6.016 1 97.38 179 LYS B N 1
ATOM 3120 C CA . LYS B 1 179 ? -15.008 16.406 -5.52 1 97.38 179 LYS B CA 1
ATOM 3121 C C . LYS B 1 179 ? -14.656 14.977 -5.125 1 97.38 179 LYS B C 1
ATOM 3123 O O . LYS B 1 179 ? -15.188 14.453 -4.141 1 97.38 179 LYS B O 1
ATOM 3128 N N . GLU B 1 180 ? -13.758 14.359 -5.883 1 97.19 180 GLU B N 1
ATOM 3129 C CA . GLU B 1 180 ? -13.328 13 -5.602 1 97.19 180 GLU B CA 1
ATOM 3130 C C . GLU B 1 180 ? -12.594 12.922 -4.262 1 97.19 180 GLU B C 1
ATOM 3132 O O . GLU B 1 180 ? -12.781 11.969 -3.504 1 97.19 180 GLU B O 1
ATOM 3137 N N . PHE B 1 181 ? -11.805 13.914 -3.996 1 98.06 181 PHE B N 1
ATOM 3138 C CA . PHE B 1 181 ? -11.062 13.914 -2.74 1 98.06 181 PHE B CA 1
ATOM 3139 C C . PHE B 1 181 ? -11.984 14.203 -1.566 1 98.06 181 PHE B C 1
ATOM 3141 O O . PHE B 1 181 ? -11.836 13.633 -0.488 1 98.06 181 PHE B O 1
ATOM 3148 N N . VAL B 1 182 ? -12.938 15.102 -1.725 1 98.31 182 VAL B N 1
ATOM 3149 C CA . VAL B 1 182 ? -13.945 15.359 -0.704 1 98.31 182 VAL B CA 1
ATOM 3150 C C . VAL B 1 182 ? -14.664 14.055 -0.344 1 98.31 182 VAL B C 1
ATOM 3152 O O . VAL B 1 182 ? -14.828 13.742 0.835 1 98.31 182 VAL B O 1
ATOM 3155 N N . GLN B 1 183 ? -15.055 13.336 -1.329 1 98.38 183 GLN B N 1
ATOM 3156 C CA . GLN B 1 183 ? -15.727 12.055 -1.095 1 98.38 183 GLN B CA 1
ATOM 3157 C C . GLN B 1 183 ? -14.797 11.07 -0.385 1 98.38 183 GLN B C 1
ATOM 3159 O O . GLN B 1 183 ? -15.234 10.328 0.497 1 98.38 183 GLN B O 1
ATOM 3164 N N . TYR B 1 184 ? -13.594 11.062 -0.81 1 98.25 184 TYR B N 1
ATOM 3165 C CA . TYR B 1 184 ? -12.609 10.195 -0.174 1 98.25 184 TYR B CA 1
ATOM 3166 C C . TYR B 1 184 ? -12.5 10.492 1.316 1 98.25 184 TYR B C 1
ATOM 3168 O O . TYR B 1 184 ? -12.508 9.578 2.143 1 98.25 184 TYR B O 1
ATOM 3176 N N . VAL B 1 185 ? -12.391 11.758 1.708 1 98.69 185 VAL B N 1
ATOM 3177 C CA . VAL B 1 185 ? -12.281 12.18 3.102 1 98.69 185 VAL B CA 1
ATOM 3178 C C . VAL B 1 185 ? -13.539 11.766 3.861 1 98.69 185 VAL B C 1
ATOM 3180 O O . VAL B 1 185 ? -13.461 11.32 5.012 1 98.69 185 VAL B O 1
ATOM 3183 N N . ALA B 1 186 ? -14.68 11.883 3.213 1 98.75 186 ALA B N 1
ATOM 3184 C CA . ALA B 1 186 ? -15.938 11.445 3.822 1 98.75 186 ALA B CA 1
ATOM 3185 C C . ALA B 1 186 ? -15.922 9.945 4.086 1 98.75 186 ALA B C 1
ATOM 3187 O O . ALA B 1 186 ? -16.375 9.484 5.141 1 98.75 186 ALA B O 1
ATOM 3188 N N . ASP B 1 187 ? -15.453 9.172 3.125 1 98.69 187 ASP B N 1
ATOM 3189 C CA . ASP B 1 187 ? -15.352 7.723 3.289 1 98.69 187 ASP B CA 1
ATOM 3190 C C . ASP B 1 187 ? -14.422 7.363 4.441 1 98.69 187 ASP B C 1
ATOM 3192 O O . ASP B 1 187 ? -14.688 6.426 5.199 1 98.69 187 ASP B O 1
ATOM 3196 N N . LEU B 1 188 ? -13.312 8.062 4.555 1 98.75 188 LEU B N 1
ATOM 3197 C CA . LEU B 1 188 ? -12.375 7.832 5.648 1 98.75 188 LEU B CA 1
ATOM 3198 C C . LEU B 1 188 ? -13.031 8.117 6.996 1 98.75 188 LEU B C 1
ATOM 3200 O O . LEU B 1 188 ? -12.789 7.41 7.973 1 98.75 188 LEU B O 1
ATOM 3204 N N . ALA B 1 189 ? -13.828 9.227 7.059 1 98.81 189 ALA B N 1
ATOM 3205 C CA . ALA B 1 189 ? -14.531 9.555 8.297 1 98.81 189 ALA B CA 1
ATOM 3206 C C . ALA B 1 189 ? -15.477 8.43 8.703 1 98.81 189 ALA B C 1
ATOM 3208 O O . ALA B 1 189 ? -15.516 8.039 9.875 1 98.81 189 ALA B O 1
ATOM 3209 N N . VAL B 1 190 ? -16.203 7.887 7.75 1 98.69 190 VAL B N 1
ATOM 3210 C CA . VAL B 1 190 ? -17.141 6.793 8.008 1 98.69 190 VAL B CA 1
ATOM 3211 C C . VAL B 1 190 ? -16.375 5.578 8.539 1 98.69 190 VAL B C 1
ATOM 3213 O O . VAL B 1 190 ? -16.812 4.949 9.508 1 98.69 190 VAL B O 1
ATOM 3216 N N . GLN B 1 191 ? -15.289 5.289 7.926 1 98.44 191 GLN B N 1
ATOM 3217 C CA . GLN B 1 191 ? -14.477 4.152 8.336 1 98.44 191 GLN B CA 1
ATOM 3218 C C . GLN B 1 191 ? -13.914 4.355 9.734 1 98.44 191 GLN B C 1
ATOM 3220 O O . GLN B 1 191 ? -13.898 3.428 10.547 1 98.44 191 GLN B O 1
ATOM 3225 N N . ALA B 1 192 ? -13.398 5.523 9.961 1 98.62 192 ALA B N 1
ATOM 3226 C CA . ALA B 1 192 ? -12.852 5.828 11.273 1 98.62 192 ALA B CA 1
ATOM 3227 C C . ALA B 1 192 ? -13.922 5.723 12.352 1 98.62 192 ALA B C 1
ATOM 3229 O O . ALA B 1 192 ? -13.688 5.152 13.422 1 98.62 192 ALA B O 1
ATOM 3230 N N . ASP B 1 193 ? -15.109 6.238 12.078 1 98.69 193 ASP B N 1
ATOM 3231 C CA . ASP B 1 193 ? -16.203 6.172 13.031 1 9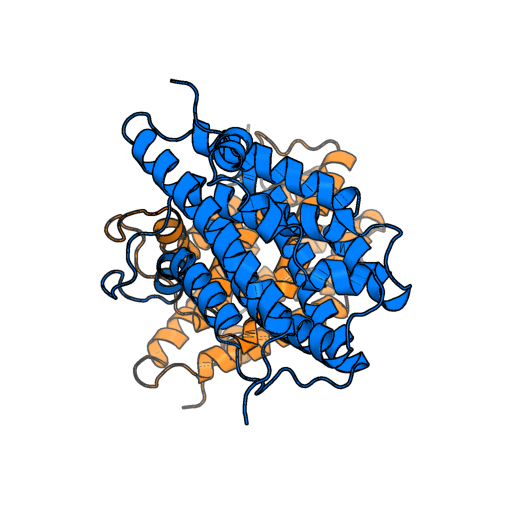8.69 193 ASP B CA 1
ATOM 3232 C C . ASP B 1 193 ? -16.625 4.727 13.289 1 98.69 193 ASP B C 1
ATOM 3234 O O . ASP B 1 193 ? -16.891 4.344 14.438 1 98.69 193 ASP B O 1
ATOM 3238 N N . ALA B 1 194 ? -16.688 3.938 12.234 1 98.19 194 ALA B N 1
ATOM 3239 C CA . ALA B 1 194 ? -17.016 2.523 12.391 1 98.19 194 ALA B CA 1
ATOM 3240 C C . ALA B 1 194 ? -15.969 1.808 13.234 1 98.19 194 ALA B C 1
ATOM 3242 O O . ALA B 1 194 ? -16.312 0.964 14.07 1 98.19 194 ALA B O 1
ATOM 3243 N N . ALA B 1 195 ? -14.719 2.098 12.992 1 97.62 195 ALA B N 1
ATOM 3244 C CA . ALA B 1 195 ? -13.633 1.491 13.758 1 97.62 195 ALA B CA 1
ATOM 3245 C C . ALA B 1 195 ? -13.734 1.858 15.234 1 97.62 195 ALA B C 1
ATOM 3247 O O . ALA B 1 195 ? -13.539 1.007 16.109 1 97.62 195 ALA B O 1
ATOM 3248 N N . LEU B 1 196 ? -14 3.141 15.531 1 97.88 196 LEU B N 1
ATOM 3249 C CA . LEU B 1 196 ? -14.172 3.59 16.906 1 97.88 196 LEU B CA 1
ATOM 3250 C C . LEU B 1 196 ? -15.336 2.867 17.578 1 97.88 196 LEU B C 1
ATOM 3252 O O . LEU B 1 196 ? -15.242 2.455 18.734 1 97.88 196 LEU B O 1
ATOM 3256 N N . ALA B 1 197 ? -16.406 2.664 16.844 1 97.5 197 ALA B N 1
ATOM 3257 C CA . ALA B 1 197 ? -17.609 2.033 17.375 1 97.5 197 ALA B CA 1
ATOM 3258 C C . ALA B 1 197 ? -17.375 0.555 17.672 1 97.5 197 ALA B C 1
ATOM 3260 O O . ALA B 1 197 ? -18.031 -0.027 18.531 1 97.5 197 ALA B O 1
ATOM 3261 N N . ALA B 1 198 ? -16.438 -0.027 16.969 1 95.88 198 ALA B N 1
ATOM 3262 C CA . ALA B 1 198 ? -16.203 -1.465 17.078 1 95.88 198 ALA B CA 1
ATOM 3263 C C . ALA B 1 198 ? -15.273 -1.783 18.234 1 95.88 198 ALA B C 1
ATOM 3265 O O . ALA B 1 198 ? -15.07 -2.951 18.578 1 95.88 198 ALA B O 1
ATOM 3266 N N . VAL B 1 199 ? -14.711 -0.774 18.891 1 95.25 199 VAL B N 1
ATOM 3267 C CA . VAL B 1 199 ? -13.781 -0.984 20 1 95.25 199 VAL B CA 1
ATOM 3268 C C . VAL B 1 199 ? -14.523 -1.586 21.188 1 95.25 199 VAL B C 1
ATOM 3270 O O . VAL B 1 199 ? -15.602 -1.116 21.562 1 95.25 199 VAL B O 1
ATOM 3273 N N . PRO B 1 200 ? -13.953 -2.688 21.719 1 94 200 PRO B N 1
ATOM 3274 C CA . PRO B 1 200 ? -14.586 -3.268 22.906 1 94 200 PRO B CA 1
ATOM 3275 C C . PRO B 1 200 ? -14.797 -2.244 24.016 1 94 200 PRO B C 1
ATOM 3277 O O . PRO B 1 200 ? -13.969 -1.355 24.203 1 94 200 PRO B O 1
ATOM 3280 N N . ALA B 1 201 ? -15.805 -2.441 24.797 1 94.81 201 ALA B N 1
ATOM 3281 C CA . ALA B 1 201 ? -16.266 -1.491 25.797 1 94.81 201 ALA B CA 1
ATOM 3282 C C . ALA B 1 201 ? -15.164 -1.201 26.812 1 94.81 201 ALA B C 1
ATOM 3284 O O . ALA B 1 201 ? -15 -0.062 27.266 1 94.81 201 ALA B O 1
ATOM 3285 N N . ASP B 1 202 ? -14.438 -2.188 27.141 1 95.25 202 ASP B N 1
ATOM 3286 C CA . ASP B 1 202 ? -13.438 -2.051 28.188 1 95.25 202 ASP B CA 1
ATOM 3287 C C . ASP B 1 202 ? -12.234 -1.239 27.703 1 95.25 202 ASP B C 1
ATOM 3289 O O . ASP B 1 202 ? -11.43 -0.773 28.516 1 95.25 202 ASP B O 1
ATOM 3293 N N . GLN B 1 203 ? -12.164 -1.007 26.391 1 94.38 203 GLN B N 1
ATOM 3294 C CA . GLN B 1 203 ? -11.062 -0.246 25.828 1 94.38 203 GLN B CA 1
ATOM 3295 C C . GLN B 1 203 ? -11.547 1.067 25.219 1 94.38 203 GLN B C 1
ATOM 3297 O O . GLN B 1 203 ? -10.742 1.89 24.781 1 94.38 203 GLN B O 1
ATOM 3302 N N . ALA B 1 204 ? -12.797 1.285 25.188 1 95.31 204 ALA B N 1
ATOM 3303 C CA . ALA B 1 204 ? -13.422 2.363 24.422 1 95.31 204 ALA B CA 1
ATOM 3304 C C . ALA B 1 204 ? -12.938 3.729 24.906 1 95.31 204 ALA B C 1
ATOM 3306 O O . ALA B 1 204 ? -12.578 4.586 24.094 1 95.31 204 ALA B O 1
ATOM 3307 N N . ALA B 1 205 ? -12.891 3.92 26.141 1 96 205 ALA B N 1
ATOM 3308 C CA . ALA B 1 205 ? -12.492 5.215 26.703 1 96 205 ALA B CA 1
ATOM 3309 C C . ALA B 1 205 ? -11.039 5.523 26.375 1 96 205 ALA B C 1
ATOM 3311 O O . ALA B 1 205 ? -10.711 6.645 25.984 1 96 205 ALA B O 1
ATOM 3312 N N . ALA B 1 206 ? -10.188 4.574 26.562 1 95.81 206 ALA B N 1
ATOM 3313 C CA . ALA B 1 206 ? -8.766 4.766 26.297 1 95.81 206 ALA B CA 1
ATOM 3314 C C . ALA B 1 206 ? -8.516 5.039 24.812 1 95.81 206 ALA B C 1
ATOM 3316 O O . ALA B 1 206 ? -7.711 5.906 24.469 1 95.81 206 ALA B O 1
ATOM 3317 N N . VAL B 1 207 ? -9.195 4.305 24 1 96.38 207 VAL B N 1
ATOM 3318 C CA . VAL B 1 207 ? -9.031 4.473 22.562 1 96.38 207 VAL B CA 1
ATOM 3319 C C . VAL B 1 207 ? -9.57 5.832 22.125 1 96.38 207 VAL B C 1
ATOM 3321 O O . VAL B 1 207 ? -8.961 6.52 21.297 1 96.38 207 VAL B O 1
ATOM 3324 N N . ALA B 1 208 ? -10.648 6.195 22.656 1 97.19 208 ALA B N 1
ATOM 3325 C CA . ALA B 1 208 ? -11.203 7.516 22.375 1 97.19 208 ALA B CA 1
ATOM 3326 C C . ALA B 1 208 ? -10.219 8.625 22.75 1 97.19 208 ALA B C 1
ATOM 3328 O O . ALA B 1 208 ? -9.984 9.539 21.953 1 97.19 208 ALA B O 1
ATOM 3329 N N . ALA B 1 209 ? -9.672 8.531 23.891 1 97.62 209 ALA B N 1
ATOM 3330 C CA . ALA B 1 209 ? -8.703 9.523 24.359 1 97.62 209 ALA B CA 1
ATOM 3331 C C . ALA B 1 209 ? -7.484 9.57 23.438 1 97.62 209 ALA B C 1
ATOM 3333 O O . ALA B 1 209 ? -6.977 10.641 23.125 1 97.62 209 ALA B O 1
ATOM 3334 N N . ALA B 1 210 ? -7.016 8.422 23.047 1 97 210 ALA B N 1
ATOM 3335 C CA . ALA B 1 210 ? -5.867 8.336 22.156 1 97 210 ALA B CA 1
ATOM 3336 C C . ALA B 1 210 ? -6.18 8.953 20.797 1 97 210 ALA B C 1
ATOM 3338 O O . ALA B 1 210 ? -5.336 9.633 20.203 1 97 210 ALA B O 1
ATOM 3339 N N . ALA B 1 211 ? -7.359 8.703 20.297 1 98 211 ALA B N 1
ATOM 3340 C CA . ALA B 1 211 ? -7.781 9.266 19.016 1 98 211 ALA B CA 1
ATOM 3341 C C . ALA B 1 211 ? -7.863 10.781 19.094 1 98 211 ALA B C 1
ATOM 3343 O O . ALA B 1 211 ? -7.406 11.477 18.172 1 98 211 ALA B O 1
ATOM 3344 N N . GLU B 1 212 ? -8.445 11.266 20.141 1 98.12 212 GLU B N 1
ATOM 3345 C CA . GLU B 1 212 ? -8.531 12.703 20.344 1 98.12 212 GLU B CA 1
ATOM 3346 C C . GLU B 1 212 ? -7.145 13.344 20.406 1 98.12 212 GLU B C 1
ATOM 3348 O O . GLU B 1 212 ? -6.902 14.375 19.781 1 98.12 212 GLU B O 1
ATOM 3353 N N . ALA B 1 213 ? -6.281 12.75 21.156 1 98.31 213 ALA B N 1
ATOM 3354 C CA . ALA B 1 213 ? -4.914 13.242 21.266 1 98.31 213 ALA B CA 1
ATOM 3355 C C . ALA B 1 213 ? -4.207 13.211 19.906 1 98.31 213 ALA B C 1
ATOM 3357 O O . ALA B 1 213 ? -3.426 14.117 19.594 1 98.31 213 ALA B O 1
ATOM 3358 N N . ALA B 1 214 ? -4.461 12.188 19.172 1 98.19 214 ALA B N 1
ATOM 3359 C CA . ALA B 1 214 ? -3.814 12.039 17.875 1 98.19 214 ALA B CA 1
ATOM 3360 C C . ALA B 1 214 ? -4.277 13.125 16.906 1 98.19 214 ALA B C 1
ATOM 3362 O O . ALA B 1 214 ? -3.471 13.695 16.156 1 98.19 214 ALA B O 1
ATOM 3363 N N . VAL B 1 215 ? -5.59 13.43 16.875 1 98.69 215 VAL B N 1
ATOM 3364 C CA . VAL B 1 215 ? -6.102 14.461 15.992 1 98.69 215 VAL B CA 1
ATOM 3365 C C . VAL B 1 215 ? -5.547 15.82 16.406 1 98.69 215 VAL B C 1
ATOM 3367 O O . VAL B 1 215 ? -5.18 16.641 15.555 1 98.69 215 VAL B O 1
ATOM 3370 N N . ARG B 1 216 ? -5.5 16.047 17.688 1 98.62 216 ARG B N 1
ATOM 3371 C CA . ARG B 1 216 ? -4.879 17.266 18.188 1 98.62 216 ARG B CA 1
ATOM 3372 C C . ARG B 1 216 ? -3.434 17.375 17.703 1 98.62 216 ARG B C 1
ATOM 3374 O O . ARG B 1 216 ? -3.01 18.438 17.234 1 98.62 216 ARG B O 1
ATOM 3381 N N . ARG B 1 217 ? -2.66 16.328 17.812 1 98.56 217 ARG B N 1
ATOM 3382 C CA . ARG B 1 217 ? -1.263 16.312 17.391 1 98.56 217 ARG B CA 1
ATOM 3383 C C . ARG B 1 217 ? -1.132 16.578 15.898 1 98.56 217 ARG B C 1
ATOM 3385 O O . ARG B 1 217 ? -0.262 17.344 15.477 1 98.56 217 ARG B O 1
ATOM 3392 N N . VAL B 1 218 ? -2.012 15.953 15.055 1 98.62 218 VAL B N 1
ATOM 3393 C CA . VAL B 1 218 ? -2.01 16.188 13.617 1 98.62 218 VAL B CA 1
ATOM 3394 C C . VAL B 1 218 ? -2.197 17.688 13.344 1 98.62 218 VAL B C 1
ATOM 3396 O O . VAL B 1 218 ? -1.442 18.281 12.57 1 98.62 218 VAL B O 1
ATOM 3399 N N . ALA B 1 219 ? -3.193 18.266 13.992 1 98.31 219 ALA B N 1
ATOM 3400 C CA . ALA B 1 219 ? -3.48 19.672 13.773 1 98.31 219 ALA B CA 1
ATOM 3401 C C . ALA B 1 219 ? -2.285 20.547 14.156 1 98.31 219 ALA B C 1
ATOM 3403 O O . ALA B 1 219 ? -1.923 21.469 13.43 1 98.31 219 ALA B O 1
ATOM 3404 N N . GLU B 1 220 ? -1.658 20.266 15.281 1 98 220 GLU B N 1
ATOM 3405 C CA . GLU B 1 220 ? -0.495 21.016 15.742 1 98 220 GLU B CA 1
ATOM 3406 C C . GLU B 1 220 ? 0.662 20.891 14.75 1 98 220 GLU B C 1
ATOM 3408 O O . GLU B 1 220 ? 1.318 21.891 14.438 1 98 220 GLU B O 1
ATOM 3413 N N . LEU B 1 221 ? 0.896 19.703 14.305 1 98.38 221 LEU B N 1
ATOM 3414 C CA . LEU B 1 221 ? 1.998 19.453 13.375 1 98.38 221 LEU B CA 1
ATOM 3415 C C . LEU B 1 221 ? 1.731 20.109 12.023 1 98.38 221 LEU B C 1
ATOM 3417 O O . LEU B 1 221 ? 2.658 20.594 11.367 1 98.38 221 LEU B O 1
ATOM 3421 N N . GLU B 1 222 ? 0.466 20.141 11.594 1 98.12 222 GLU B N 1
ATOM 3422 C CA . GLU B 1 222 ? 0.111 20.781 10.328 1 98.12 222 GLU B CA 1
ATOM 3423 C C . GLU B 1 222 ? 0.398 22.281 10.367 1 98.12 222 GLU B C 1
ATOM 3425 O O . GLU B 1 222 ? 0.861 22.844 9.383 1 98.12 222 GLU B O 1
ATOM 3430 N N . VAL B 1 223 ? 0.133 22.906 11.5 1 96.81 223 VAL B N 1
ATOM 3431 C CA . VAL B 1 223 ? 0.421 24.328 11.656 1 96.81 223 VAL B CA 1
ATOM 3432 C C . VAL B 1 223 ? 1.909 24.594 11.422 1 96.81 223 VAL B C 1
ATOM 3434 O O . VAL B 1 223 ? 2.279 25.5 10.672 1 96.81 223 VAL B O 1
ATOM 3437 N N . GLY B 1 224 ? 2.721 23.766 12.102 1 95.5 224 GLY B N 1
ATOM 3438 C CA . GLY B 1 224 ? 4.16 23.875 11.922 1 95.5 224 GLY B CA 1
ATOM 3439 C C . GLY B 1 224 ? 4.605 23.578 10.508 1 95.5 224 GLY B C 1
ATOM 3440 O O . GLY B 1 224 ? 5.547 24.188 10 1 95.5 224 GLY B O 1
ATOM 3441 N N . PHE B 1 225 ? 3.947 22.625 9.875 1 96.06 225 PHE B N 1
ATOM 3442 C CA . PHE B 1 225 ? 4.309 22.172 8.539 1 96.06 225 PHE B CA 1
ATOM 3443 C C . PHE B 1 225 ? 4.121 23.281 7.52 1 96.06 225 PHE B C 1
ATOM 3445 O O . PHE B 1 225 ? 5.004 23.531 6.691 1 96.06 225 PHE B O 1
ATOM 3452 N N . TRP B 1 226 ? 3.051 24.031 7.621 1 95.88 226 TRP B N 1
ATOM 3453 C CA . TRP B 1 226 ? 2.828 25.188 6.758 1 95.88 226 TRP B CA 1
ATOM 3454 C C . TRP B 1 226 ? 3.877 26.25 7.008 1 95.88 226 TRP B C 1
ATOM 3456 O O . TRP B 1 226 ? 4.375 26.875 6.066 1 95.88 226 TRP B O 1
ATOM 3466 N N . ALA B 1 227 ? 4.23 26.469 8.227 1 93.81 227 ALA B N 1
ATOM 3467 C CA . ALA B 1 227 ? 5.105 27.562 8.664 1 93.81 227 ALA B CA 1
ATOM 3468 C C . ALA B 1 227 ? 6.52 27.359 8.133 1 93.81 227 ALA B C 1
ATOM 3470 O O . ALA B 1 227 ? 7.297 28.328 8.055 1 93.81 227 ALA B O 1
ATOM 3471 N N . MET B 1 228 ? 6.84 26.109 7.691 1 91.69 228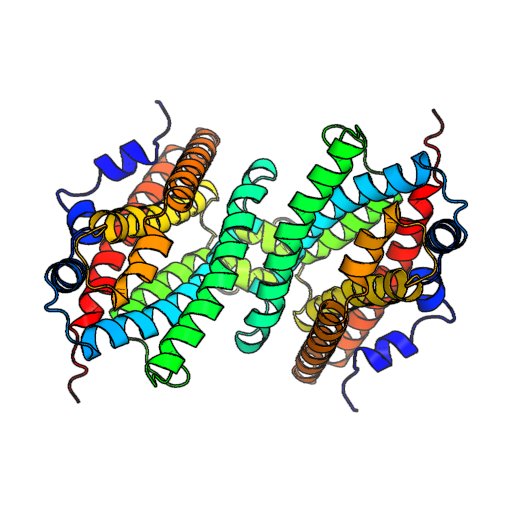 MET B N 1
ATOM 3472 C CA . MET B 1 228 ? 8.18 25.812 7.195 1 91.69 228 MET B CA 1
ATOM 3473 C C . MET B 1 228 ? 8.516 26.672 5.977 1 91.69 228 MET B C 1
ATOM 3475 O O . MET B 1 228 ? 9.68 26.984 5.734 1 91.69 228 MET B O 1
ATOM 3479 N N . ALA B 1 229 ? 7.488 27.031 5.273 1 89.31 229 ALA B N 1
ATOM 3480 C CA . ALA B 1 229 ? 7.664 27.828 4.059 1 89.31 229 ALA B CA 1
ATOM 3481 C C . ALA B 1 229 ? 8.32 29.156 4.363 1 89.31 229 ALA B C 1
ATOM 3483 O O . ALA B 1 229 ? 8.93 29.781 3.482 1 89.31 229 ALA B O 1
ATOM 3484 N N . PHE B 1 230 ? 8.242 29.578 5.652 1 88.5 230 PHE B N 1
ATOM 3485 C CA . PHE B 1 230 ? 8.734 30.906 6.008 1 88.5 230 PHE B CA 1
ATOM 3486 C C . PHE B 1 230 ? 10.062 30.812 6.75 1 88.5 230 PHE B C 1
ATOM 3488 O O . PHE B 1 230 ? 10.656 31.828 7.098 1 88.5 230 PHE B O 1
ATOM 3495 N N . HIS B 1 231 ? 10.336 29.5 7.102 1 76.94 231 HIS B N 1
ATOM 3496 C CA . HIS B 1 231 ? 11.594 29.312 7.809 1 76.94 231 HIS B CA 1
ATOM 3497 C C . HIS B 1 231 ? 12.781 29.5 6.871 1 76.94 231 HIS B C 1
ATOM 3499 O O . HIS B 1 231 ? 12.812 28.922 5.777 1 76.94 231 HIS B O 1
ATOM 3505 N N . VAL B 1 232 ? 13.562 30.578 7.121 1 60.09 232 VAL B N 1
ATOM 3506 C CA . VAL B 1 232 ? 14.805 30.812 6.387 1 60.09 232 VAL B CA 1
ATOM 3507 C C . VAL B 1 232 ? 15.977 30.156 7.121 1 60.09 232 VAL B C 1
ATOM 3509 O O . VAL B 1 232 ? 16.109 30.312 8.336 1 60.09 232 VAL B O 1
ATOM 3512 N N . ASP B 1 233 ? 16.344 28.984 6.602 1 50.97 233 ASP B N 1
ATOM 3513 C CA . ASP B 1 233 ? 17.562 28.438 7.188 1 50.97 233 ASP B CA 1
ATOM 3514 C C . ASP B 1 233 ? 18.625 29.516 7.387 1 50.97 233 ASP B C 1
ATOM 3516 O O . ASP B 1 233 ? 18.875 30.312 6.484 1 50.97 233 ASP B O 1
ATOM 3520 N N . SER B 1 234 ? 18.672 30.141 8.523 1 39.16 234 SER B N 1
ATOM 3521 C CA . SER B 1 234 ? 19.828 31.016 8.773 1 39.16 234 SER B CA 1
ATOM 3522 C C . SER B 1 234 ? 21.125 30.344 8.344 1 39.16 234 SER B C 1
ATOM 3524 O O . SER B 1 234 ? 21.484 29.281 8.852 1 39.16 234 SER B O 1
ATOM 3526 N N . LYS B 1 235 ? 21.469 30.469 7.16 1 38.78 235 LYS B N 1
ATOM 3527 C CA . LYS B 1 235 ? 22.906 30.25 7.059 1 38.78 235 LYS B CA 1
ATOM 3528 C C . LYS B 1 235 ? 23.672 31.328 7.816 1 38.78 235 LYS B C 1
ATOM 3530 O O . LYS B 1 235 ? 23.297 32.5 7.809 1 38.78 235 LYS B O 1
#

Sequence (470 aa):
MAPVTTASIQAGLPEGLWAKATSHPFLDAIADRTIQPAQFNTWLVQDYFYVRSFVRLTAATMLAAPDHHLDVLLGGMAALQSEVAWFKAKAAERGLQLEGTPLQPAARDYISWVEQLFAPAAAAAAGADNGGGAGKAAPYAVLAVVFWAIEACYNTAWGSLRGRVAPEYDEFVERWGSKEFVQYVADLAVQADAALAAVPADQAAAVAAAAEAAVRRVAELEVGFWAMAFHVDSKMAPVTTASIQAGLPEGLWAKATSHPFLDAIADRTIQPAQFNTWLVQDYFYVRSFVRLTAATMLAAPDHHLDVLLGGMAALQSEVAWFKAKAAERGLQLEGTPLQPAARDYISWVEQLFAPAAAAAAGADNGGGAGKAAPYAVLAVVFWAIEACYNTAWGSLRGRVAPEYDEFVERWGSKEFVQYVADLAVQADAALAAVPADQAAAVAAAAEAAVRRVAELEVGFWAMAFHVDSK

Foldseek 3Di:
DQFDALVNLVVPAPPCLLVLLQPDVLLVCQLQVNADPLLVLQLLLLVLVLLVLVLLLLVLLLVQDDPVLNVLSVVVNVLSVVVNVVSVVVCVVVVHDNPPDDHDPLSVVNSVVSCLQRVQVVCVVVVHDSVPPSDDHQHSLLSLLLVLLLLVSLQSRLLVSPPRGPPVCNVSSCSSPPPVSVVSSVSSSVRSSVSLNPDDPVCNVVNSVSSSVSSNVSSVSSSSSSCSSVDDPPD/DQFDALVNLVVPAPPCLLVLLQPDVLLVCQLQVNADPLLVLQLLLLVLVLLVLVLLLLVLLLVQDDPVLNVLSVVVNVLSVVVNVVSVVVCVVVVHDNPPDDHDPLSVVNSVVSCLQRVQVVCVVVVHDSVPPSDDHQHSLLSLLLVLLLLVSLQSRLLVSPPRGPPVCNVSSCSSPPPVSVVSSVSSSVRSSVSLNPDDPVCNVVNSVSSSVSSNVSSVSSSSSSCSSVDDPPD

pLDDT: mean 93.72, std 10.39, range [37.69, 98.81]

Organism: Chlamydomonas reinhardtii (NCBI:txid3055)

Nearest PDB structures (foldseek):
  1rtw-assembly1_D  TM=9.020E-01  e=1.057E-09  Pyrococcus furiosus DSM 3638
  3oql-assembly1_A  TM=7.152E-01  e=1.067E-03  Pseudomonas syringae pv. tomato str. DC3000
  3oql-assembly1_D  TM=7.127E-01  e=1.115E-03  Pseudomonas syringae pv. tomato str. DC3000
  4wwj-assembly1_A  TM=6.920E-01  e=3.219E-03  Pseudomonas protegens Pf-5
  6p5q-assembly1_B  TM=7.041E-01  e=7.450E-03  Pseudomonas fluorescens

Secondary structure (DSSP, 8-state):
-PPP-HHHHHHTSPTTHHHHHHS-HHHHHHHTT---HHHHHHHHHHHHHHHHHHHHHHHHHHHHS-GGGHHHHHHHHHHHHHHHHHHHHHHHHTT---TTPPPPHHHHHHHHHHHHHHHHHHHHHTT--TTSS--PPPPHHHHHHHHHHHHHHHHHHHHTTTTTS-GGGHHHHHHHHSHHHHHHHHHHHHHHHHHHHTS-HHHHHHHHHHHHHHHHHHHHHHHHHHHGGG-----/-PPP-HHHHHHTSPTTHHHHHHS-HHHHHHHTT---HHHHHHHHHHHHHHHHHHHHHHHHHHHHS-GGGHHHHHHHHHHHHHHHHHHHHHHHHTT---TTPPPPHHHHHHHHHHHHHHHHHHHHHTT--GGGS--PPPPHHHHHHHHHHHHHHHHHHHHTTTTTS-GGGHHHHHHHHSHHHHHHHHHHHHHHHHHHHTS-HHHHHHHHHHHHHHHHHHHHHHHHHHHGGG-----

Solvent-accessible surface area (backbone atoms only — not comparable to full-atom values): 24270 Å² total; per-residue (Å²): 129,83,61,69,35,60,68,57,43,63,72,64,44,64,88,61,43,65,51,43,34,32,62,35,68,58,58,49,23,41,38,69,67,63,56,50,70,68,26,55,50,46,39,53,55,49,48,47,57,41,50,59,51,48,52,45,39,49,28,33,47,51,46,29,43,56,76,92,53,36,63,64,51,41,52,49,52,32,52,48,43,53,44,54,54,49,46,55,50,53,32,53,78,69,70,49,72,63,84,87,57,77,76,51,70,44,46,45,52,44,42,51,53,49,47,60,57,27,36,24,18,27,37,21,18,48,40,44,60,73,78,71,72,50,61,82,27,54,46,45,35,35,48,35,38,40,54,26,45,57,49,40,39,45,27,54,29,32,35,71,36,64,93,41,48,54,78,90,49,45,66,59,25,47,65,33,36,28,72,69,40,51,50,48,40,52,52,34,38,52,50,17,29,52,39,40,58,66,44,56,76,94,46,35,66,62,49,47,51,51,31,43,52,44,40,48,48,50,32,54,41,41,37,41,42,51,51,47,29,71,60,68,80,79,122,130,81,65,66,35,61,68,58,42,62,71,63,44,65,89,61,43,64,52,43,35,31,62,36,70,61,60,48,24,42,37,69,67,64,56,49,68,70,28,56,50,46,38,53,54,48,48,47,58,42,50,59,52,47,52,47,40,49,29,33,46,52,46,29,44,57,77,92,55,36,63,65,52,41,51,48,51,31,52,46,44,54,44,54,55,48,47,54,52,53,31,53,75,69,71,51,72,62,83,86,57,75,76,49,70,43,47,45,52,44,41,49,54,50,47,59,56,27,35,21,18,29,37,21,18,48,41,42,62,76,80,72,71,51,63,80,27,52,47,45,36,34,49,36,39,40,54,27,45,57,48,41,39,46,27,53,30,33,36,71,37,64,94,44,48,54,78,92,50,46,64,59,25,48,63,34,38,28,72,68,41,51,51,48,40,52,52,34,40,54,50,18,28,51,39,41,57,65,43,55,75,94,47,35,66,62,49,46,52,51,31,43,52,44,43,49,49,50,31,56,43,40,38,42,42,50,50,48,29,71,59,68,79,79,122

Radius of gyration: 23.7 Å; Cα contacts (8 Å, |Δi|>4): 615; chains: 2; bounding box: 54×70×58 Å